Protein AF-A0A7X9EJN9-F1 (afdb_monomer_lite)

Secondary structure (DSSP, 8-state):
-EEEEEEEE--SSSSEEEEEEEE-GGG--S---S--SEEEEEEEEE-SS---HHHHHHHHHHHHHHHHHT---SSHHHHHHHHHHHHHHHHHHHHHH-HHHHHH--EEEEEEEEEETTEEEEEEESSEEEEEEETTEEEEHHHHHHHTT-SEEEE---TT-EEEEEETTTTGGGHHHHTT--SHHHHHHHHHHHHHT--SSEEEEEEEE-------------------------------PPP-GGG-S------TTHHHHGGGT-TTTHHHHHHHHHHHHHHHHHHHHHHHHHHSS-THHHHHTTSSS-----------PPPP-SS-----HHHHHHHHHHHHHHHHHHHHHHHHHHHHHHHHHHHHHHHHHHHHHHHHHHHHHHHHTTT-HHHHHHHHHHHHHHHHTS-S---HHHHHHHHHHHHHHHHHHHHHHT-----TTTT-HHHHHHHHHHT-TT--EEEEEEEE-TT--EEEEEEETTTTEEEEEETTT--EEEPP-TT---SSEEEEEE-SSEEEEEETTTEEEEEEB-TTSSBPPPEEEEEEETTT---S-EEEEEEETTTTEEEEEE--

pLDDT: mean 76.35, std 21.4, range [25.78, 97.31]

Sequence (580 aa):
MITAQQYIYNSKKENSFVTSVKHTYSASNGKKVGKEGDVYILLNISAEKQFTPTRFSKFILESILDGYLYSNSKSVNESVKDAVNDGVNKIKDLIKNDKDLATTGLDVSFTIVVFKKEGAYIGNFGENDIYLFKKGEFVNIGGIIAEKKANTVGIVLKELDVLIIATKEKITENIVKMSRLKVGEEVLNFLHLLGKSLSMPSGFIFFEKKGEVKLVKEKVSEKESPVEGKKKVIEKEETKKKVDLRKYIPNIKIPEGVLQSLGKVFGNVGVFLGKILNIFKKAFENMQEFVFSSLRNKRWFKKLGAKLSEIKIPGKQIRREGIRIDEYKVRDVRGKRVRIVAVALLVILLLAFGINFTISKKKERETSKFANERFVQIEDFLNKVDSTWRSDRSGAETYLFKADKLFEEIPDNLTDDDKKKNEQLLKKYVDLGDMLYRRVGVSESAGNINKYLEARLGFGEGSSPTDIDTYKDKSGNEYLVVSDKDKNSVYRVSLYDKAVKSLPDDDKVLVDPLYISAGKKGVYVFDAKIGIAFAEYDSNGWFKKFVAVSGLSREDIKATDIVEMIVLTENDNIYLLSRD

Radius of gyration: 39.53 Å; chains: 1; bounding box: 92×76×129 Å

Structure (mmCIF, N/CA/C/O backbone):
data_AF-A0A7X9EJN9-F1
#
_entry.id   AF-A0A7X9EJN9-F1
#
loop_
_atom_site.group_PDB
_atom_site.id
_atom_site.type_symbol
_atom_site.label_atom_id
_atom_site.label_alt_id
_atom_site.label_comp_id
_atom_site.label_asym_id
_atom_site.label_entity_id
_atom_site.label_seq_id
_atom_site.pdbx_PDB_ins_code
_atom_site.Cartn_x
_atom_site.Cartn_y
_atom_site.Cartn_z
_atom_site.occupancy
_atom_site.B_iso_or_equiv
_atom_site.auth_seq_id
_atom_site.auth_comp_id
_atom_site.auth_asym_id
_atom_site.auth_atom_id
_atom_site.pdbx_PDB_model_num
ATOM 1 N N . MET A 1 1 ? -16.908 13.680 7.986 1.00 67.50 1 MET A N 1
ATOM 2 C CA . MET A 1 1 ? -16.828 14.776 6.984 1.00 67.50 1 MET A CA 1
ATOM 3 C C . MET A 1 1 ? -15.366 15.192 6.801 1.00 67.50 1 MET A C 1
ATOM 5 O O . MET A 1 1 ? -14.628 15.146 7.776 1.00 67.50 1 MET A O 1
ATOM 9 N N . ILE A 1 2 ? -14.917 15.540 5.588 1.00 81.06 2 ILE A N 1
ATOM 10 C CA . ILE A 1 2 ? -13.541 16.032 5.361 1.00 81.06 2 ILE A CA 1
ATOM 11 C C . ILE A 1 2 ? -13.548 17.557 5.425 1.00 81.06 2 ILE A C 1
ATOM 13 O O . ILE A 1 2 ? -14.296 18.208 4.693 1.00 81.06 2 ILE A O 1
ATOM 17 N N . THR A 1 3 ? -12.728 18.127 6.299 1.00 86.06 3 THR A N 1
ATOM 18 C CA . THR A 1 3 ? -12.486 19.567 6.372 1.00 86.06 3 THR A CA 1
ATOM 19 C C . THR A 1 3 ? -11.179 19.893 5.666 1.00 86.06 3 THR A C 1
ATOM 21 O O . THR A 1 3 ? -10.171 19.218 5.843 1.00 86.06 3 THR A O 1
ATOM 24 N N . ALA A 1 4 ? -11.218 20.929 4.830 1.00 89.06 4 ALA A N 1
ATOM 25 C CA . ALA A 1 4 ? -10.073 21.419 4.077 1.00 89.06 4 ALA A CA 1
ATOM 26 C C . ALA A 1 4 ? -9.823 22.875 4.454 1.00 89.06 4 ALA A C 1
ATOM 28 O O . ALA A 1 4 ? -10.765 23.674 4.466 1.00 89.06 4 ALA A O 1
ATOM 29 N N . GLN A 1 5 ? -8.573 23.225 4.719 1.00 90.69 5 GLN A N 1
ATOM 30 C CA . GLN A 1 5 ? -8.160 24.601 4.966 1.00 90.69 5 GLN A CA 1
ATOM 31 C C . GLN A 1 5 ? -6.989 24.961 4.064 1.00 90.69 5 GLN A C 1
ATOM 33 O O . GLN A 1 5 ? -6.103 24.143 3.831 1.00 90.69 5 GLN A O 1
ATOM 38 N N . GLN A 1 6 ? -7.010 26.187 3.543 1.00 92.44 6 GLN A N 1
ATOM 39 C CA . GLN A 1 6 ? -6.034 26.669 2.573 1.00 92.44 6 GLN A CA 1
ATOM 40 C C . GLN A 1 6 ? -5.356 27.947 3.058 1.00 92.44 6 GLN A C 1
ATOM 42 O O . GLN A 1 6 ? -6.015 28.849 3.579 1.00 92.44 6 GLN A O 1
ATOM 47 N N . TYR A 1 7 ? -4.055 28.033 2.812 1.00 91.75 7 TYR A N 1
ATOM 48 C CA . TYR A 1 7 ? -3.227 29.210 3.040 1.00 91.75 7 TYR A CA 1
ATOM 49 C C . TYR A 1 7 ? -2.467 29.512 1.757 1.00 91.75 7 TYR A C 1
ATOM 51 O O . TYR A 1 7 ? -1.726 28.667 1.263 1.00 91.75 7 TYR A O 1
ATOM 59 N N . ILE A 1 8 ? -2.682 30.698 1.190 1.00 91.44 8 ILE A N 1
ATOM 60 C CA . ILE A 1 8 ? -2.037 31.138 -0.051 1.00 91.44 8 ILE A CA 1
ATOM 61 C C . ILE A 1 8 ? -1.566 32.569 0.147 1.00 91.44 8 ILE A C 1
ATOM 63 O O . ILE A 1 8 ? -2.352 33.441 0.519 1.00 91.44 8 ILE A O 1
ATOM 67 N N . TYR A 1 9 ? -0.295 32.806 -0.147 1.00 89.56 9 TYR A N 1
ATOM 68 C CA . TYR A 1 9 ? 0.290 34.133 -0.227 1.00 89.56 9 TYR A CA 1
ATOM 69 C C . TYR A 1 9 ? 0.768 34.383 -1.656 1.00 89.56 9 TYR A C 1
ATOM 71 O O . TYR A 1 9 ? 1.391 33.520 -2.265 1.00 89.56 9 TYR A O 1
ATOM 79 N N . ASN A 1 10 ? 0.485 35.573 -2.186 1.00 87.50 10 ASN A N 1
ATOM 80 C CA . ASN A 1 10 ? 0.980 36.039 -3.479 1.00 87.50 10 ASN A CA 1
ATOM 81 C C . ASN A 1 10 ? 1.566 37.442 -3.313 1.00 87.50 10 ASN A C 1
ATOM 83 O O . ASN A 1 10 ? 0.979 38.286 -2.635 1.00 87.50 10 ASN A O 1
ATOM 87 N N . SER A 1 11 ? 2.686 37.709 -3.980 1.00 81.75 11 SER A N 1
ATOM 88 C CA . SER A 1 11 ? 3.326 39.026 -4.006 1.00 81.75 11 SER A CA 1
ATOM 89 C C . SER A 1 11 ? 3.295 39.594 -5.418 1.00 81.75 11 SER A C 1
ATOM 91 O O . SER A 1 11 ? 3.499 38.874 -6.386 1.00 81.75 11 SER A O 1
ATOM 93 N N . LYS A 1 12 ? 3.084 40.909 -5.544 1.00 74.38 12 LYS A N 1
ATOM 94 C CA . LYS A 1 12 ? 3.174 41.613 -6.837 1.00 74.38 12 LYS A CA 1
ATOM 95 C C . LYS A 1 12 ? 4.617 41.804 -7.321 1.00 74.38 12 LYS A C 1
ATOM 97 O O . LYS A 1 12 ? 4.812 42.206 -8.461 1.00 74.38 12 LYS A O 1
ATOM 102 N N . LYS A 1 13 ? 5.604 41.617 -6.437 1.00 70.31 13 LYS A N 1
ATOM 103 C CA . LYS A 1 13 ? 7.029 41.865 -6.721 1.00 70.31 13 LYS A CA 1
ATOM 104 C C . LYS A 1 13 ? 7.761 40.637 -7.262 1.00 70.31 13 LYS A C 1
ATOM 106 O O . LYS A 1 13 ? 8.828 40.788 -7.838 1.00 70.31 13 LYS A O 1
ATOM 111 N N . GLU A 1 14 ? 7.189 39.458 -7.059 1.00 75.69 14 GLU A N 1
ATOM 112 C CA . GLU A 1 14 ? 7.792 38.172 -7.392 1.00 75.69 14 GLU A CA 1
ATOM 113 C C . GLU A 1 14 ? 7.166 37.615 -8.672 1.00 75.69 14 GLU A C 1
ATOM 115 O O . GLU A 1 14 ? 5.981 37.829 -8.933 1.00 75.69 14 GLU A O 1
ATOM 120 N N . ASN A 1 15 ? 7.939 36.862 -9.454 1.00 79.50 15 ASN A N 1
ATOM 121 C CA . ASN A 1 15 ? 7.464 36.263 -10.707 1.00 79.50 15 ASN A CA 1
ATOM 122 C C . ASN A 1 15 ? 6.833 34.871 -10.505 1.00 79.50 15 ASN A C 1
ATOM 124 O O . ASN A 1 15 ? 6.844 34.043 -11.418 1.00 79.50 15 ASN A O 1
ATOM 128 N N . SER A 1 16 ? 6.297 34.598 -9.314 1.00 84.12 16 SER A N 1
ATOM 129 C CA . SER A 1 16 ? 5.590 33.361 -8.984 1.00 84.12 16 SER A CA 1
ATOM 130 C C . SER A 1 16 ? 4.179 33.642 -8.476 1.00 84.12 16 SER A C 1
ATOM 132 O O . SER A 1 16 ? 3.901 34.650 -7.821 1.00 84.12 16 SER A O 1
ATOM 134 N N . PHE A 1 17 ? 3.261 32.747 -8.823 1.00 88.44 17 PHE A N 1
ATOM 135 C CA . PHE A 1 17 ? 1.844 32.871 -8.538 1.00 88.44 17 PHE A CA 1
ATOM 136 C C . PHE A 1 17 ? 1.257 31.527 -8.128 1.00 88.44 17 PHE A C 1
ATOM 138 O O . PHE A 1 17 ? 1.327 30.550 -8.875 1.00 88.44 17 PHE A O 1
ATOM 145 N N . VAL A 1 18 ? 0.605 31.512 -6.970 1.00 89.44 18 VAL A N 1
ATOM 146 C CA . VAL A 1 18 ? -0.040 30.335 -6.395 1.00 89.44 18 VAL A CA 1
ATOM 147 C C . VAL A 1 18 ? -1.542 30.556 -6.313 1.00 89.44 18 VAL A C 1
ATOM 149 O O . VAL A 1 18 ? -2.020 31.613 -5.897 1.00 89.44 18 VAL A O 1
ATOM 152 N N . THR A 1 19 ? -2.320 29.555 -6.697 1.00 92.25 19 THR A N 1
ATOM 153 C CA . THR A 1 19 ? -3.778 29.596 -6.600 1.00 92.25 19 THR A CA 1
ATOM 154 C C . THR A 1 19 ? -4.352 28.212 -6.324 1.00 92.25 19 THR A C 1
ATOM 156 O O . THR A 1 19 ? -3.691 27.196 -6.540 1.00 92.25 19 THR A O 1
ATOM 159 N N . SER A 1 20 ? -5.591 28.167 -5.844 1.00 91.12 20 SER A N 1
ATOM 160 C CA . SER A 1 20 ? -6.317 26.927 -5.607 1.00 91.12 20 SER A CA 1
ATOM 161 C C . SER A 1 20 ? -7.747 27.000 -6.124 1.00 91.12 20 SER A C 1
ATOM 163 O O . SER A 1 20 ? -8.359 28.068 -6.184 1.00 91.12 20 SER A O 1
ATOM 165 N N . VAL A 1 21 ? -8.296 25.839 -6.476 1.00 90.38 21 VAL A N 1
ATOM 166 C CA . VAL A 1 21 ? -9.711 25.674 -6.826 1.00 90.38 21 VAL A CA 1
ATOM 167 C C . VAL A 1 21 ? -10.298 24.531 -6.018 1.00 90.38 21 VAL A C 1
ATOM 169 O O . VAL A 1 21 ? -9.689 23.470 -5.891 1.00 90.38 21 VAL A O 1
ATOM 172 N N . LYS A 1 22 ? -11.508 24.756 -5.502 1.00 89.38 22 LYS A N 1
ATOM 173 C CA . LYS A 1 22 ? -12.347 23.741 -4.871 1.00 89.38 22 LYS A CA 1
ATOM 174 C C . LYS A 1 22 ? -13.607 23.545 -5.708 1.00 89.38 22 LYS A C 1
ATOM 176 O O . LYS A 1 22 ? -14.348 24.498 -5.939 1.00 89.38 22 LYS A O 1
ATOM 181 N N . HIS A 1 23 ? -13.883 22.306 -6.089 1.00 85.81 23 HIS A N 1
ATOM 182 C CA . HIS A 1 23 ? -15.148 21.884 -6.676 1.00 85.81 23 HIS A CA 1
ATOM 183 C C . HIS A 1 23 ? -15.808 20.867 -5.742 1.00 85.81 23 HIS A C 1
ATOM 185 O O . HIS A 1 23 ? -15.204 19.855 -5.405 1.00 85.81 23 HIS A O 1
ATOM 191 N N . THR A 1 24 ? -17.029 21.156 -5.288 1.00 79.81 24 THR A N 1
ATOM 192 C CA . THR A 1 24 ? -17.787 20.266 -4.389 1.00 79.81 24 THR A CA 1
ATOM 193 C C . THR A 1 24 ? -18.891 19.600 -5.191 1.00 79.81 24 THR A C 1
ATOM 195 O O . THR A 1 24 ? -19.650 20.309 -5.858 1.00 79.81 24 THR A O 1
ATOM 198 N N . TYR A 1 25 ? -19.013 18.276 -5.113 1.00 68.12 25 TYR A N 1
ATOM 199 C CA . TYR A 1 25 ? -19.970 17.517 -5.929 1.00 68.12 25 TYR A CA 1
ATOM 200 C C . TYR A 1 25 ? -21.419 18.006 -5.736 1.00 68.12 25 TYR A C 1
ATOM 202 O O . TYR A 1 25 ? -22.158 18.196 -6.705 1.00 68.12 25 TYR A O 1
ATOM 210 N N . SER A 1 26 ? -21.788 18.336 -4.494 1.00 59.38 26 SER A N 1
ATOM 211 C CA . SER A 1 26 ? -23.114 18.846 -4.113 1.00 59.38 26 SER A CA 1
ATOM 212 C C . SER A 1 26 ? -23.455 20.230 -4.686 1.00 59.38 26 SER A C 1
ATOM 214 O O . SER A 1 26 ? -24.618 20.614 -4.686 1.00 59.38 26 SER A O 1
ATOM 216 N N . ALA A 1 27 ? -22.460 20.992 -5.155 1.00 52.53 27 ALA A N 1
ATOM 217 C CA . ALA A 1 27 ? -22.633 22.343 -5.700 1.00 52.53 27 ALA A CA 1
ATOM 218 C C . ALA A 1 27 ? -22.743 22.363 -7.238 1.00 52.53 27 ALA A C 1
ATOM 220 O O . ALA A 1 27 ? -22.735 23.431 -7.855 1.00 52.53 27 ALA A O 1
ATOM 221 N N . SER A 1 28 ? -22.823 21.195 -7.883 1.00 51.94 28 SER A N 1
ATOM 222 C CA . SER A 1 28 ? -23.044 21.107 -9.324 1.00 51.94 28 SER A CA 1
ATOM 223 C C . SER A 1 28 ? -24.481 21.543 -9.656 1.00 51.94 28 SER A C 1
ATOM 225 O O . SER A 1 28 ? -25.434 20.780 -9.556 1.00 51.94 28 SER A O 1
ATOM 227 N N . ASN A 1 29 ? -24.639 22.817 -10.034 1.00 44.25 29 ASN A N 1
ATOM 228 C CA . ASN A 1 29 ? -25.886 23.451 -10.486 1.00 44.25 29 ASN A CA 1
ATOM 229 C C . ASN A 1 29 ? -26.504 22.735 -11.709 1.00 44.25 29 ASN A C 1
ATOM 231 O O . ASN A 1 29 ? -26.386 23.208 -12.840 1.00 44.25 29 ASN A O 1
ATOM 235 N N . GLY A 1 30 ? -27.130 21.573 -11.516 1.00 44.66 30 GLY A N 1
ATOM 236 C CA . GLY A 1 30 ? -27.937 20.875 -12.523 1.00 44.66 30 GLY A CA 1
ATOM 237 C C . GLY A 1 30 ? -27.188 20.328 -13.747 1.00 44.66 30 GLY A C 1
ATOM 238 O O . GLY A 1 30 ? -27.823 19.771 -14.642 1.00 44.66 30 GLY A O 1
ATOM 239 N N . LYS A 1 31 ? -25.855 20.447 -13.825 1.00 51.97 31 LYS A N 1
ATOM 240 C CA . LYS A 1 31 ? -25.060 19.813 -14.888 1.00 51.97 31 LYS A CA 1
ATOM 241 C C . LYS A 1 31 ? -24.808 18.353 -14.518 1.00 51.97 31 LYS A C 1
ATOM 243 O O . LYS A 1 31 ? -24.194 18.080 -13.494 1.00 51.97 31 LYS A O 1
ATOM 248 N N . LYS A 1 32 ? -25.265 17.416 -15.356 1.00 51.50 32 LYS A N 1
ATOM 249 C CA . LYS A 1 32 ? -24.956 15.982 -15.228 1.00 51.50 32 LYS A CA 1
ATOM 250 C C . LYS A 1 32 ? -23.457 15.767 -15.437 1.00 51.50 32 LYS A C 1
ATOM 252 O O . LYS A 1 32 ? -23.007 15.632 -16.572 1.00 51.50 32 LYS A O 1
ATOM 257 N N . VAL A 1 33 ? -22.690 15.765 -14.355 1.00 62.00 33 VAL A N 1
ATOM 258 C CA . VAL A 1 33 ? -21.274 15.400 -14.388 1.00 62.00 33 VAL A CA 1
ATOM 259 C C . VAL A 1 33 ? -21.154 13.892 -14.177 1.00 62.00 33 VAL A C 1
ATOM 261 O O . VAL A 1 33 ? -21.803 13.338 -13.293 1.00 62.00 33 VAL A O 1
ATOM 264 N N . GLY A 1 34 ? -20.357 13.212 -15.005 1.00 62.19 34 GLY A N 1
ATOM 265 C CA . GLY A 1 34 ? -20.245 11.748 -14.993 1.00 62.19 34 GLY A CA 1
ATOM 266 C C . GLY A 1 34 ? -19.468 11.174 -13.802 1.00 62.19 34 GLY A C 1
ATOM 267 O O . GLY A 1 34 ? -19.444 9.955 -13.625 1.00 62.19 34 GLY A O 1
ATOM 268 N N . LYS A 1 35 ? -18.819 12.025 -12.994 1.00 77.56 35 LYS A N 1
ATOM 269 C CA . LYS A 1 35 ? -17.938 11.636 -11.886 1.00 77.56 35 LYS A CA 1
ATOM 270 C C . LYS A 1 35 ? -18.322 12.318 -10.578 1.00 77.56 35 LYS A C 1
ATOM 272 O O . LYS A 1 35 ? -18.556 13.519 -10.530 1.00 77.56 35 LYS A O 1
ATOM 277 N N . GLU A 1 36 ? -18.338 11.521 -9.515 1.00 81.25 36 GLU A N 1
ATOM 278 C CA . GLU A 1 36 ? -18.585 11.970 -8.143 1.00 81.25 36 GLU A CA 1
ATOM 279 C C . GLU A 1 36 ? -17.282 12.352 -7.420 1.00 81.25 36 GLU A C 1
ATOM 281 O O . GLU A 1 36 ? -16.203 11.892 -7.801 1.00 81.25 36 GLU A O 1
ATOM 286 N N . GLY A 1 37 ? -17.387 13.122 -6.336 1.00 84.56 37 GLY A N 1
ATOM 287 C CA . GLY A 1 37 ? -16.283 13.432 -5.418 1.00 84.56 37 GLY A CA 1
ATOM 288 C C . GLY A 1 37 ? -15.910 14.914 -5.358 1.00 84.56 37 GLY A C 1
ATOM 289 O O . GLY A 1 37 ? -16.144 15.667 -6.302 1.00 84.56 37 GLY A O 1
ATOM 290 N N . ASP A 1 38 ? -15.323 15.320 -4.233 1.00 89.88 38 ASP A N 1
ATOM 291 C CA . ASP A 1 38 ? -14.861 16.693 -4.017 1.00 89.88 38 ASP A CA 1
ATOM 292 C C . ASP A 1 38 ? -13.430 16.847 -4.533 1.00 89.88 38 ASP A C 1
ATOM 294 O O . ASP A 1 38 ? -12.541 16.078 -4.163 1.00 89.88 38 ASP A O 1
ATOM 298 N N . VAL A 1 39 ? -13.203 17.838 -5.393 1.00 92.50 39 VAL A N 1
ATOM 299 C CA . VAL A 1 39 ? -11.928 18.064 -6.081 1.00 92.50 39 VAL A CA 1
ATOM 300 C C . VAL A 1 39 ? -11.269 19.328 -5.547 1.00 92.50 39 VAL A C 1
ATOM 302 O O . VAL A 1 39 ? -11.885 20.394 -5.492 1.00 92.50 39 VAL A O 1
ATOM 305 N N . TYR A 1 40 ? -9.994 19.215 -5.201 1.00 94.81 40 TYR A N 1
ATOM 306 C CA . TYR A 1 40 ? -9.143 20.304 -4.743 1.00 94.81 40 TYR A CA 1
ATOM 307 C C . TYR A 1 40 ? -7.902 20.353 -5.619 1.00 94.81 40 TYR A C 1
ATOM 309 O O . TYR A 1 40 ? -7.259 19.331 -5.836 1.00 94.81 40 TYR A O 1
ATOM 317 N N . ILE A 1 41 ? -7.557 21.529 -6.125 1.00 95.12 41 ILE A N 1
ATOM 318 C CA . ILE A 1 41 ? -6.371 21.718 -6.961 1.00 95.12 41 ILE A CA 1
ATOM 319 C C . ILE A 1 41 ? -5.538 22.831 -6.342 1.00 95.12 41 ILE A C 1
ATOM 321 O O . ILE A 1 41 ? -6.081 23.891 -6.035 1.00 95.12 41 ILE A O 1
ATOM 325 N N . LEU A 1 42 ? -4.239 22.594 -6.170 1.00 95.62 42 LEU A N 1
ATOM 326 C CA . LEU A 1 42 ? -3.236 23.604 -5.841 1.00 95.62 42 LEU A CA 1
ATOM 327 C C . LEU A 1 42 ? -2.322 23.765 -7.055 1.00 95.62 42 LEU A C 1
ATOM 329 O O . LEU A 1 42 ? -1.767 22.779 -7.533 1.00 95.62 42 LEU A O 1
ATOM 333 N N . LEU A 1 43 ? -2.187 24.988 -7.556 1.00 94.44 43 LEU A N 1
ATOM 334 C CA . LEU A 1 43 ? -1.411 25.325 -8.744 1.00 94.44 43 LEU A CA 1
ATOM 335 C C . LEU A 1 43 ? -0.395 26.408 -8.396 1.00 94.44 43 LEU A C 1
ATOM 337 O O . LEU A 1 43 ? -0.756 27.438 -7.827 1.00 94.44 43 LEU A O 1
ATOM 341 N N . ASN A 1 44 ? 0.848 26.189 -8.795 1.00 93.12 44 ASN A N 1
ATOM 342 C CA . ASN A 1 44 ? 1.934 27.150 -8.743 1.00 93.12 44 ASN A CA 1
ATOM 343 C C . ASN A 1 44 ? 2.477 27.375 -10.156 1.00 93.12 44 ASN A C 1
ATOM 345 O O . ASN A 1 44 ? 2.683 26.427 -10.915 1.00 93.12 44 ASN A O 1
ATOM 349 N N . ILE A 1 45 ? 2.684 28.638 -10.506 1.00 90.00 45 ILE A N 1
ATOM 350 C CA . ILE A 1 45 ? 3.230 29.058 -11.792 1.00 90.00 45 ILE A CA 1
ATOM 351 C C . ILE A 1 45 ? 4.338 30.070 -11.528 1.00 90.00 45 ILE A C 1
ATOM 353 O O . ILE A 1 45 ? 4.084 31.112 -10.925 1.00 90.00 45 ILE A O 1
ATOM 357 N N . SER A 1 46 ? 5.531 29.806 -12.041 1.00 87.00 46 SER A N 1
ATOM 358 C CA . SER A 1 46 ? 6.679 30.712 -12.031 1.00 87.00 46 SER A CA 1
ATOM 359 C C . SER A 1 46 ? 7.189 30.965 -13.448 1.00 87.00 46 SER A C 1
ATOM 361 O O . SER A 1 46 ? 7.139 30.096 -14.319 1.00 87.00 46 SER A O 1
ATOM 363 N N . ALA A 1 47 ? 7.685 32.176 -13.697 1.00 82.31 47 ALA A N 1
ATOM 364 C CA . ALA A 1 47 ? 8.320 32.532 -14.965 1.00 82.31 47 ALA A CA 1
ATOM 365 C C . ALA A 1 47 ? 9.517 33.464 -14.744 1.00 82.31 47 ALA A C 1
ATOM 367 O O . ALA A 1 47 ? 9.577 34.201 -13.764 1.00 82.31 47 ALA A O 1
ATOM 368 N N . GLU A 1 48 ? 10.467 33.477 -15.678 1.00 75.81 48 GLU A N 1
ATOM 369 C CA . GLU A 1 48 ? 11.628 34.377 -15.597 1.00 75.81 48 GLU A CA 1
ATOM 370 C C . GLU A 1 48 ? 11.269 35.843 -15.899 1.00 75.81 48 GLU A C 1
ATOM 372 O O . GLU A 1 48 ? 11.903 36.762 -15.380 1.00 75.81 48 GLU A O 1
ATOM 377 N N . LYS A 1 49 ? 10.228 36.082 -16.710 1.00 72.31 49 LYS A N 1
ATOM 378 C CA . LYS A 1 49 ? 9.714 37.422 -17.037 1.00 72.31 49 LYS A CA 1
ATOM 379 C C . LYS A 1 49 ? 8.333 37.651 -16.431 1.00 72.31 49 LYS A C 1
ATOM 381 O O . LYS A 1 49 ? 7.590 36.707 -16.175 1.00 72.31 49 LYS A O 1
ATOM 386 N N . GLN A 1 50 ? 7.965 38.923 -16.262 1.00 65.62 50 GLN A N 1
ATOM 387 C CA . GLN A 1 50 ? 6.610 39.296 -15.857 1.00 65.62 50 GLN A CA 1
ATOM 388 C C . GLN A 1 50 ? 5.585 38.756 -16.861 1.00 65.62 50 GLN A C 1
ATOM 390 O O . GLN A 1 50 ? 5.654 39.043 -18.054 1.00 65.62 50 GLN A O 1
ATOM 395 N N . PHE A 1 51 ? 4.619 37.996 -16.354 1.00 71.44 51 PHE A N 1
ATOM 396 C CA . PHE A 1 51 ? 3.494 37.455 -17.112 1.00 71.44 51 PHE A CA 1
ATOM 397 C C . PHE A 1 51 ? 2.179 37.795 -16.398 1.00 71.44 51 PHE A C 1
ATOM 399 O O . PHE A 1 51 ? 2.184 38.343 -15.297 1.00 71.44 51 PHE A O 1
ATOM 406 N N . THR A 1 52 ? 1.035 37.507 -17.027 1.00 72.06 52 THR A N 1
ATOM 407 C CA . THR A 1 52 ? -0.303 37.749 -16.450 1.00 72.06 52 THR A CA 1
ATOM 408 C C . THR A 1 52 ? -0.906 36.452 -15.883 1.00 72.06 52 THR A C 1
ATOM 410 O O . THR A 1 52 ? -1.737 35.810 -16.532 1.00 72.06 52 THR A O 1
ATOM 413 N N . PRO A 1 53 ? -0.524 36.029 -14.661 1.00 73.06 53 PRO A N 1
ATOM 414 C CA . PRO A 1 53 ? -0.811 34.691 -14.138 1.00 73.06 53 PRO A CA 1
ATOM 415 C C . PRO A 1 53 ? -2.298 34.354 -14.015 1.00 73.06 53 PRO A C 1
ATOM 417 O O . PRO A 1 53 ? -2.685 33.191 -14.144 1.00 73.06 53 PRO A O 1
ATOM 420 N N . THR A 1 54 ? -3.160 35.350 -13.808 1.00 75.81 54 THR A N 1
ATOM 421 C CA . THR A 1 54 ? -4.596 35.153 -13.564 1.00 75.81 54 THR A CA 1
ATOM 422 C C . THR A 1 54 ? -5.319 34.496 -14.742 1.00 75.81 54 THR A C 1
ATOM 424 O O . THR A 1 54 ? -6.225 33.690 -14.546 1.00 75.81 54 THR A O 1
ATOM 427 N N . ARG A 1 55 ? -4.925 34.812 -15.983 1.00 77.00 55 ARG A N 1
ATOM 428 C CA . ARG A 1 55 ? -5.566 34.244 -17.178 1.00 77.00 55 ARG A CA 1
ATOM 429 C C . ARG A 1 55 ? -5.122 32.802 -17.415 1.00 77.00 55 ARG A C 1
ATOM 431 O O . ARG A 1 55 ? -5.956 31.944 -17.686 1.00 77.00 55 ARG A O 1
ATOM 438 N N . PHE A 1 56 ? -3.822 32.541 -17.294 1.00 81.38 56 PHE A N 1
ATOM 439 C CA . PHE A 1 56 ? -3.246 31.215 -17.520 1.00 81.38 56 PHE A CA 1
ATOM 440 C C . PHE A 1 56 ? -3.679 30.215 -16.452 1.00 81.38 56 PHE A C 1
ATOM 442 O O . PHE A 1 56 ? -4.116 29.117 -16.788 1.00 81.38 56 PHE A O 1
ATOM 449 N N . SER A 1 57 ? -3.637 30.623 -15.183 1.00 87.44 57 SER A N 1
ATOM 450 C CA . SER A 1 57 ? -4.058 29.775 -14.067 1.00 87.44 57 SER A CA 1
ATOM 451 C C . SER A 1 57 ? -5.500 29.303 -14.217 1.00 87.44 57 SER A C 1
ATOM 453 O O . SER A 1 57 ? -5.754 28.112 -14.079 1.00 87.44 57 SER A O 1
ATOM 455 N N . LYS A 1 58 ? -6.429 30.187 -14.604 1.00 89.56 58 LYS A N 1
ATOM 456 C CA . LYS A 1 58 ? -7.828 29.809 -14.844 1.00 89.56 58 LYS A CA 1
ATOM 457 C C . LYS A 1 58 ? -7.970 28.724 -15.916 1.00 89.56 58 LYS A C 1
ATOM 459 O O . LYS A 1 58 ? -8.639 27.728 -15.672 1.00 89.56 58 LYS A O 1
ATOM 464 N N . PHE A 1 59 ? -7.309 28.877 -17.066 1.00 89.69 59 PHE A N 1
ATOM 465 C CA . PHE A 1 59 ? -7.378 27.880 -18.140 1.00 89.69 59 PHE A CA 1
ATOM 466 C C . PHE A 1 59 ? -6.769 26.530 -17.753 1.00 89.69 59 PHE A C 1
ATOM 468 O O . PHE A 1 59 ? -7.282 25.494 -18.170 1.00 89.69 59 PHE A O 1
ATOM 475 N N . ILE A 1 60 ? -5.674 26.537 -16.988 1.00 91.94 60 ILE A N 1
ATOM 476 C CA . ILE A 1 60 ? -5.029 25.312 -16.501 1.00 91.94 60 ILE A CA 1
ATOM 477 C C . ILE A 1 60 ? -5.945 24.614 -15.489 1.00 91.94 60 ILE A C 1
ATOM 479 O O . ILE A 1 60 ? -6.209 23.424 -15.628 1.00 91.94 60 ILE A O 1
ATOM 483 N N . LEU A 1 61 ? -6.484 25.356 -14.518 1.00 92.38 61 LEU A N 1
ATOM 484 C CA . LEU A 1 61 ? -7.383 24.833 -13.487 1.00 92.38 61 LEU A CA 1
ATOM 485 C C . LEU A 1 61 ? -8.673 24.252 -14.073 1.00 92.38 61 LEU A C 1
ATOM 487 O O . LEU A 1 61 ? -9.073 23.159 -13.678 1.00 92.38 61 LEU A O 1
ATOM 491 N N . GLU A 1 62 ? -9.302 24.950 -15.023 1.00 91.75 62 GLU A N 1
ATOM 492 C CA . GLU A 1 62 ? -10.492 24.455 -15.729 1.00 91.75 62 GLU A CA 1
ATOM 493 C C . GLU A 1 62 ? -10.176 23.172 -16.500 1.00 91.75 62 GLU A C 1
ATOM 495 O O . GLU A 1 62 ? -10.918 22.205 -16.389 1.00 91.75 62 GLU A O 1
ATOM 500 N N . SER A 1 63 ? -9.035 23.111 -17.195 1.00 94.00 63 SER A N 1
ATOM 501 C CA . SER A 1 63 ? -8.643 21.909 -17.939 1.00 94.00 63 SER A CA 1
ATOM 502 C C . SER A 1 63 ? -8.357 20.708 -17.037 1.00 94.00 63 SER A C 1
ATOM 504 O O . SER A 1 63 ? -8.706 19.589 -17.400 1.00 94.00 63 SER A O 1
ATOM 506 N N . ILE A 1 64 ? -7.728 20.918 -15.875 1.00 94.94 64 ILE A N 1
ATOM 507 C CA . ILE A 1 64 ? -7.493 19.852 -14.889 1.00 94.94 64 ILE A CA 1
ATOM 508 C C . ILE A 1 64 ? -8.834 19.357 -14.335 1.00 94.94 64 ILE A C 1
ATOM 510 O O . ILE A 1 64 ? -9.070 18.153 -14.248 1.00 94.94 64 ILE A O 1
ATOM 514 N N . LEU A 1 65 ? -9.722 20.282 -13.963 1.00 93.19 65 LEU A N 1
ATOM 515 C CA . LEU A 1 65 ? -11.032 19.941 -13.419 1.00 93.19 65 LEU A CA 1
ATOM 516 C C . LEU A 1 65 ? -11.881 19.180 -14.448 1.00 93.19 65 LEU A C 1
ATOM 518 O O . LEU A 1 65 ? -12.417 18.121 -14.127 1.00 93.19 65 LEU A O 1
ATOM 522 N N . ASP A 1 66 ? -11.959 19.679 -15.680 1.00 90.94 66 ASP A N 1
ATOM 523 C CA . ASP A 1 66 ? -12.708 19.052 -16.769 1.00 90.94 66 ASP A CA 1
ATOM 524 C C . ASP A 1 66 ? -12.153 17.664 -17.109 1.00 90.94 66 ASP A C 1
ATOM 526 O O . ASP A 1 66 ? -12.934 16.726 -17.287 1.00 90.94 66 ASP A O 1
ATOM 530 N N . GLY A 1 67 ? -10.825 17.502 -17.112 1.00 91.44 67 GLY A N 1
ATOM 531 C CA . GLY A 1 67 ? -10.180 16.209 -17.343 1.00 91.44 67 GLY A CA 1
ATOM 532 C C . GLY A 1 67 ? -10.585 15.148 -16.316 1.00 91.44 67 GLY A C 1
ATOM 533 O O . GLY A 1 67 ? -10.761 13.986 -16.673 1.00 91.44 67 GLY A O 1
ATOM 534 N N . TYR A 1 68 ? -10.833 15.532 -15.057 1.00 93.00 68 TYR A N 1
ATOM 535 C CA . TYR A 1 68 ? -11.412 14.618 -14.066 1.00 93.00 68 TYR A CA 1
ATOM 536 C C . TYR A 1 68 ? -12.914 14.404 -14.295 1.00 93.00 68 TYR A C 1
ATOM 538 O O . TYR A 1 68 ? -13.375 13.267 -14.404 1.00 93.00 68 TYR A O 1
ATOM 546 N N . LEU A 1 69 ? -13.688 15.492 -14.351 1.00 89.88 69 LEU A N 1
ATOM 547 C CA . LEU A 1 69 ? -15.154 15.467 -14.345 1.00 89.88 69 LEU A CA 1
ATOM 548 C C . LEU A 1 69 ? -15.758 14.761 -15.570 1.00 89.88 69 LEU A C 1
ATOM 550 O O . LEU A 1 69 ? -16.810 14.123 -15.453 1.00 89.88 69 LEU A O 1
ATOM 554 N N . TYR A 1 70 ? -15.091 14.849 -16.722 1.00 89.19 70 TYR A N 1
ATOM 555 C CA . TYR A 1 70 ? -15.529 14.264 -17.991 1.00 89.19 70 TYR A CA 1
ATOM 556 C C . TYR A 1 70 ? -14.679 13.067 -18.438 1.00 89.19 70 TYR A C 1
ATOM 558 O O . TYR A 1 70 ? -14.825 12.607 -19.572 1.00 89.19 70 TYR A O 1
ATOM 566 N N . SER A 1 71 ? -13.820 12.524 -17.567 1.00 88.69 71 SER A N 1
ATOM 567 C CA . SER A 1 71 ? -13.067 11.309 -17.887 1.00 88.69 71 SER A CA 1
ATOM 568 C C . SER A 1 71 ? -14.005 10.125 -18.164 1.00 88.69 71 SER A C 1
ATOM 570 O O . SER A 1 71 ? -14.934 9.829 -17.404 1.00 88.69 71 SER A O 1
ATOM 572 N N . ASN A 1 72 ? -13.709 9.392 -19.240 1.00 86.38 72 ASN A N 1
ATOM 573 C CA . ASN A 1 72 ? -14.384 8.143 -19.603 1.00 86.38 72 ASN A CA 1
ATOM 574 C C . ASN A 1 72 ? -13.832 6.919 -18.844 1.00 86.38 72 ASN A C 1
ATOM 576 O O . ASN A 1 72 ? -14.365 5.815 -18.979 1.00 86.38 72 ASN A O 1
ATOM 580 N N . SER A 1 73 ? -12.764 7.089 -18.059 1.00 86.69 73 SER A N 1
ATOM 581 C CA . SER A 1 73 ? -12.072 6.006 -17.357 1.00 86.69 73 SER A CA 1
ATOM 582 C C . SER A 1 73 ? -12.941 5.412 -16.251 1.00 86.69 73 SER A C 1
ATOM 584 O O . SER A 1 73 ? -13.656 6.130 -15.559 1.00 86.69 73 SER A O 1
ATOM 586 N N . LYS A 1 74 ? -12.919 4.090 -16.048 1.00 83.50 74 LYS A N 1
ATOM 587 C CA . LYS A 1 74 ? -13.760 3.446 -15.015 1.00 83.50 74 LYS A CA 1
ATOM 588 C C . LYS A 1 74 ? -13.198 3.650 -13.607 1.00 83.50 74 LYS A C 1
ATOM 590 O O . LYS A 1 74 ? -13.970 3.803 -12.664 1.00 83.50 74 LYS A O 1
ATOM 595 N N . SER A 1 75 ? -11.873 3.696 -13.476 1.00 88.25 75 SER A N 1
ATOM 596 C CA . SER A 1 75 ? -11.178 3.911 -12.207 1.00 88.25 75 SER A CA 1
ATOM 597 C C . SER A 1 75 ? -11.034 5.398 -11.878 1.00 88.25 75 SER A C 1
ATOM 599 O O . SER A 1 75 ? -10.752 6.227 -12.745 1.00 88.25 75 SER A O 1
ATOM 601 N N . VAL A 1 76 ? -11.175 5.737 -10.595 1.00 89.19 76 VAL A N 1
ATOM 602 C CA . VAL A 1 76 ? -10.946 7.096 -10.076 1.00 89.19 76 VAL A CA 1
ATOM 603 C C . VAL A 1 76 ? -9.487 7.492 -10.258 1.00 89.19 76 VAL A C 1
ATOM 605 O O . VAL A 1 76 ? -9.202 8.606 -10.675 1.00 89.19 76 VAL A O 1
ATOM 608 N N . ASN A 1 77 ? -8.567 6.555 -10.021 1.00 89.94 77 ASN A N 1
ATOM 609 C CA . ASN A 1 77 ? -7.136 6.798 -10.158 1.00 89.94 77 ASN A CA 1
ATOM 610 C C . ASN A 1 77 ? -6.748 7.099 -11.619 1.00 89.94 77 ASN A C 1
ATOM 612 O O . ASN A 1 77 ? -5.972 8.012 -11.886 1.00 89.94 77 ASN A O 1
ATOM 616 N N . GLU A 1 78 ? -7.350 6.385 -12.577 1.00 90.31 78 GLU A N 1
ATOM 617 C CA . GLU A 1 78 ? -7.196 6.691 -14.006 1.00 90.31 78 GLU A CA 1
ATOM 618 C C . GLU A 1 78 ? -7.827 8.038 -14.370 1.00 90.31 78 GLU A C 1
ATOM 620 O O . GLU A 1 78 ? -7.215 8.814 -15.090 1.00 90.31 78 GLU A O 1
ATOM 625 N N . SER A 1 79 ? -8.989 8.373 -13.801 1.00 92.44 79 SER A N 1
ATOM 626 C CA . SER A 1 79 ? -9.636 9.676 -14.031 1.00 92.44 79 SER A CA 1
ATOM 627 C C . SER A 1 79 ? -8.785 10.844 -13.506 1.00 92.44 79 SER A C 1
ATOM 629 O O . SER A 1 79 ? -8.710 11.899 -14.128 1.00 92.44 79 SER A O 1
ATOM 631 N N . VAL A 1 80 ? -8.100 10.666 -12.371 1.00 93.50 80 VAL A N 1
ATOM 632 C CA . VAL A 1 80 ? -7.140 11.651 -11.839 1.00 93.50 80 VAL A CA 1
ATOM 633 C C . VAL A 1 80 ? -5.894 11.735 -12.723 1.00 93.50 80 VAL A C 1
ATOM 635 O O . VAL A 1 80 ? -5.351 12.818 -12.928 1.00 93.50 80 VAL A O 1
ATOM 638 N N . LYS A 1 81 ? -5.450 10.614 -13.298 1.00 94.06 81 LYS A N 1
ATOM 639 C CA . LYS A 1 81 ? -4.352 10.607 -14.270 1.00 94.06 81 LYS A CA 1
ATOM 640 C C . LYS A 1 81 ? -4.731 11.361 -15.548 1.00 94.06 81 LYS A C 1
ATOM 642 O O . LYS A 1 81 ? -3.902 12.110 -16.060 1.00 94.06 81 LYS A O 1
ATOM 647 N N . ASP A 1 82 ? -5.962 11.202 -16.029 1.00 93.38 82 ASP A N 1
ATOM 648 C CA . ASP A 1 82 ? -6.497 11.957 -17.168 1.00 93.38 82 ASP A CA 1
ATOM 649 C C . ASP A 1 82 ? -6.511 13.460 -16.866 1.00 93.38 82 ASP A C 1
ATOM 651 O O . ASP A 1 82 ? -5.992 14.243 -17.655 1.00 93.38 82 ASP A O 1
ATOM 655 N N . ALA A 1 83 ? -6.960 13.856 -15.670 1.00 95.06 83 ALA A N 1
ATOM 656 C CA . ALA A 1 83 ? -6.919 15.243 -15.203 1.00 95.06 83 ALA A CA 1
ATOM 657 C C . ALA A 1 83 ? -5.504 15.849 -15.219 1.00 95.06 83 ALA A C 1
ATOM 659 O O . ALA A 1 83 ? -5.303 16.978 -15.673 1.00 95.06 83 ALA A O 1
ATOM 660 N N . VAL A 1 84 ? -4.504 15.091 -14.752 1.00 95.12 84 VAL A N 1
ATOM 661 C CA . VAL A 1 84 ? -3.095 15.510 -14.813 1.00 95.12 84 VAL A CA 1
ATOM 662 C C . VAL A 1 84 ? -2.639 15.649 -16.267 1.00 95.12 84 VAL A C 1
ATOM 664 O O . VAL A 1 84 ? -2.037 16.661 -16.624 1.00 95.12 84 VAL A O 1
ATOM 667 N N . ASN A 1 85 ? -2.941 14.671 -17.123 1.00 94.94 85 ASN A N 1
ATOM 668 C CA . ASN A 1 85 ? -2.555 14.705 -18.535 1.00 94.94 85 ASN A CA 1
ATOM 669 C C . ASN A 1 85 ? -3.180 15.891 -19.278 1.00 94.94 85 ASN A C 1
ATOM 671 O O . ASN A 1 85 ? -2.482 16.558 -20.042 1.00 94.94 85 ASN A O 1
ATOM 675 N N . ASP A 1 86 ? -4.454 16.184 -19.034 1.00 94.62 86 ASP A N 1
ATOM 676 C CA . ASP A 1 86 ? -5.162 17.303 -19.655 1.00 94.62 86 ASP A CA 1
ATOM 677 C C . ASP A 1 86 ? -4.610 18.646 -19.179 1.00 94.62 86 ASP A C 1
ATOM 679 O O . ASP A 1 86 ? -4.358 19.524 -20.005 1.00 94.62 86 ASP A O 1
ATOM 683 N N . GLY A 1 87 ? -4.292 18.781 -17.887 1.00 94.12 87 GLY A N 1
ATOM 684 C CA . GLY A 1 87 ? -3.558 19.937 -17.368 1.00 94.12 87 GLY A CA 1
ATOM 685 C C . GLY A 1 87 ? -2.212 20.140 -18.070 1.00 94.12 87 GLY A C 1
ATOM 686 O O . GLY A 1 87 ? -1.908 21.240 -18.535 1.00 94.12 87 GLY A O 1
ATOM 687 N N . VAL A 1 88 ? -1.423 19.073 -18.227 1.00 94.00 88 VAL A N 1
ATOM 688 C CA . VAL A 1 88 ? -0.122 19.112 -18.922 1.00 94.00 88 VAL A CA 1
ATOM 689 C C . VAL A 1 88 ? -0.274 19.468 -20.399 1.00 94.00 88 VAL A C 1
ATOM 691 O O . VAL A 1 88 ? 0.499 20.272 -20.927 1.00 94.00 88 VAL A O 1
ATOM 694 N N . ASN A 1 89 ? -1.259 18.890 -21.083 1.00 94.44 89 ASN A N 1
ATOM 695 C CA . ASN A 1 89 ? -1.549 19.202 -22.480 1.00 94.44 89 ASN A CA 1
ATOM 696 C C . ASN A 1 89 ? -1.958 20.667 -22.627 1.00 94.44 89 ASN A C 1
ATOM 698 O O . ASN A 1 89 ? -1.434 21.360 -23.499 1.00 94.44 89 ASN A O 1
ATOM 702 N N . LYS A 1 90 ? -2.785 21.179 -21.711 1.00 93.56 90 LYS A N 1
ATOM 703 C CA . LYS A 1 90 ? -3.187 22.583 -21.705 1.00 93.56 90 LYS A CA 1
ATOM 704 C C . LYS A 1 90 ? -2.011 23.525 -21.492 1.00 93.56 90 LYS A C 1
ATOM 706 O O . LYS A 1 90 ? -1.914 24.521 -22.203 1.00 93.56 90 LYS A O 1
ATOM 711 N N . ILE A 1 91 ? -1.102 23.210 -20.568 1.00 90.81 91 ILE A N 1
ATOM 712 C CA . ILE A 1 91 ? 0.133 23.982 -20.358 1.00 90.81 91 ILE A CA 1
ATOM 713 C C . ILE A 1 91 ? 0.955 24.018 -21.651 1.00 90.81 91 ILE A C 1
ATOM 715 O O . ILE A 1 91 ? 1.345 25.093 -22.105 1.00 90.81 91 ILE A O 1
ATOM 719 N N . LYS A 1 92 ? 1.159 22.864 -22.300 1.00 90.56 92 LYS A N 1
ATOM 720 C CA . LYS A 1 92 ? 1.881 22.781 -23.582 1.00 90.56 92 LYS A CA 1
ATOM 721 C C . LYS A 1 92 ? 1.208 23.605 -24.677 1.00 90.56 92 LYS A C 1
ATOM 723 O O . LYS A 1 92 ? 1.904 24.256 -25.451 1.00 90.56 92 LYS A O 1
ATOM 728 N N . ASP A 1 93 ? -0.117 23.587 -24.748 1.00 90.00 93 ASP A N 1
ATOM 729 C CA . ASP A 1 93 ? -0.870 24.358 -25.736 1.00 90.00 93 ASP A CA 1
ATOM 730 C C . ASP A 1 93 ? -0.791 25.863 -25.469 1.00 90.00 93 ASP A C 1
ATOM 732 O O . ASP A 1 93 ? -0.667 26.643 -26.411 1.00 90.00 93 ASP A O 1
ATOM 736 N N . LEU A 1 94 ? -0.811 26.289 -24.205 1.00 86.44 94 LEU A N 1
ATOM 737 C CA . LEU A 1 94 ? -0.627 27.693 -23.834 1.00 86.44 94 LEU A CA 1
ATOM 738 C C . LEU A 1 94 ? 0.780 28.183 -24.204 1.00 86.44 94 LEU A C 1
ATOM 740 O O . LEU A 1 94 ? 0.901 29.239 -24.817 1.00 86.44 94 LEU A O 1
ATOM 744 N N . ILE A 1 95 ? 1.819 27.386 -23.930 1.00 85.56 95 ILE A N 1
ATOM 745 C CA . ILE A 1 95 ? 3.207 27.711 -24.302 1.00 85.56 95 ILE A CA 1
ATOM 746 C C . ILE A 1 95 ? 3.376 27.772 -25.827 1.00 85.56 95 ILE A C 1
ATOM 748 O O . ILE A 1 95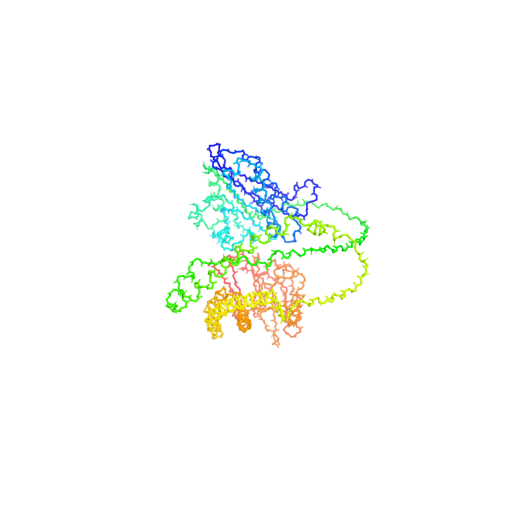 ? 4.051 28.659 -26.334 1.00 85.56 95 ILE A O 1
ATOM 752 N N . LYS A 1 96 ? 2.763 26.854 -26.586 1.00 86.19 96 LYS A N 1
ATOM 753 C CA . LYS A 1 96 ? 2.863 26.841 -28.058 1.00 86.19 96 LYS A CA 1
ATOM 754 C C . LYS A 1 96 ? 2.171 28.026 -28.726 1.00 86.19 96 LYS A C 1
ATOM 756 O O . LYS A 1 96 ? 2.621 28.470 -29.779 1.00 86.19 96 LYS A O 1
ATOM 761 N N . ASN A 1 97 ? 1.050 28.476 -28.168 1.00 85.19 97 ASN A N 1
ATOM 762 C CA . ASN A 1 97 ? 0.214 29.505 -28.784 1.00 85.19 97 ASN A CA 1
ATOM 763 C C . ASN A 1 97 ? 0.623 30.932 -28.393 1.00 85.19 97 ASN A C 1
ATOM 765 O O . ASN A 1 97 ? 0.205 31.880 -29.058 1.00 85.19 97 ASN A O 1
ATOM 769 N N . ASP A 1 98 ? 1.437 31.094 -27.349 1.00 80.75 98 ASP A N 1
ATOM 770 C CA . ASP A 1 98 ? 1.925 32.387 -26.882 1.00 80.75 98 ASP A CA 1
ATOM 771 C C . ASP A 1 98 ? 3.414 32.565 -27.226 1.00 80.75 98 ASP A C 1
ATOM 773 O O . ASP A 1 98 ? 4.277 31.804 -26.787 1.00 80.75 98 ASP A O 1
ATOM 777 N N . LYS A 1 99 ? 3.716 33.579 -28.047 1.00 74.69 99 LYS A N 1
ATOM 778 C CA . LYS A 1 99 ? 5.074 33.843 -28.546 1.00 74.69 99 LYS A CA 1
ATOM 779 C C . LYS A 1 99 ? 6.045 34.217 -27.429 1.00 74.69 99 LYS A C 1
ATOM 781 O O . LYS A 1 99 ? 7.223 33.886 -27.544 1.00 74.69 99 LYS A O 1
ATOM 786 N N . ASP A 1 100 ? 5.569 34.870 -26.373 1.00 73.25 100 ASP A N 1
ATOM 787 C CA . ASP A 1 100 ? 6.425 35.300 -25.270 1.00 73.25 100 ASP A CA 1
ATOM 788 C C . ASP A 1 100 ? 6.803 34.087 -24.413 1.00 73.25 100 ASP A C 1
ATOM 790 O O . ASP A 1 100 ? 7.987 33.835 -24.174 1.00 73.25 100 ASP A O 1
ATOM 794 N N . LEU A 1 101 ? 5.817 33.249 -24.078 1.00 73.06 101 LEU A N 1
ATOM 795 C CA . LEU A 1 101 ? 6.006 32.031 -23.281 1.00 73.06 101 LEU A CA 1
ATOM 796 C C . LEU A 1 101 ? 6.823 30.954 -23.999 1.00 73.06 101 LEU A C 1
ATOM 798 O O . LEU A 1 101 ? 7.572 30.224 -23.351 1.00 73.06 101 LEU A O 1
ATOM 802 N N . ALA A 1 102 ? 6.725 30.866 -25.327 1.00 73.06 102 ALA A N 1
ATOM 803 C CA . ALA A 1 102 ? 7.564 29.970 -26.119 1.00 73.06 102 ALA A CA 1
ATOM 804 C C . ALA A 1 102 ? 9.062 30.299 -25.990 1.00 73.06 102 ALA A C 1
ATOM 806 O O . ALA A 1 102 ? 9.896 29.410 -26.155 1.00 73.06 102 ALA A O 1
ATOM 807 N N . THR A 1 103 ? 9.404 31.562 -25.700 1.00 72.12 103 THR A N 1
ATOM 808 C CA . THR A 1 103 ? 10.797 32.015 -25.554 1.00 72.12 103 THR A CA 1
ATOM 809 C C . THR A 1 103 ? 11.308 31.987 -24.119 1.00 72.12 103 THR A C 1
ATOM 811 O O . THR A 1 103 ? 12.484 31.701 -23.921 1.00 72.12 103 THR A O 1
ATOM 814 N N . THR A 1 104 ? 10.462 32.271 -23.123 1.00 71.56 104 THR A N 1
ATOM 815 C CA . THR A 1 104 ? 10.867 32.308 -21.704 1.00 71.56 104 THR A CA 1
ATOM 816 C C . THR A 1 104 ? 10.617 31.013 -20.948 1.00 71.56 104 THR A C 1
ATOM 818 O O . THR A 1 104 ? 11.231 30.794 -19.912 1.00 71.56 104 THR A O 1
ATOM 821 N N . GLY A 1 105 ? 9.707 30.166 -21.429 1.00 74.25 105 GLY A N 1
ATOM 822 C CA . GLY A 1 105 ? 9.219 29.022 -20.669 1.00 74.25 105 GLY A CA 1
ATOM 823 C C . GLY A 1 105 ? 8.317 29.423 -19.496 1.00 74.25 105 GLY A C 1
ATOM 824 O O . GLY A 1 105 ? 8.216 30.590 -19.112 1.00 74.25 105 GLY A O 1
ATOM 825 N N . LEU A 1 106 ? 7.623 28.423 -18.958 1.00 83.38 106 LEU A N 1
ATOM 826 C CA . LEU A 1 106 ? 6.814 28.495 -17.744 1.00 83.38 106 LEU A CA 1
ATOM 827 C C . LEU A 1 106 ? 7.184 27.298 -16.883 1.00 83.38 106 LEU A C 1
ATOM 829 O O . LEU A 1 106 ? 7.128 26.164 -17.365 1.00 83.38 106 LEU A O 1
ATOM 833 N N . ASP A 1 107 ? 7.519 27.555 -15.628 1.00 87.31 107 ASP A N 1
ATOM 834 C CA . ASP A 1 107 ? 7.634 26.513 -14.623 1.00 87.31 107 ASP A CA 1
ATOM 835 C C . ASP A 1 107 ? 6.281 26.377 -13.923 1.00 87.31 107 ASP A C 1
ATOM 837 O O . ASP A 1 107 ? 5.714 27.348 -13.418 1.00 87.31 107 ASP A O 1
ATOM 841 N N . VAL A 1 108 ? 5.702 25.183 -13.997 1.00 90.56 108 VAL A N 1
ATOM 842 C CA . VAL A 1 108 ? 4.349 24.917 -13.513 1.00 90.56 108 VAL A CA 1
ATOM 843 C C . VAL A 1 108 ? 4.367 23.642 -12.702 1.00 90.56 108 VAL A C 1
ATOM 845 O O . VAL A 1 108 ? 4.684 22.571 -13.222 1.00 90.56 108 VAL A O 1
ATOM 848 N N . SER A 1 109 ? 3.927 23.744 -11.454 1.00 93.25 109 SER A N 1
ATOM 849 C CA . SER A 1 109 ? 3.672 22.595 -10.600 1.00 93.25 109 SER A CA 1
ATOM 850 C C . SER A 1 109 ? 2.232 22.633 -10.104 1.00 93.25 109 SER A C 1
ATOM 852 O O . SER A 1 109 ? 1.685 23.689 -9.781 1.00 93.25 109 SER A O 1
ATOM 854 N N . PHE A 1 110 ? 1.571 21.481 -10.078 1.00 94.75 110 PHE A N 1
ATOM 855 C CA . PHE A 1 110 ? 0.232 21.388 -9.516 1.00 94.75 110 PHE A CA 1
ATOM 856 C C . PHE A 1 110 ? -0.037 20.035 -8.876 1.00 94.75 110 PHE A C 1
ATOM 858 O O . PHE A 1 110 ? 0.508 19.005 -9.269 1.00 94.75 110 PHE A O 1
ATOM 865 N N . THR A 1 111 ? -0.924 20.049 -7.890 1.00 96.44 111 THR A N 1
ATOM 866 C CA . THR A 1 111 ? -1.440 18.854 -7.228 1.00 96.44 111 THR A CA 1
ATOM 867 C C . THR A 1 111 ? -2.961 18.878 -7.280 1.00 96.44 111 THR A C 1
ATOM 869 O O . THR A 1 111 ? -3.578 19.878 -6.915 1.00 96.44 111 THR A O 1
ATOM 872 N N . ILE A 1 112 ? -3.566 17.781 -7.726 1.00 95.88 112 ILE A N 1
ATOM 873 C CA . ILE A 1 112 ? -5.009 17.533 -7.663 1.00 95.88 112 ILE A CA 1
ATOM 874 C C . ILE A 1 112 ? -5.281 16.499 -6.570 1.00 95.88 112 ILE A C 1
ATOM 876 O O . ILE A 1 112 ? -4.610 15.474 -6.502 1.00 95.88 112 ILE A O 1
ATOM 880 N N . VAL A 1 113 ? -6.273 16.751 -5.724 1.00 95.56 113 VAL A N 1
ATOM 881 C CA . VAL A 1 113 ? -6.757 15.820 -4.703 1.00 95.56 113 VAL A CA 1
ATOM 882 C C . VAL A 1 113 ? -8.252 15.632 -4.891 1.00 95.56 113 VAL A C 1
ATOM 884 O O . VAL A 1 113 ? -9.015 16.595 -4.884 1.00 95.56 113 VAL A O 1
ATOM 887 N N . VAL A 1 114 ? -8.669 14.383 -5.053 1.00 93.81 114 VAL A N 1
ATOM 888 C CA . VAL A 1 114 ? -10.065 13.990 -5.222 1.00 93.81 114 VAL A CA 1
ATOM 889 C C . VAL A 1 114 ? -10.487 13.142 -4.037 1.00 93.81 114 VAL A C 1
ATOM 891 O O . VAL A 1 114 ? -9.933 12.066 -3.812 1.00 93.81 114 VAL A O 1
ATOM 894 N N . PHE A 1 115 ? -11.498 13.595 -3.307 1.00 90.94 115 PHE A N 1
ATOM 895 C CA . PHE A 1 115 ? -12.086 12.853 -2.202 1.00 90.94 115 PHE A CA 1
ATOM 896 C C . PHE A 1 115 ? -13.364 12.143 -2.625 1.00 90.94 115 PHE A C 1
ATOM 898 O O . PHE A 1 115 ? -14.314 12.753 -3.118 1.00 90.94 115 PHE A O 1
ATOM 905 N N . LYS A 1 116 ? -13.399 10.837 -2.368 1.00 88.44 116 LYS A N 1
ATOM 906 C CA . LYS A 1 116 ? -14.581 9.982 -2.480 1.00 88.44 116 LYS A CA 1
ATOM 907 C C . LYS A 1 116 ? -14.838 9.256 -1.165 1.00 88.44 116 LYS A C 1
ATOM 909 O O . LYS A 1 116 ? -14.012 9.280 -0.258 1.00 88.44 116 LYS A O 1
ATOM 914 N N . LYS A 1 117 ? -15.976 8.557 -1.087 1.00 81.31 117 LYS A N 1
ATOM 915 C CA . LYS A 1 117 ? -16.325 7.700 0.061 1.00 81.31 117 LYS A CA 1
ATOM 916 C C . LYS A 1 117 ? -15.221 6.687 0.393 1.00 81.31 117 LYS A C 1
ATOM 918 O O . LYS A 1 117 ? -14.975 6.424 1.562 1.00 81.31 117 LYS A O 1
ATOM 923 N N . GLU A 1 118 ? -14.552 6.162 -0.632 1.00 81.44 118 GLU A N 1
ATOM 924 C CA . GLU A 1 118 ? -13.508 5.136 -0.513 1.00 81.44 118 GLU A CA 1
ATOM 925 C C . GLU A 1 118 ? -12.152 5.684 -0.030 1.00 81.44 118 GLU A C 1
ATOM 927 O O . GLU A 1 118 ? -11.374 4.949 0.574 1.00 81.44 118 GLU A O 1
ATOM 932 N N . GLY A 1 119 ? -11.848 6.963 -0.273 1.00 87.50 119 GLY A N 1
ATOM 933 C CA . GLY A 1 119 ? -10.540 7.536 0.044 1.00 87.50 119 GLY A CA 1
ATOM 934 C C . GLY A 1 119 ? -10.202 8.803 -0.741 1.00 87.50 119 GLY A C 1
ATOM 935 O O . GLY A 1 119 ? -11.048 9.384 -1.426 1.00 87.50 119 GLY A O 1
ATOM 936 N N . ALA A 1 120 ? -8.946 9.230 -0.619 1.00 91.94 120 ALA A N 1
ATOM 937 C CA . ALA A 1 120 ? -8.376 10.377 -1.313 1.00 91.94 120 ALA A CA 1
ATOM 938 C C . ALA A 1 120 ? -7.448 9.913 -2.440 1.00 91.94 120 ALA A C 1
ATOM 940 O O . ALA A 1 120 ? -6.581 9.065 -2.232 1.00 91.94 120 ALA A O 1
ATOM 941 N N . TYR A 1 121 ? -7.599 10.492 -3.624 1.00 94.38 121 TYR A N 1
ATOM 942 C CA . TYR A 1 121 ? -6.767 10.210 -4.789 1.00 94.38 121 TYR A CA 1
ATOM 943 C C . TYR A 1 121 ? -5.995 11.467 -5.145 1.00 94.38 121 TYR A C 1
ATOM 945 O O . TYR A 1 121 ? -6.590 12.521 -5.356 1.00 94.38 121 TYR A O 1
ATOM 953 N N . ILE A 1 122 ? -4.676 11.359 -5.190 1.00 95.50 122 ILE A N 1
ATOM 954 C CA . ILE A 1 122 ? -3.770 12.484 -5.380 1.00 95.50 122 ILE A CA 1
ATOM 955 C C . ILE A 1 122 ? -3.100 12.314 -6.735 1.00 95.50 122 ILE A C 1
ATOM 957 O O . ILE A 1 122 ? -2.558 11.249 -7.014 1.00 95.50 122 ILE A O 1
ATOM 961 N N . GLY A 1 123 ? -3.130 13.350 -7.564 1.00 94.69 123 GLY A N 1
ATOM 962 C CA . GLY A 1 123 ? -2.332 13.470 -8.777 1.00 94.69 123 GLY A CA 1
ATOM 963 C C . GLY A 1 123 ? -1.325 14.599 -8.619 1.00 94.69 123 GLY A C 1
ATOM 964 O O . GLY A 1 123 ? -1.690 15.676 -8.152 1.00 94.69 123 GLY A O 1
ATOM 965 N N . ASN A 1 124 ? -0.072 14.363 -8.995 1.00 95.06 124 ASN A N 1
ATOM 966 C CA . ASN A 1 124 ? 1.000 15.345 -8.869 1.00 95.06 124 ASN A CA 1
ATOM 967 C C . ASN A 1 124 ? 1.692 15.580 -10.214 1.00 95.06 124 ASN A C 1
ATOM 969 O O . ASN A 1 124 ? 2.006 14.632 -10.936 1.00 95.06 124 ASN A O 1
ATOM 973 N N . PHE A 1 125 ? 1.964 16.845 -10.521 1.00 93.94 125 PHE A N 1
ATOM 974 C CA . PHE A 1 125 ? 2.789 17.270 -11.642 1.00 93.94 125 PHE A CA 1
ATOM 975 C C . PHE A 1 125 ? 3.785 18.337 -11.181 1.00 93.94 125 PHE A C 1
ATOM 977 O O . PHE A 1 125 ? 3.400 19.329 -10.560 1.00 93.94 125 PHE A O 1
ATOM 984 N N . GLY A 1 126 ? 5.061 18.138 -11.512 1.00 89.94 126 GLY A N 1
ATOM 985 C CA . GLY A 1 126 ? 6.155 18.989 -11.046 1.00 89.94 126 GLY A CA 1
ATOM 986 C C . GLY A 1 126 ? 6.540 18.722 -9.587 1.00 89.94 126 GLY A C 1
ATOM 987 O O . GLY A 1 126 ? 6.240 17.666 -9.021 1.00 89.94 126 GLY A O 1
ATOM 988 N N . GLU A 1 127 ? 7.232 19.686 -8.988 1.00 88.88 127 GLU A N 1
ATOM 989 C CA . GLU A 1 127 ? 7.762 19.589 -7.628 1.00 88.88 127 GLU A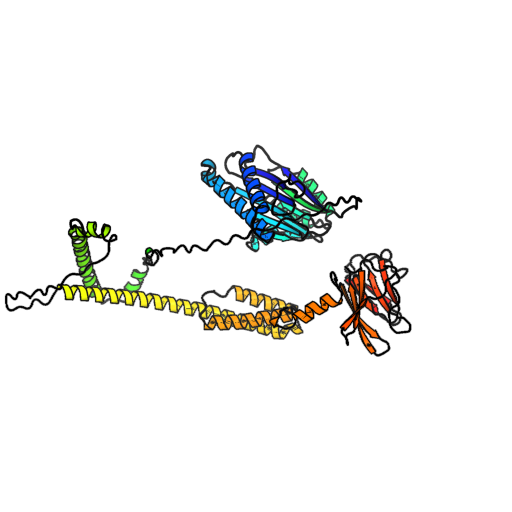 CA 1
ATOM 990 C C . GLU A 1 127 ? 6.790 20.228 -6.630 1.00 88.88 127 GLU A C 1
ATOM 992 O O . GLU A 1 127 ? 6.597 21.443 -6.611 1.00 88.88 127 GLU A O 1
ATOM 997 N N . ASN A 1 128 ? 6.156 19.392 -5.808 1.00 92.69 128 ASN A N 1
ATOM 998 C CA . ASN A 1 128 ? 5.256 19.808 -4.737 1.00 92.69 128 ASN A CA 1
ATOM 999 C C . ASN A 1 128 ? 5.522 18.957 -3.493 1.00 92.69 128 ASN A C 1
ATOM 1001 O O . ASN A 1 128 ? 5.838 17.768 -3.589 1.00 92.69 128 ASN A O 1
ATOM 1005 N N . ASP A 1 129 ? 5.337 19.561 -2.329 1.00 93.56 129 ASP A N 1
ATOM 1006 C CA . ASP A 1 129 ? 5.479 18.898 -1.042 1.00 93.56 129 ASP A CA 1
ATOM 1007 C C . ASP A 1 129 ? 4.142 18.225 -0.697 1.00 93.56 129 ASP A C 1
ATOM 1009 O O . ASP A 1 129 ? 3.143 18.899 -0.442 1.00 93.56 129 ASP A O 1
ATOM 1013 N N . ILE A 1 130 ? 4.105 16.891 -0.693 1.00 95.31 130 ILE A N 1
ATOM 1014 C CA . ILE A 1 130 ? 2.899 16.114 -0.368 1.00 95.31 130 ILE A CA 1
ATOM 1015 C C . ILE A 1 130 ? 3.225 15.194 0.801 1.00 95.31 130 ILE A C 1
ATOM 1017 O O . ILE A 1 130 ? 3.994 14.241 0.656 1.00 95.31 130 ILE A O 1
ATOM 1021 N N . TYR A 1 131 ? 2.616 15.459 1.951 1.00 94.56 131 TYR A N 1
ATOM 1022 C CA . TYR A 1 131 ? 2.876 14.745 3.196 1.00 94.56 131 TYR A CA 1
ATOM 1023 C C . TYR A 1 131 ? 1.592 14.202 3.806 1.00 94.56 131 TYR A C 1
ATOM 1025 O O . TYR A 1 131 ? 0.551 14.853 3.790 1.00 94.56 131 TYR A O 1
ATOM 1033 N N . LEU A 1 132 ? 1.687 13.013 4.387 1.00 93.94 132 LEU A N 1
ATOM 1034 C CA . LEU A 1 132 ? 0.631 12.416 5.190 1.00 93.94 132 LEU A CA 1
ATOM 1035 C C . LEU A 1 132 ? 1.134 12.272 6.622 1.00 93.94 132 LEU A C 1
ATOM 1037 O O . LEU A 1 132 ? 2.077 11.524 6.868 1.00 93.94 132 LEU A O 1
ATOM 1041 N N . PHE A 1 133 ? 0.495 12.964 7.558 1.00 91.62 133 PHE A N 1
ATOM 1042 C CA . PHE A 1 133 ? 0.681 12.713 8.978 1.00 91.62 133 PHE A CA 1
ATOM 1043 C C . PHE A 1 133 ? -0.239 11.575 9.412 1.00 91.62 133 PHE A C 1
ATOM 1045 O O . PHE A 1 133 ? -1.463 11.679 9.284 1.00 91.62 133 PHE A O 1
ATOM 1052 N N . LYS A 1 134 ? 0.353 10.483 9.894 1.00 89.31 134 LYS A N 1
ATOM 1053 C CA . LYS A 1 134 ? -0.360 9.268 10.284 1.00 89.31 134 LYS A CA 1
ATOM 1054 C C . LYS A 1 134 ? 0.348 8.597 11.449 1.00 89.31 134 LYS A C 1
ATOM 1056 O O . LYS A 1 134 ? 1.542 8.336 11.371 1.00 89.31 134 LYS A O 1
ATOM 1061 N N . LYS A 1 135 ? -0.399 8.288 12.514 1.00 85.38 135 LYS A N 1
ATOM 1062 C CA . LYS A 1 135 ? 0.118 7.624 13.730 1.00 85.38 135 LYS A CA 1
ATOM 1063 C C . LYS A 1 135 ? 1.373 8.292 14.331 1.00 85.38 135 LYS A C 1
ATOM 1065 O O . LYS A 1 135 ? 2.277 7.602 14.786 1.00 85.38 135 LYS A O 1
ATOM 1070 N N . GLY A 1 136 ? 1.439 9.624 14.324 1.00 83.25 136 GLY A N 1
ATOM 1071 C CA . GLY A 1 136 ? 2.583 10.356 14.879 1.00 83.25 136 GLY A CA 1
ATOM 1072 C C . GLY A 1 136 ? 3.778 10.508 13.934 1.00 83.25 136 GLY A C 1
ATOM 1073 O O . GLY A 1 136 ? 4.778 11.099 14.330 1.00 83.25 136 GLY A O 1
ATOM 1074 N N . GLU A 1 137 ? 3.690 10.020 12.694 1.00 87.56 137 GLU A N 1
ATOM 1075 C CA . GLU A 1 137 ? 4.776 10.089 11.715 1.00 87.56 137 GLU A CA 1
ATOM 1076 C C . GLU A 1 137 ? 4.366 10.847 10.450 1.00 87.56 137 GLU A C 1
ATOM 1078 O O . GLU A 1 137 ? 3.220 10.781 9.998 1.00 87.56 137 GLU A O 1
ATOM 1083 N N . PHE A 1 138 ? 5.329 11.552 9.850 1.00 89.62 138 PHE A N 1
ATOM 1084 C CA . PHE A 1 138 ? 5.171 12.205 8.552 1.00 89.62 138 PHE A CA 1
ATOM 1085 C C . PHE A 1 138 ? 5.688 11.299 7.437 1.00 89.62 138 PHE A C 1
ATOM 1087 O O . PHE A 1 138 ? 6.887 11.062 7.313 1.00 89.62 138 PHE A O 1
ATOM 1094 N N . VAL A 1 139 ? 4.784 10.849 6.575 1.00 91.50 139 VAL A N 1
ATOM 1095 C CA . VAL A 1 139 ? 5.104 10.073 5.377 1.00 91.50 139 VAL A CA 1
ATOM 1096 C C . VAL A 1 139 ? 5.187 11.015 4.178 1.00 91.50 139 VAL A C 1
ATOM 1098 O O . VAL A 1 139 ? 4.215 11.702 3.857 1.00 91.50 139 VAL A O 1
ATOM 1101 N N . ASN A 1 140 ? 6.333 11.041 3.491 1.00 91.62 140 ASN A N 1
ATOM 1102 C CA . ASN A 1 140 ? 6.526 11.836 2.275 1.00 91.62 140 ASN A CA 1
ATOM 1103 C C . ASN A 1 140 ? 5.905 11.131 1.057 1.00 91.62 140 ASN A C 1
ATOM 1105 O O . ASN A 1 140 ? 6.550 10.335 0.374 1.00 91.62 140 ASN A O 1
ATOM 1109 N N . ILE A 1 141 ? 4.639 11.433 0.782 1.00 92.75 141 ILE A N 1
ATOM 1110 C CA . ILE A 1 141 ? 3.903 10.883 -0.359 1.00 92.75 141 ILE A CA 1
ATOM 1111 C C . ILE A 1 141 ? 4.468 11.411 -1.682 1.00 92.75 141 ILE A C 1
ATOM 1113 O O . ILE A 1 141 ? 4.569 10.648 -2.640 1.00 92.75 141 ILE A O 1
ATOM 1117 N N . GLY A 1 142 ? 4.881 12.681 -1.737 1.00 88.06 142 GLY A N 1
ATOM 1118 C CA . GLY A 1 142 ? 5.477 13.282 -2.937 1.00 88.06 142 GLY A CA 1
ATOM 1119 C C . GLY A 1 142 ? 6.747 12.548 -3.374 1.00 88.06 142 GLY A C 1
ATOM 1120 O O . GLY A 1 142 ? 6.893 12.203 -4.547 1.00 88.06 142 GLY A O 1
ATOM 1121 N N . GLY A 1 143 ? 7.607 12.210 -2.409 1.00 86.50 143 GLY A N 1
ATOM 1122 C CA . GLY A 1 143 ? 8.806 11.398 -2.622 1.00 86.50 143 GLY A CA 1
ATOM 1123 C C . GLY A 1 143 ? 8.485 9.996 -3.142 1.00 86.50 143 GLY A C 1
ATOM 1124 O O . GLY A 1 143 ? 9.084 9.561 -4.122 1.00 86.50 143 GLY A O 1
ATOM 1125 N N . ILE A 1 144 ? 7.482 9.323 -2.565 1.00 87.19 144 ILE A N 1
ATOM 1126 C CA . ILE A 1 144 ? 7.049 7.985 -3.010 1.00 87.19 144 ILE A CA 1
ATOM 1127 C C . ILE A 1 144 ? 6.514 8.018 -4.451 1.00 87.19 144 ILE A C 1
ATOM 1129 O O . ILE A 1 144 ? 6.802 7.113 -5.236 1.00 87.19 144 ILE A O 1
ATOM 1133 N N . ILE A 1 145 ? 5.734 9.044 -4.816 1.00 86.69 145 ILE A N 1
ATOM 1134 C CA . ILE A 1 145 ? 5.218 9.226 -6.184 1.00 86.69 145 ILE A CA 1
ATOM 1135 C C . ILE A 1 145 ? 6.388 9.378 -7.171 1.00 86.69 145 ILE A C 1
ATOM 1137 O O . ILE A 1 145 ? 6.411 8.698 -8.200 1.00 86.69 145 ILE A O 1
ATOM 1141 N N . ALA A 1 146 ? 7.371 10.220 -6.835 1.00 84.88 146 ALA A N 1
ATOM 1142 C CA . ALA A 1 146 ? 8.543 10.474 -7.671 1.00 84.88 146 ALA A CA 1
ATOM 1143 C C . ALA A 1 146 ? 9.444 9.234 -7.822 1.00 84.88 146 ALA A C 1
ATOM 1145 O O . ALA A 1 146 ? 9.814 8.879 -8.942 1.00 84.88 146 ALA A O 1
ATOM 1146 N N . GLU A 1 147 ? 9.744 8.535 -6.722 1.00 84.88 147 GLU A N 1
ATOM 1147 C CA . GLU A 1 147 ? 10.567 7.316 -6.709 1.00 84.88 147 GLU A CA 1
ATOM 1148 C C . GLU A 1 147 ? 9.949 6.212 -7.574 1.00 84.88 147 GLU A C 1
ATOM 1150 O O . GLU A 1 147 ? 10.629 5.583 -8.386 1.00 84.88 147 GLU A O 1
ATOM 1155 N N . LYS A 1 148 ? 8.628 6.032 -7.476 1.00 84.25 148 LYS A N 1
ATOM 1156 C CA . LYS A 1 148 ? 7.886 5.034 -8.259 1.00 84.25 148 LYS A CA 1
ATOM 1157 C C . LYS A 1 148 ? 7.585 5.471 -9.694 1.00 84.25 148 LYS A C 1
ATOM 1159 O O . LYS A 1 148 ? 6.918 4.726 -10.412 1.00 84.25 148 LYS A O 1
ATOM 1164 N N . LYS A 1 149 ? 8.036 6.661 -10.120 1.00 83.06 149 LYS A N 1
ATOM 1165 C CA . LYS A 1 149 ? 7.708 7.279 -11.423 1.00 83.06 149 LYS A CA 1
ATOM 1166 C C . LYS A 1 149 ? 6.203 7.246 -11.723 1.00 83.06 149 LYS A C 1
ATOM 1168 O O . LYS A 1 149 ? 5.782 7.051 -12.865 1.00 83.06 149 LYS A O 1
ATOM 1173 N N . ALA A 1 150 ? 5.394 7.388 -10.679 1.00 83.38 150 ALA A N 1
ATOM 1174 C CA . ALA A 1 150 ? 3.949 7.457 -10.777 1.00 83.38 150 ALA A CA 1
ATOM 1175 C C . ALA A 1 150 ? 3.519 8.923 -10.890 1.00 83.38 150 ALA A C 1
ATOM 1177 O O . ALA A 1 150 ? 4.235 9.821 -10.466 1.00 83.38 150 ALA A O 1
ATOM 1178 N N . ASN A 1 151 ? 2.323 9.163 -11.427 1.00 83.12 151 ASN A N 1
ATOM 1179 C CA . ASN A 1 151 ? 1.721 10.502 -11.432 1.00 83.12 151 ASN A CA 1
ATOM 1180 C C . ASN A 1 151 ? 0.564 10.609 -10.436 1.00 83.12 151 ASN A C 1
ATOM 1182 O O . ASN A 1 151 ? 0.072 11.705 -10.184 1.00 83.12 151 ASN A O 1
ATOM 1186 N N . THR A 1 152 ? 0.102 9.475 -9.901 1.00 89.88 152 THR A N 1
ATOM 1187 C CA . THR A 1 152 ? -1.076 9.404 -9.043 1.00 89.88 152 THR A CA 1
ATOM 1188 C C . THR A 1 152 ? -0.927 8.356 -7.939 1.00 89.88 152 THR A C 1
ATOM 1190 O O . THR A 1 152 ? -0.226 7.355 -8.103 1.00 89.88 152 THR A O 1
ATOM 1193 N N . VAL A 1 153 ? -1.601 8.569 -6.809 1.00 91.25 153 VAL A N 1
ATOM 1194 C CA . VAL A 1 153 ? -1.648 7.644 -5.668 1.00 91.25 153 VAL A CA 1
ATOM 1195 C C . VAL A 1 153 ? -3.016 7.705 -4.986 1.00 91.25 153 VAL A C 1
ATOM 1197 O O . VAL A 1 153 ? -3.616 8.771 -4.875 1.00 91.25 153 VAL A O 1
ATOM 1200 N N . GLY A 1 154 ? -3.517 6.558 -4.527 1.00 90.12 154 GLY A N 1
ATOM 1201 C CA . GLY A 1 154 ? -4.708 6.477 -3.680 1.00 90.12 154 GLY A CA 1
ATOM 1202 C C . GLY A 1 154 ? -4.316 6.260 -2.221 1.00 90.12 154 GLY A C 1
ATOM 1203 O O . GLY A 1 154 ? -3.472 5.411 -1.936 1.00 90.12 154 GLY A O 1
ATOM 1204 N N . ILE A 1 155 ? -4.925 7.006 -1.303 1.00 90.81 155 ILE A N 1
ATOM 1205 C CA . ILE A 1 155 ? -4.712 6.882 0.141 1.00 90.81 155 ILE A CA 1
ATOM 1206 C C . ILE A 1 155 ? -6.045 6.870 0.895 1.00 90.81 155 ILE A C 1
ATOM 1208 O O . ILE A 1 155 ? -7.033 7.469 0.475 1.00 90.81 155 ILE A O 1
ATOM 1212 N N . VAL A 1 156 ? -6.062 6.211 2.051 1.00 88.94 156 VAL A N 1
ATOM 1213 C CA . VAL A 1 156 ? -7.218 6.189 2.956 1.00 88.94 156 VAL A CA 1
ATOM 1214 C C . VAL A 1 156 ? -6.888 7.022 4.190 1.00 88.94 156 VAL A C 1
ATOM 1216 O O . VAL A 1 156 ? -5.943 6.690 4.913 1.00 88.94 156 VAL A O 1
ATOM 1219 N N . LEU A 1 157 ? -7.672 8.080 4.423 1.00 84.94 157 LEU A N 1
ATOM 1220 C CA . LEU A 1 157 ? -7.572 8.933 5.609 1.00 84.94 157 LEU A CA 1
ATOM 1221 C C . LEU A 1 157 ? -8.484 8.414 6.724 1.00 84.94 157 LEU A C 1
ATOM 1223 O O . LEU A 1 157 ? -9.705 8.291 6.543 1.00 84.94 157 LEU A O 1
ATOM 1227 N N . LYS A 1 158 ? -7.887 8.111 7.876 1.00 85.44 158 LYS A N 1
ATOM 1228 C CA . LYS A 1 158 ? -8.606 7.814 9.119 1.00 85.44 158 LYS A CA 1
ATOM 1229 C C . LYS A 1 158 ? -8.866 9.102 9.905 1.00 85.44 158 LYS A C 1
ATOM 1231 O O . LYS A 1 158 ? -8.476 10.189 9.489 1.00 85.44 158 LYS A O 1
ATOM 1236 N N . GLU A 1 159 ? -9.600 8.987 11.005 1.00 80.19 159 GLU A N 1
ATOM 1237 C CA . GLU A 1 159 ? -9.750 10.097 11.950 1.00 80.19 159 GLU A CA 1
ATOM 1238 C C . GLU A 1 159 ? -8.373 10.482 12.508 1.00 80.19 159 GLU A C 1
ATOM 1240 O O . GLU A 1 159 ? -7.534 9.606 12.709 1.00 80.19 159 GLU A O 1
ATOM 1245 N N . LEU A 1 160 ? -8.140 11.784 12.706 1.00 80.81 160 LEU A N 1
ATOM 1246 C CA . LEU A 1 160 ? -6.862 12.383 13.137 1.00 80.81 160 LEU A CA 1
ATOM 1247 C C . LEU A 1 160 ? -5.696 12.318 12.129 1.00 80.81 160 LEU A C 1
ATOM 1249 O O . LEU A 1 160 ? -4.671 12.959 12.367 1.00 80.81 160 LEU A O 1
ATOM 1253 N N . ASP A 1 161 ? -5.839 11.617 10.999 1.00 89.44 161 ASP A N 1
ATOM 1254 C CA . ASP A 1 161 ? -4.867 11.704 9.904 1.00 89.44 161 ASP A CA 1
ATOM 1255 C C . ASP A 1 161 ? -4.959 13.092 9.241 1.00 89.44 161 ASP A C 1
ATOM 1257 O O . ASP A 1 161 ? -6.058 13.611 8.999 1.00 89.44 161 ASP A O 1
ATOM 1261 N N . VAL A 1 162 ? -3.805 13.673 8.896 1.00 91.88 162 VAL A N 1
ATOM 1262 C CA . VAL A 1 162 ? -3.724 14.976 8.213 1.00 91.88 162 VAL A CA 1
ATOM 1263 C C . VAL A 1 162 ? -2.974 14.819 6.896 1.00 91.88 162 VAL A C 1
ATOM 1265 O O . VAL A 1 162 ? -1.794 14.471 6.878 1.00 91.88 162 VAL A O 1
ATOM 1268 N N . LEU A 1 163 ? -3.648 15.090 5.779 1.00 94.69 163 LEU A N 1
ATOM 1269 C CA . LEU A 1 163 ? -3.009 15.187 4.464 1.00 94.69 163 LEU A CA 1
ATOM 1270 C C . LEU A 1 163 ? -2.624 16.638 4.201 1.00 94.69 163 LEU A C 1
ATOM 1272 O O . LEU A 1 163 ? -3.459 17.524 4.348 1.00 94.69 163 LEU A O 1
ATOM 1276 N N . ILE A 1 164 ? -1.395 16.875 3.760 1.00 95.06 164 ILE A N 1
ATOM 1277 C CA . ILE A 1 164 ? -0.848 18.200 3.478 1.00 95.06 164 ILE A CA 1
ATOM 1278 C C . ILE A 1 164 ? -0.340 18.210 2.039 1.00 95.06 164 ILE A C 1
ATOM 1280 O O . ILE A 1 164 ? 0.445 17.346 1.648 1.00 95.06 164 ILE A O 1
ATOM 1284 N N . ILE A 1 165 ? -0.775 19.197 1.262 1.00 95.75 165 ILE A N 1
ATOM 1285 C CA . ILE A 1 165 ? -0.252 19.504 -0.072 1.00 95.75 165 ILE A CA 1
ATOM 1286 C C . ILE A 1 165 ? 0.270 20.933 -0.072 1.00 95.75 165 ILE A C 1
ATOM 1288 O O . ILE A 1 165 ? -0.428 21.844 0.366 1.00 95.75 165 ILE A O 1
ATOM 1292 N N . ALA A 1 166 ? 1.484 21.149 -0.551 1.00 94.44 166 ALA A N 1
ATOM 1293 C CA . ALA A 1 166 ? 2.120 22.453 -0.534 1.00 94.44 166 ALA A CA 1
ATOM 1294 C C . ALA A 1 166 ? 2.987 22.674 -1.769 1.00 94.44 166 ALA A C 1
ATOM 1296 O O . ALA A 1 166 ? 3.466 21.736 -2.406 1.00 94.44 166 ALA A O 1
ATOM 1297 N N . THR A 1 167 ? 3.217 23.943 -2.087 1.00 92.62 167 THR A N 1
ATOM 1298 C CA . THR A 1 167 ? 4.259 24.333 -3.036 1.00 92.62 167 THR A CA 1
ATOM 1299 C C . THR A 1 167 ? 5.634 23.896 -2.531 1.00 92.62 167 THR A C 1
ATOM 1301 O O . THR A 1 167 ? 5.843 23.816 -1.318 1.00 92.62 167 THR A O 1
ATOM 1304 N N . LYS A 1 168 ? 6.560 23.655 -3.464 1.00 90.56 168 LYS A N 1
ATOM 1305 C CA . LYS A 1 168 ? 7.929 23.184 -3.221 1.00 90.56 168 LYS A CA 1
ATOM 1306 C C . LYS A 1 168 ? 8.588 23.776 -1.964 1.00 90.56 168 LYS A C 1
ATOM 1308 O O . LYS A 1 168 ? 8.528 24.986 -1.726 1.00 90.56 168 LYS A O 1
ATOM 1313 N N . GLU A 1 169 ? 9.236 22.900 -1.199 1.00 86.44 169 GLU A N 1
ATOM 1314 C CA . GLU A 1 169 ? 10.097 23.183 -0.040 1.00 86.44 169 GLU A CA 1
ATOM 1315 C C . GLU A 1 169 ? 9.400 23.777 1.197 1.00 86.44 169 GLU A C 1
ATOM 1317 O O . GLU A 1 169 ? 10.006 23.831 2.265 1.00 86.44 169 GLU A O 1
ATOM 1322 N N . LYS A 1 170 ? 8.118 24.164 1.143 1.00 87.44 170 LYS A N 1
ATOM 1323 C CA . LYS A 1 170 ? 7.464 24.830 2.287 1.00 87.44 170 LYS A CA 1
ATOM 1324 C C . LYS A 1 170 ? 7.252 23.932 3.502 1.00 87.44 170 LYS A C 1
ATOM 1326 O O . LYS A 1 170 ? 7.375 24.396 4.639 1.00 87.44 170 LYS A O 1
ATOM 1331 N N . ILE A 1 171 ? 6.928 22.663 3.278 1.00 89.94 171 ILE A N 1
ATOM 1332 C CA . ILE A 1 171 ? 6.783 21.684 4.362 1.00 89.94 171 ILE A CA 1
ATOM 1333 C C . ILE A 1 171 ? 8.140 21.057 4.656 1.00 89.94 171 ILE A C 1
ATOM 1335 O O . ILE A 1 171 ? 8.496 20.890 5.821 1.00 89.94 171 ILE A O 1
ATOM 1339 N N . THR A 1 172 ? 8.932 20.799 3.617 1.00 87.94 172 THR A N 1
ATOM 1340 C CA . THR A 1 172 ? 10.269 20.209 3.728 1.00 87.94 172 THR A CA 1
ATOM 1341 C C . THR A 1 172 ? 11.202 21.051 4.608 1.00 87.94 172 THR A C 1
ATOM 1343 O O . THR A 1 172 ? 11.860 20.501 5.488 1.00 87.94 172 THR A O 1
ATOM 1346 N N . GLU A 1 173 ? 11.202 22.383 4.476 1.00 87.81 173 GLU A N 1
ATOM 1347 C CA . GLU A 1 173 ? 11.979 23.305 5.331 1.00 87.81 173 GLU A CA 1
ATOM 1348 C C . GLU A 1 173 ? 11.620 23.193 6.825 1.00 87.81 173 GLU A C 1
ATOM 1350 O O . GLU A 1 173 ? 12.452 23.430 7.703 1.00 87.81 173 GLU A O 1
ATOM 1355 N N . ASN A 1 174 ? 10.376 22.822 7.132 1.00 87.75 174 ASN A N 1
ATOM 1356 C CA . ASN A 1 174 ? 9.854 22.745 8.494 1.00 87.75 174 ASN A CA 1
ATOM 1357 C C . ASN A 1 174 ? 9.710 21.306 9.004 1.00 87.75 174 ASN A C 1
ATOM 1359 O O . ASN A 1 174 ? 9.306 21.108 10.153 1.00 87.75 174 ASN A O 1
ATOM 1363 N N . ILE A 1 175 ? 10.103 20.304 8.210 1.00 86.88 175 ILE A N 1
ATOM 1364 C CA . ILE A 1 175 ? 9.837 18.895 8.509 1.00 86.88 175 ILE A CA 1
ATOM 1365 C C . ILE A 1 175 ? 10.492 18.441 9.812 1.00 86.88 175 ILE A C 1
ATOM 1367 O O . ILE A 1 175 ? 9.883 17.697 10.565 1.00 86.88 175 ILE A O 1
ATOM 1371 N N . VAL A 1 176 ? 11.684 18.953 10.138 1.00 86.38 176 VAL A N 1
ATOM 1372 C CA . VAL A 1 176 ? 12.418 18.619 11.375 1.00 86.38 176 VAL A CA 1
ATOM 1373 C C . VAL A 1 176 ? 11.696 19.129 12.626 1.00 86.38 176 VAL A C 1
ATOM 1375 O O . VAL A 1 176 ? 11.807 18.544 13.704 1.00 86.38 176 VAL A O 1
ATOM 1378 N N . LYS A 1 177 ? 10.969 20.247 12.509 1.00 85.94 177 LYS A N 1
ATOM 1379 C CA . LYS A 1 177 ? 10.136 20.776 13.598 1.00 85.94 177 LYS A CA 1
ATOM 1380 C C . LYS A 1 177 ? 8.824 20.005 13.673 1.00 85.94 177 LYS A C 1
ATOM 1382 O O . LYS A 1 177 ? 8.403 19.637 14.763 1.00 85.94 177 LYS A O 1
ATOM 1387 N N . MET A 1 178 ? 8.225 19.725 12.518 1.00 84.44 178 MET A N 1
ATOM 1388 C CA . MET A 1 178 ? 6.967 18.990 12.409 1.00 84.44 178 MET A CA 1
ATOM 1389 C C . MET A 1 178 ? 7.103 17.538 12.874 1.00 84.44 178 MET A C 1
ATOM 1391 O O . MET A 1 178 ? 6.229 17.057 13.577 1.00 84.44 178 MET A O 1
ATOM 1395 N N . SER A 1 179 ? 8.224 16.866 12.605 1.00 83.88 179 SER A N 1
ATOM 1396 C CA . SER A 1 179 ? 8.481 15.477 13.013 1.00 83.88 179 SER A CA 1
ATOM 1397 C C . SER A 1 179 ? 8.578 15.276 14.528 1.00 83.88 179 SER A C 1
ATOM 1399 O O . SER A 1 179 ? 8.644 14.143 14.992 1.00 83.88 179 SER A O 1
ATOM 1401 N N . ARG A 1 180 ? 8.632 16.363 15.310 1.00 86.75 180 ARG A N 1
ATOM 1402 C CA . ARG A 1 180 ? 8.584 16.319 16.780 1.00 86.75 180 ARG A CA 1
ATOM 1403 C C . ARG A 1 180 ? 7.153 16.303 17.316 1.00 86.75 180 ARG A C 1
ATOM 1405 O O . ARG A 1 180 ? 6.965 15.985 18.486 1.00 86.75 180 ARG A O 1
ATOM 1412 N N . LEU A 1 181 ? 6.179 16.666 16.485 1.00 87.81 181 LEU A N 1
ATOM 1413 C CA . LEU A 1 181 ? 4.764 16.704 16.832 1.00 87.81 181 LEU A CA 1
ATOM 1414 C C . LEU A 1 181 ? 4.207 15.287 16.739 1.00 87.81 181 LEU A C 1
ATOM 1416 O O . LEU A 1 181 ? 4.350 14.628 15.708 1.00 87.81 181 LEU A O 1
ATOM 1420 N N . LYS A 1 182 ? 3.585 14.813 17.819 1.00 82.56 182 LYS A N 1
ATOM 1421 C CA . LYS A 1 182 ? 3.066 13.436 17.897 1.00 82.56 182 LYS A CA 1
ATOM 1422 C C . LYS A 1 182 ? 1.552 13.363 17.738 1.00 82.56 182 LYS A C 1
ATOM 1424 O O . LYS A 1 182 ? 1.027 12.296 17.429 1.00 82.56 182 LYS A O 1
ATOM 1429 N N . VAL A 1 183 ? 0.860 14.488 17.908 1.00 84.38 183 VAL A N 1
ATOM 1430 C CA . VAL A 1 183 ? -0.605 14.566 17.914 1.00 84.38 183 VAL A CA 1
ATOM 1431 C C . VAL A 1 183 ? -1.101 15.394 16.729 1.00 84.38 183 VAL A C 1
ATOM 1433 O O . VAL A 1 183 ? -0.536 16.438 16.409 1.00 84.38 183 VAL A O 1
ATOM 1436 N N . GLY A 1 184 ? -2.190 14.952 16.090 1.00 80.12 184 GLY A N 1
ATOM 1437 C CA . GLY A 1 184 ? -2.767 15.633 14.923 1.00 80.12 184 GLY A CA 1
ATOM 1438 C C . GLY A 1 184 ? -3.167 17.087 15.200 1.00 80.12 184 GLY A C 1
ATOM 1439 O O . GLY A 1 184 ? -2.936 17.955 14.365 1.00 80.12 184 GLY A O 1
ATOM 1440 N N . GLU A 1 185 ? -3.679 17.389 16.395 1.00 84.94 185 GLU A N 1
ATOM 1441 C CA . GLU A 1 185 ? -4.032 18.760 16.795 1.00 84.94 185 GLU A CA 1
ATOM 1442 C C . GLU A 1 185 ? -2.818 19.696 16.867 1.00 84.94 185 GLU A C 1
ATOM 1444 O O . GLU A 1 185 ? -2.889 20.845 16.431 1.00 84.94 185 GLU A O 1
ATOM 1449 N N . GLU A 1 186 ? -1.675 19.209 17.358 1.00 86.25 186 GLU A N 1
ATOM 1450 C CA . GLU A 1 186 ? -0.427 19.979 17.380 1.00 86.25 186 GLU A CA 1
ATOM 1451 C C . GLU A 1 186 ? 0.058 20.279 15.959 1.00 86.25 186 GLU A C 1
ATOM 1453 O O . GLU A 1 186 ? 0.494 21.397 15.672 1.00 86.25 186 GLU A O 1
ATOM 1458 N N . VAL A 1 187 ? -0.069 19.302 15.054 1.00 88.62 187 VAL A N 1
ATOM 1459 C CA . VAL A 1 187 ? 0.245 19.468 13.629 1.00 88.62 187 VAL A CA 1
ATOM 1460 C C . VAL A 1 187 ? -0.649 20.534 13.003 1.00 88.62 187 VAL A C 1
ATOM 1462 O O . VAL A 1 187 ? -0.142 21.420 12.317 1.00 88.62 187 VAL A O 1
ATOM 1465 N N . LEU A 1 188 ? -1.955 20.511 13.274 1.00 89.56 188 LEU A N 1
ATOM 1466 C CA . LEU A 1 188 ? -2.892 21.521 12.776 1.00 89.56 188 LEU A CA 1
ATOM 1467 C C . LEU A 1 188 ? -2.550 22.917 13.307 1.00 89.56 188 LEU A C 1
ATOM 1469 O O . LEU A 1 188 ? -2.477 23.869 12.530 1.00 89.56 188 LEU A O 1
ATOM 1473 N N . ASN A 1 189 ? -2.261 23.049 14.603 1.00 89.31 189 ASN A N 1
ATOM 1474 C CA . ASN A 1 189 ? -1.846 24.317 15.208 1.00 89.31 189 ASN A CA 1
ATOM 1475 C C . ASN A 1 189 ? -0.545 24.850 14.595 1.00 89.31 189 ASN A C 1
ATOM 1477 O O . ASN A 1 189 ? -0.439 26.041 14.292 1.00 89.31 189 ASN A O 1
ATOM 1481 N N . PHE A 1 190 ? 0.432 23.975 14.358 1.00 90.50 190 PHE A N 1
ATOM 1482 C CA . PHE A 1 190 ? 1.672 24.349 13.688 1.00 90.50 190 PHE A CA 1
ATOM 14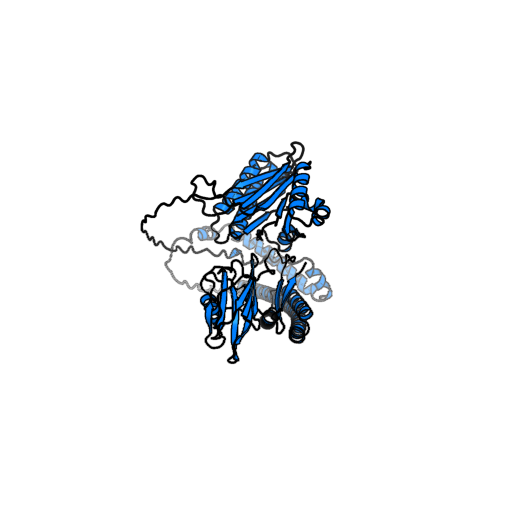83 C C . PHE A 1 190 ? 1.420 24.811 12.248 1.00 90.50 190 PHE A C 1
ATOM 1485 O O . PHE A 1 190 ? 1.928 25.857 11.843 1.00 90.50 190 PHE A O 1
ATOM 1492 N N . LEU A 1 191 ? 0.591 24.088 11.491 1.00 91.62 191 LEU A N 1
ATOM 1493 C CA . LEU A 1 191 ? 0.201 24.469 10.132 1.00 91.62 191 LEU A CA 1
ATOM 1494 C C . LEU A 1 191 ? -0.527 25.819 10.109 1.00 91.62 191 LEU A C 1
ATOM 1496 O O . LEU A 1 191 ? -0.252 26.646 9.244 1.00 91.62 191 LEU A O 1
ATOM 1500 N N . HIS A 1 192 ? -1.387 26.101 11.086 1.00 91.75 192 HI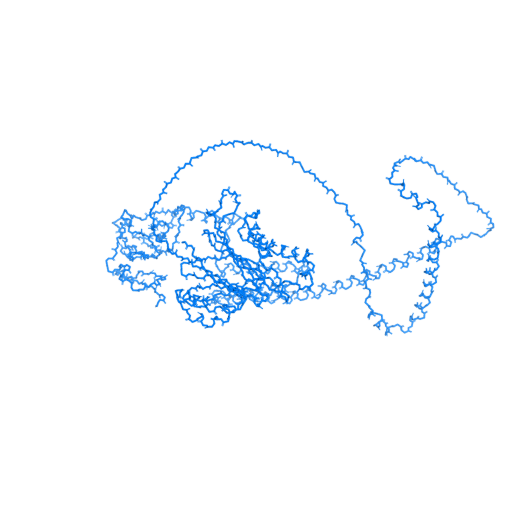S A N 1
ATOM 1501 C CA . HIS A 1 192 ? -2.029 27.408 11.232 1.00 91.75 192 HIS A CA 1
ATOM 1502 C C . HIS A 1 192 ? -1.025 28.548 11.446 1.00 91.75 192 HIS A C 1
ATOM 1504 O O . HIS A 1 192 ? -1.185 29.627 10.870 1.00 91.75 192 HIS A O 1
ATOM 1510 N N . LEU A 1 193 ? 0.004 28.333 12.271 1.00 90.12 193 LEU A N 1
ATOM 1511 C CA . LEU A 1 193 ? 1.071 29.314 12.485 1.00 90.12 193 LEU A CA 1
ATOM 1512 C C . LEU A 1 193 ? 1.908 29.502 11.217 1.00 90.12 193 LEU A C 1
ATOM 1514 O O . LEU A 1 193 ? 2.142 30.640 10.806 1.00 90.12 193 LEU A O 1
ATOM 1518 N N . LEU A 1 194 ? 2.277 28.401 10.560 1.00 90.56 194 LEU A N 1
ATOM 1519 C CA . LEU A 1 194 ? 3.051 28.408 9.320 1.00 90.56 194 LEU A CA 1
ATOM 1520 C C . LEU A 1 194 ? 2.316 29.171 8.209 1.00 90.56 194 LEU A C 1
ATOM 1522 O O . LEU A 1 194 ? 2.910 30.014 7.537 1.00 90.56 194 LEU A O 1
ATOM 1526 N N . GLY A 1 195 ? 1.003 28.960 8.089 1.00 88.31 195 GLY A N 1
ATOM 1527 C CA . GLY A 1 195 ? 0.132 29.657 7.142 1.00 88.31 195 GLY A CA 1
ATOM 1528 C C . GLY A 1 195 ? 0.045 31.163 7.366 1.00 88.31 195 GLY A C 1
ATOM 1529 O O . GLY A 1 195 ? -0.044 31.923 6.404 1.00 88.31 195 GLY A O 1
ATOM 1530 N N . LYS A 1 196 ? 0.125 31.618 8.621 1.00 88.31 196 LYS A N 1
ATOM 1531 C CA . LYS A 1 196 ? 0.171 33.051 8.958 1.00 88.31 196 LYS A CA 1
ATOM 1532 C C . LYS A 1 196 ? 1.544 33.679 8.708 1.00 88.31 196 LYS A C 1
ATOM 1534 O O . LYS A 1 196 ? 1.617 34.888 8.518 1.00 88.31 196 LYS A O 1
ATOM 1539 N N . SER A 1 197 ? 2.612 32.882 8.707 1.00 87.12 197 SER A N 1
ATOM 1540 C CA . SER A 1 197 ? 3.990 33.349 8.507 1.00 87.12 197 SER A CA 1
ATOM 1541 C C . SER A 1 197 ? 4.471 33.345 7.050 1.00 87.12 197 SER A C 1
ATOM 1543 O O . SER A 1 197 ? 5.648 33.602 6.804 1.00 87.12 197 SER A O 1
ATOM 1545 N N . LEU A 1 198 ? 3.599 33.050 6.079 1.00 86.56 198 LEU A N 1
ATOM 1546 C CA . LEU A 1 198 ? 3.976 33.037 4.663 1.00 86.56 198 LEU A CA 1
ATOM 1547 C C . LEU A 1 198 ? 4.403 34.440 4.197 1.00 86.56 198 LEU A C 1
ATOM 1549 O O . LEU A 1 198 ? 3.620 35.387 4.250 1.00 86.56 198 LEU A O 1
ATOM 1553 N N . SER A 1 199 ? 5.648 34.559 3.731 1.00 80.62 199 SER A N 1
ATOM 1554 C CA . SER A 1 199 ? 6.269 35.828 3.316 1.00 80.62 199 SER A CA 1
ATOM 1555 C C . SER A 1 199 ? 6.681 35.874 1.840 1.00 80.62 199 SER A C 1
ATOM 1557 O O . SER A 1 199 ? 6.924 36.953 1.304 1.00 80.62 199 SER A O 1
ATOM 1559 N N . MET A 1 200 ? 6.731 34.720 1.170 1.00 83.31 200 MET A N 1
ATOM 1560 C CA . MET A 1 200 ? 7.033 34.570 -0.259 1.00 83.31 200 MET A CA 1
ATOM 1561 C C . MET A 1 200 ? 5.868 33.872 -0.968 1.00 83.31 200 MET A C 1
ATOM 1563 O O . MET A 1 200 ? 5.137 33.133 -0.296 1.00 83.31 200 MET A O 1
ATOM 1567 N N . PRO A 1 201 ? 5.657 34.077 -2.287 1.00 84.69 201 PRO A N 1
ATOM 1568 C CA . PRO A 1 201 ? 4.547 33.456 -2.994 1.00 84.69 201 PRO A CA 1
ATOM 1569 C C . PRO A 1 201 ? 4.622 31.941 -2.881 1.00 84.69 201 PRO A C 1
ATOM 1571 O O . PRO A 1 201 ? 5.556 31.295 -3.351 1.00 84.69 201 PRO A O 1
ATOM 1574 N N . SER A 1 202 ? 3.668 31.401 -2.146 1.00 89.38 202 SER A N 1
ATOM 1575 C CA . SER A 1 202 ? 3.639 30.014 -1.723 1.00 89.38 202 SER A CA 1
ATOM 1576 C C . SER A 1 202 ? 2.264 29.716 -1.157 1.00 89.38 202 SER A C 1
ATOM 1578 O O . SER A 1 202 ? 1.500 30.616 -0.785 1.00 89.38 202 SER A O 1
ATOM 1580 N N . GLY A 1 203 ? 1.928 28.439 -1.097 1.00 91.38 203 GLY A N 1
ATOM 1581 C CA . GLY A 1 203 ? 0.672 28.042 -0.503 1.00 91.38 203 GLY A CA 1
ATOM 1582 C C . GLY A 1 203 ? 0.633 26.571 -0.176 1.00 91.38 203 GLY A C 1
ATOM 1583 O O . GLY A 1 203 ? 1.401 25.769 -0.707 1.00 91.38 203 GLY A O 1
ATOM 1584 N N . PHE A 1 204 ? -0.278 26.230 0.717 1.00 93.88 204 PHE A N 1
ATOM 1585 C CA . PHE A 1 204 ? -0.566 24.857 1.067 1.00 93.88 204 PHE A CA 1
ATOM 1586 C C . PHE A 1 204 ? -2.028 24.694 1.456 1.00 93.88 204 PHE A C 1
ATOM 1588 O O . PHE A 1 204 ? -2.711 25.637 1.870 1.00 93.88 204 PHE A O 1
ATOM 1595 N N . ILE A 1 205 ? -2.507 23.471 1.300 1.00 94.44 205 ILE A N 1
ATOM 1596 C CA . ILE A 1 205 ? -3.829 23.026 1.710 1.00 94.44 205 ILE A CA 1
ATOM 1597 C C . ILE A 1 205 ? -3.613 21.813 2.598 1.00 94.44 205 ILE A C 1
ATOM 1599 O O . ILE A 1 205 ? -2.817 20.932 2.269 1.00 94.44 205 ILE A O 1
ATOM 1603 N N . PHE A 1 206 ? -4.322 21.756 3.715 1.00 93.31 206 PHE A N 1
ATOM 1604 C CA . PHE A 1 206 ? -4.373 20.548 4.520 1.00 93.31 206 PHE A CA 1
ATOM 1605 C C . PHE A 1 206 ? -5.802 20.072 4.715 1.00 93.31 206 PHE A C 1
ATOM 1607 O O . PHE A 1 206 ? -6.759 20.853 4.701 1.00 93.31 206 PHE A O 1
ATOM 1614 N N . PHE A 1 207 ? -5.918 18.761 4.874 1.00 93.12 207 PHE A N 1
ATOM 1615 C CA . PHE A 1 207 ? -7.169 18.039 4.973 1.00 93.12 207 PHE A CA 1
ATOM 1616 C C . PHE A 1 207 ? -7.159 17.191 6.232 1.00 93.12 207 PHE A C 1
ATOM 1618 O O . PHE A 1 207 ? -6.218 16.435 6.466 1.00 93.12 207 PHE A O 1
ATOM 1625 N N . GLU A 1 208 ? -8.235 17.285 6.997 1.00 89.06 208 GLU A N 1
ATOM 1626 C CA . GLU A 1 208 ? -8.482 16.460 8.174 1.00 89.06 208 GLU A CA 1
ATOM 1627 C C . GLU A 1 208 ? -9.853 15.783 8.024 1.00 89.06 208 GLU A C 1
ATOM 1629 O O . GLU A 1 208 ? -10.778 16.317 7.398 1.00 89.06 208 GLU A O 1
ATOM 1634 N N . LYS A 1 209 ? -10.010 14.601 8.617 1.00 82.25 209 LYS A N 1
ATOM 1635 C CA . LYS A 1 209 ? -11.310 13.936 8.722 1.00 82.25 209 LYS A CA 1
ATOM 1636 C C . LYS A 1 209 ? -11.869 14.167 10.123 1.00 82.25 209 LYS A C 1
ATOM 1638 O O . LYS A 1 209 ? -11.421 13.531 11.073 1.00 82.25 209 LYS A O 1
ATOM 1643 N N . LYS A 1 210 ? -12.858 15.058 10.244 1.00 73.38 210 LYS A N 1
ATOM 1644 C CA . LYS A 1 210 ? -13.607 15.268 11.491 1.00 73.38 210 LYS A CA 1
ATOM 1645 C C . LYS A 1 210 ? -14.756 14.261 11.599 1.00 73.38 210 LYS A C 1
ATOM 1647 O O . LYS A 1 210 ? -15.516 14.069 10.636 1.00 73.38 210 LYS A O 1
ATOM 1652 N N . GLY A 1 211 ? -14.858 13.619 12.766 1.00 48.00 211 GLY A N 1
ATOM 1653 C CA . GLY A 1 211 ? -15.978 12.753 13.138 1.00 48.00 211 GLY A CA 1
ATOM 1654 C C . GLY A 1 211 ? -17.301 13.522 13.089 1.00 48.00 211 GLY A C 1
ATOM 1655 O O . GLY A 1 211 ? -17.347 14.722 13.361 1.00 48.00 211 GLY A O 1
ATOM 1656 N N . GLU A 1 212 ? -18.376 12.862 12.663 1.00 38.09 212 GLU A N 1
ATOM 1657 C CA . GLU A 1 212 ? -19.694 13.492 12.555 1.00 38.09 212 GLU A CA 1
ATOM 1658 C C . GLU A 1 212 ? -20.309 13.717 13.941 1.00 38.09 212 GLU A C 1
ATOM 1660 O O . GLU A 1 212 ? -20.679 12.770 14.634 1.00 38.09 212 GLU A O 1
ATOM 1665 N N . VAL A 1 213 ? -20.504 14.984 14.316 1.00 31.73 213 VAL A N 1
ATOM 1666 C CA . VAL A 1 213 ? -21.529 15.342 15.301 1.00 31.73 213 VAL A CA 1
ATOM 1667 C C . VAL A 1 213 ? -22.877 15.143 14.610 1.00 31.73 213 VAL A C 1
ATOM 1669 O O . VAL A 1 213 ? -23.213 15.860 13.668 1.00 31.73 213 VAL A O 1
ATOM 1672 N N . LYS A 1 214 ? -23.627 14.124 15.041 1.00 29.66 214 LYS A N 1
ATOM 1673 C CA . LYS A 1 214 ? -24.958 13.792 14.518 1.00 29.66 214 LYS A CA 1
ATOM 1674 C C . LYS A 1 214 ? -25.910 14.977 14.705 1.00 29.66 214 LYS A C 1
ATOM 1676 O O . LYS A 1 214 ? -26.430 15.181 15.798 1.00 29.66 214 LYS A O 1
ATOM 1681 N N . LEU A 1 215 ? -26.195 15.703 13.627 1.00 30.84 215 LEU A N 1
ATOM 1682 C CA . LEU A 1 215 ? -27.406 16.511 13.521 1.00 30.84 215 LEU A CA 1
ATOM 1683 C C . LEU A 1 215 ? -28.458 15.724 12.736 1.00 30.84 215 LEU A C 1
ATOM 1685 O O . LEU A 1 215 ? -28.207 15.140 11.685 1.00 30.84 215 LEU A O 1
ATOM 1689 N N . VAL A 1 216 ? -29.621 15.639 13.365 1.00 30.97 216 VAL A N 1
ATOM 1690 C CA . VAL A 1 216 ? -30.743 14.751 13.083 1.00 30.97 216 VAL A CA 1
ATOM 1691 C C . VAL A 1 216 ? -31.673 15.370 12.032 1.00 30.97 216 VAL A C 1
ATOM 1693 O O . VAL A 1 216 ? -32.101 16.502 12.217 1.00 30.97 216 VAL A O 1
ATOM 1696 N N . LYS A 1 217 ? -32.075 14.534 11.053 1.00 30.31 217 LYS A N 1
ATOM 1697 C CA . LYS A 1 217 ? -33.236 14.640 10.126 1.00 30.31 217 LYS A CA 1
ATOM 1698 C C . LYS A 1 217 ? -33.129 15.742 9.049 1.00 30.31 217 LYS A C 1
ATOM 1700 O O . LYS A 1 217 ? -32.568 16.794 9.278 1.00 30.31 217 LYS A O 1
ATOM 1705 N N . GLU A 1 218 ? -33.586 15.529 7.814 1.00 26.94 218 GLU A N 1
ATOM 1706 C CA . GLU A 1 218 ? -34.888 14.967 7.446 1.00 26.94 218 GLU A CA 1
ATOM 1707 C C . GLU A 1 218 ? -34.888 14.334 6.037 1.00 26.94 218 GLU A C 1
ATOM 1709 O O . GLU A 1 218 ? -34.188 14.774 5.127 1.00 26.94 218 GLU A O 1
ATOM 1714 N N . LYS A 1 219 ? -35.669 13.257 5.887 1.00 31.39 219 LYS A N 1
ATOM 1715 C CA . LYS A 1 219 ? -35.910 12.516 4.642 1.00 31.39 219 LYS A CA 1
ATOM 1716 C C . LYS A 1 219 ? -36.908 13.277 3.768 1.00 31.39 219 LYS A C 1
ATOM 1718 O O . LYS A 1 219 ? -37.978 13.607 4.264 1.00 31.39 219 LYS A O 1
ATOM 1723 N N . VAL A 1 220 ? -36.650 13.368 2.462 1.00 26.92 220 VAL A N 1
ATOM 1724 C CA . VAL A 1 220 ? -37.717 13.491 1.455 1.00 26.92 220 VAL A CA 1
ATOM 1725 C C . VAL A 1 220 ? -37.434 12.536 0.298 1.00 26.92 220 VAL A C 1
ATOM 1727 O O . VAL A 1 220 ? -36.377 12.563 -0.326 1.00 26.92 220 VAL A O 1
ATOM 1730 N N . SER A 1 221 ? -38.394 11.643 0.089 1.00 30.78 221 SER A N 1
ATOM 1731 C CA . SER A 1 221 ? -38.545 10.694 -1.012 1.00 30.78 221 SER A CA 1
ATOM 1732 C C . SER A 1 221 ? -39.233 11.342 -2.214 1.00 30.78 221 SER A C 1
ATOM 1734 O O . SER A 1 221 ? -40.176 12.088 -1.984 1.00 30.78 221 SER A O 1
ATOM 1736 N N . GLU A 1 222 ? -38.897 10.940 -3.443 1.00 28.16 222 GLU A N 1
ATOM 1737 C CA . GLU A 1 222 ? -39.850 10.748 -4.564 1.00 28.16 222 GLU A CA 1
ATOM 1738 C C . GLU A 1 222 ? -39.123 10.065 -5.742 1.00 28.16 222 GLU A C 1
ATOM 1740 O O . GLU A 1 222 ? -38.074 10.525 -6.177 1.00 28.16 222 GLU A O 1
ATOM 1745 N N . LYS A 1 223 ? -39.444 8.794 -6.024 1.00 27.38 223 LYS A N 1
ATOM 1746 C CA . LYS A 1 223 ? -40.394 8.256 -7.027 1.00 27.38 223 LYS A CA 1
ATOM 1747 C C . LYS A 1 223 ? -39.829 8.139 -8.451 1.00 27.38 223 LYS A C 1
ATOM 1749 O O . LYS A 1 223 ? -39.467 9.110 -9.101 1.00 27.38 223 LYS A O 1
ATOM 1754 N N . GLU A 1 224 ? -39.821 6.891 -8.909 1.00 29.80 224 GLU A N 1
ATOM 1755 C CA . GLU A 1 224 ? -39.495 6.418 -10.252 1.00 29.80 224 GLU A CA 1
ATOM 1756 C C . GLU A 1 224 ? -40.543 6.822 -11.302 1.00 29.80 224 GLU A C 1
ATOM 1758 O O . GLU A 1 224 ? -41.728 6.970 -10.999 1.00 29.80 224 GLU A O 1
ATOM 1763 N N . SER A 1 225 ? -40.129 6.874 -12.571 1.00 28.81 225 SER A N 1
ATOM 1764 C CA . SER A 1 225 ? -40.893 6.265 -13.674 1.00 28.81 225 SER A CA 1
ATOM 1765 C C . SER A 1 225 ? -40.023 6.050 -14.934 1.00 28.81 225 SER A C 1
ATOM 1767 O O . SER A 1 225 ? -38.989 6.706 -15.082 1.00 28.81 225 SER A O 1
ATOM 1769 N N . PRO A 1 226 ? -40.393 5.092 -15.813 1.00 40.09 226 PRO A N 1
ATOM 1770 C CA . PRO A 1 226 ? -39.513 4.456 -16.802 1.00 40.09 226 PRO A CA 1
ATOM 1771 C C . PRO A 1 226 ? -39.803 4.905 -18.245 1.00 40.09 226 PRO A C 1
ATOM 1773 O O . PRO A 1 226 ? -40.948 5.218 -18.547 1.00 40.09 226 PRO A O 1
ATOM 1776 N N . VAL A 1 227 ? -38.826 4.835 -19.168 1.00 29.97 227 VAL A N 1
ATOM 1777 C CA . VAL A 1 227 ? -39.108 4.745 -20.622 1.00 29.97 227 VAL A CA 1
ATOM 1778 C C . VAL A 1 227 ? -38.025 3.955 -21.374 1.00 29.97 227 VAL A C 1
ATOM 1780 O O . VAL A 1 227 ? -36.824 4.162 -21.209 1.00 29.97 227 VAL A O 1
ATOM 1783 N N . GLU A 1 228 ? -38.516 3.054 -22.221 1.00 27.62 228 GLU A N 1
ATOM 1784 C CA . GLU A 1 228 ? -37.858 2.125 -23.136 1.00 27.62 228 GLU A CA 1
ATOM 1785 C C . GLU A 1 228 ? -36.985 2.746 -24.247 1.00 27.62 228 GLU A C 1
ATOM 1787 O O . GLU A 1 228 ? -37.306 3.768 -24.846 1.00 27.62 228 GLU A O 1
ATOM 1792 N N . GLY A 1 229 ? -35.949 1.986 -24.625 1.00 25.78 229 GLY A N 1
ATOM 1793 C CA . GLY A 1 229 ? -35.804 1.447 -25.983 1.00 25.78 229 GLY A CA 1
ATOM 1794 C C . GLY A 1 229 ? -35.378 2.377 -27.127 1.00 25.78 229 GLY A C 1
ATOM 1795 O O . GLY A 1 229 ? -36.175 3.140 -27.660 1.00 25.78 229 GLY A O 1
ATOM 1796 N N . LYS A 1 230 ? -34.169 2.133 -27.663 1.00 27.72 230 LYS A N 1
ATOM 1797 C CA . LYS A 1 230 ? -33.936 1.947 -29.115 1.00 27.72 230 LYS A CA 1
ATOM 1798 C C . LYS A 1 230 ? -32.539 1.381 -29.402 1.00 27.72 230 LYS A C 1
ATOM 1800 O O . LYS A 1 230 ? -31.522 2.027 -29.178 1.00 27.72 230 LYS A O 1
ATOM 1805 N N . LYS A 1 231 ? -32.519 0.163 -29.958 1.00 31.34 231 LYS A N 1
ATOM 1806 C CA . LYS A 1 231 ? -31.376 -0.439 -30.661 1.00 31.34 231 LYS A CA 1
ATOM 1807 C C . LYS A 1 231 ? -31.088 0.354 -31.940 1.00 31.34 231 LYS A C 1
ATOM 1809 O O . LYS A 1 231 ? -32.012 0.594 -32.715 1.00 31.34 231 LYS A O 1
ATOM 1814 N N . LYS A 1 232 ? -29.813 0.638 -32.223 1.00 28.72 232 LYS A N 1
ATOM 1815 C CA . LYS A 1 232 ? -29.306 0.782 -33.595 1.00 28.72 232 LYS A CA 1
ATOM 1816 C C . LYS A 1 232 ? -27.945 0.103 -33.733 1.00 28.72 232 LYS A C 1
ATOM 1818 O O . LYS A 1 232 ? -26.976 0.462 -33.076 1.00 28.72 232 LYS A O 1
ATOM 1823 N N . VAL A 1 233 ? -27.954 -0.903 -34.599 1.00 33.53 233 VAL A N 1
ATOM 1824 C CA . VAL A 1 233 ? -26.825 -1.565 -35.252 1.00 33.53 233 VAL A CA 1
ATOM 1825 C C . VAL A 1 233 ? -26.374 -0.669 -36.403 1.00 33.53 233 VAL A C 1
ATOM 1827 O O . VAL A 1 233 ? -27.226 -0.376 -37.233 1.00 33.53 233 VAL A O 1
ATOM 1830 N N . ILE A 1 234 ? -25.095 -0.273 -36.453 1.00 31.36 234 ILE A N 1
ATOM 1831 C CA . ILE A 1 234 ? -24.334 0.153 -37.654 1.00 31.36 234 ILE A CA 1
ATOM 1832 C C . ILE A 1 234 ? -22.851 -0.131 -37.319 1.00 31.36 234 ILE A C 1
ATOM 1834 O O . ILE A 1 234 ? -22.328 0.425 -36.361 1.00 31.36 234 ILE A O 1
ATOM 1838 N N . GLU A 1 235 ? -22.285 -1.255 -37.759 1.00 27.20 235 GLU A N 1
ATOM 1839 C CA . GLU A 1 235 ? -21.567 -1.477 -39.031 1.00 27.20 235 GLU A CA 1
ATOM 1840 C C . GLU A 1 235 ? -20.097 -1.011 -38.971 1.00 27.20 235 GLU A C 1
ATOM 1842 O O . GLU A 1 235 ? -19.781 0.164 -38.804 1.00 27.20 235 GLU A O 1
ATOM 1847 N N . LYS A 1 236 ? -19.192 -1.998 -39.032 1.00 29.00 236 LYS A N 1
ATOM 1848 C CA . LYS A 1 236 ? -17.734 -1.839 -39.063 1.00 29.00 236 LYS A CA 1
ATOM 1849 C C . LYS A 1 236 ? -17.309 -1.451 -40.480 1.00 29.00 236 LYS A C 1
ATOM 1851 O O . LYS A 1 236 ? -17.439 -2.270 -41.383 1.00 29.00 236 LYS A O 1
ATOM 1856 N N . GLU A 1 237 ? -16.699 -0.282 -40.647 1.00 29.27 237 GLU A N 1
ATOM 1857 C CA . GLU A 1 237 ? -15.876 0.011 -41.824 1.00 29.27 237 GLU A CA 1
ATOM 1858 C C . GLU A 1 237 ? -14.395 -0.253 -41.523 1.00 29.27 237 GLU A C 1
ATOM 1860 O O . GLU A 1 237 ? -13.743 0.433 -40.731 1.00 29.27 237 GLU A O 1
ATOM 1865 N N . GLU A 1 238 ? -13.849 -1.273 -42.182 1.00 28.91 238 GLU A N 1
ATOM 1866 C CA . GLU A 1 238 ? -12.417 -1.539 -42.256 1.00 28.91 238 GLU A CA 1
ATOM 1867 C C . GLU A 1 238 ? -11.749 -0.552 -43.224 1.00 28.91 238 GLU A C 1
ATOM 1869 O O . GLU A 1 238 ? -11.855 -0.669 -44.446 1.00 28.91 238 GLU A O 1
ATOM 1874 N N . THR A 1 239 ? -10.979 0.400 -42.698 1.00 28.77 239 THR A N 1
ATOM 1875 C CA . THR A 1 239 ? -10.072 1.212 -43.519 1.00 28.77 239 THR A CA 1
ATOM 1876 C C . THR A 1 239 ? -8.713 0.523 -43.655 1.00 28.77 239 THR A C 1
ATOM 1878 O O . THR A 1 239 ? -7.889 0.480 -42.741 1.00 28.77 239 THR A O 1
ATOM 1881 N N . LYS A 1 240 ? -8.456 -0.018 -44.852 1.00 29.31 240 LYS A N 1
ATOM 1882 C CA . LYS A 1 240 ? -7.158 -0.560 -45.283 1.00 29.31 240 LYS A CA 1
ATOM 1883 C C . LYS A 1 240 ? -6.082 0.535 -45.258 1.00 29.31 240 LYS A C 1
ATOM 1885 O O . LYS A 1 240 ? -6.020 1.380 -46.150 1.00 29.31 240 LYS A O 1
ATOM 1890 N N . LYS A 1 241 ? -5.187 0.495 -44.266 1.00 30.55 241 LYS A N 1
ATOM 1891 C CA . LYS A 1 241 ? -3.950 1.294 -44.257 1.00 30.55 241 LYS A CA 1
ATOM 1892 C C . LYS A 1 241 ? -2.997 0.794 -45.349 1.00 30.55 241 LYS A C 1
ATOM 1894 O O . LYS A 1 241 ? -2.570 -0.358 -45.335 1.00 30.55 241 LYS A O 1
ATOM 1899 N N . LYS A 1 242 ? -2.638 1.679 -46.284 1.00 28.11 242 LYS A N 1
ATOM 1900 C CA . LYS A 1 242 ? -1.535 1.478 -47.234 1.00 28.11 242 LYS A CA 1
ATOM 1901 C C . LYS A 1 242 ? -0.220 1.381 -46.454 1.00 28.11 242 LYS A C 1
ATOM 1903 O O . LYS A 1 242 ? 0.147 2.311 -45.742 1.00 28.11 242 LYS A O 1
ATOM 1908 N N . VAL A 1 243 ? 0.471 0.252 -46.587 1.00 30.30 243 VAL A N 1
ATOM 1909 C CA . VAL A 1 243 ? 1.821 0.051 -46.052 1.00 30.30 243 VAL A CA 1
ATOM 1910 C C . VAL A 1 243 ? 2.808 0.814 -46.932 1.00 30.30 243 VAL A C 1
ATOM 1912 O O . VAL A 1 243 ? 2.944 0.539 -48.122 1.00 30.30 243 VAL A O 1
ATOM 1915 N N . ASP A 1 244 ? 3.483 1.788 -46.334 1.00 32.81 244 ASP A N 1
ATOM 1916 C CA . ASP A 1 244 ? 4.506 2.606 -46.974 1.00 32.81 244 ASP A CA 1
ATOM 1917 C C . ASP A 1 244 ? 5.850 1.849 -46.945 1.00 32.81 244 ASP A C 1
ATOM 1919 O O . ASP A 1 244 ? 6.546 1.797 -45.929 1.00 32.81 244 ASP A O 1
ATOM 1923 N N . LEU A 1 245 ? 6.221 1.214 -48.061 1.00 30.98 245 LEU A N 1
ATOM 1924 C CA . LEU A 1 245 ? 7.440 0.393 -48.210 1.00 30.98 245 LEU A CA 1
ATOM 1925 C C . LEU A 1 245 ? 8.758 1.198 -48.157 1.00 30.98 245 LEU A C 1
ATOM 1927 O O . LEU A 1 245 ? 9.840 0.631 -48.292 1.00 30.98 245 LEU A O 1
ATOM 1931 N N . ARG A 1 246 ? 8.705 2.515 -47.915 1.00 37.94 246 ARG A N 1
ATOM 1932 C CA . ARG A 1 246 ? 9.890 3.380 -47.757 1.00 37.94 246 ARG A CA 1
ATOM 1933 C C . ARG A 1 246 ? 10.526 3.339 -46.361 1.00 37.94 246 ARG A C 1
ATOM 1935 O O . ARG A 1 246 ? 11.582 3.933 -46.177 1.00 37.94 246 ARG A O 1
ATOM 1942 N N . LYS A 1 247 ? 9.939 2.620 -45.396 1.00 37.38 247 LYS A N 1
ATOM 1943 C CA . LYS A 1 247 ? 10.489 2.459 -44.031 1.00 37.38 247 LYS A CA 1
ATOM 1944 C C . LYS A 1 247 ? 11.414 1.244 -43.830 1.00 37.38 247 LYS A C 1
ATOM 1946 O O . LYS A 1 247 ? 11.929 1.077 -42.733 1.00 37.38 247 LYS A O 1
ATOM 1951 N N . TYR A 1 248 ? 11.668 0.433 -44.863 1.00 35.94 248 TYR A N 1
ATOM 1952 C CA . TYR A 1 248 ? 12.488 -0.792 -44.767 1.00 35.94 248 TYR A CA 1
ATOM 1953 C C . TYR A 1 248 ? 13.889 -0.696 -45.400 1.00 35.94 248 TYR A C 1
ATOM 1955 O O . TYR A 1 248 ? 14.551 -1.714 -45.579 1.00 35.94 248 TYR A O 1
ATOM 1963 N N . ILE A 1 249 ? 14.378 0.507 -45.719 1.00 27.89 249 ILE A N 1
ATOM 1964 C CA . ILE A 1 249 ? 15.773 0.699 -46.142 1.00 27.89 249 ILE A CA 1
ATOM 1965 C C . ILE A 1 249 ? 16.557 1.231 -44.934 1.00 27.89 249 ILE A C 1
ATOM 1967 O O . ILE A 1 249 ? 16.377 2.396 -44.575 1.00 27.89 249 ILE A O 1
ATOM 1971 N N . PRO A 1 250 ? 17.392 0.414 -44.267 1.00 30.27 250 PRO A N 1
ATOM 1972 C CA . PRO A 1 250 ? 18.223 0.905 -43.180 1.00 30.27 250 PRO A CA 1
ATOM 1973 C C . PRO A 1 250 ? 19.237 1.917 -43.725 1.00 30.27 250 PRO A C 1
ATOM 1975 O O . PRO A 1 250 ? 19.984 1.630 -44.661 1.00 30.27 250 PRO A O 1
ATOM 1978 N N . ASN A 1 251 ? 19.277 3.105 -43.119 1.00 30.36 251 ASN A N 1
ATOM 1979 C CA . ASN A 1 251 ? 20.363 4.061 -43.310 1.00 30.36 251 ASN A CA 1
ATOM 1980 C C . ASN A 1 251 ? 21.644 3.466 -42.713 1.00 30.36 251 ASN A C 1
ATOM 1982 O O . ASN A 1 251 ? 21.863 3.514 -41.503 1.00 30.36 251 ASN A O 1
ATOM 1986 N N . ILE A 1 252 ? 22.487 2.891 -43.566 1.00 30.22 252 ILE A N 1
ATOM 1987 C CA . ILE A 1 252 ? 23.802 2.375 -43.187 1.00 30.22 252 ILE A CA 1
ATOM 1988 C C . ILE A 1 252 ? 24.729 3.580 -42.976 1.00 30.22 252 ILE A C 1
ATOM 1990 O O . ILE A 1 252 ? 25.240 4.157 -43.934 1.00 30.22 252 ILE A O 1
ATOM 1994 N N . LYS A 1 253 ? 24.943 3.974 -41.717 1.00 32.28 253 LYS A N 1
ATOM 1995 C CA . LYS A 1 253 ? 26.063 4.840 -41.325 1.00 32.28 253 LYS A CA 1
ATOM 1996 C C . LYS A 1 253 ? 27.241 3.946 -40.949 1.00 32.28 253 LYS A C 1
ATOM 1998 O O . LYS A 1 253 ? 27.192 3.255 -39.935 1.00 32.28 253 LYS A O 1
ATOM 2003 N N . ILE A 1 254 ? 28.275 3.936 -41.784 1.00 35.69 254 ILE A N 1
ATOM 2004 C CA . ILE A 1 254 ? 29.546 3.267 -41.487 1.00 35.69 254 ILE A CA 1
ATOM 2005 C C . ILE A 1 254 ? 30.347 4.203 -40.561 1.00 35.69 254 ILE A C 1
ATOM 2007 O O . ILE A 1 254 ? 30.555 5.354 -40.942 1.00 35.69 254 ILE A O 1
ATOM 2011 N N . PRO A 1 255 ? 30.781 3.769 -39.363 1.00 36.44 255 PRO A N 1
ATOM 2012 C CA . PRO A 1 255 ? 31.606 4.589 -38.477 1.00 36.44 255 PRO A CA 1
ATOM 2013 C C . PRO A 1 255 ? 33.015 4.777 -39.059 1.00 36.44 255 PRO A C 1
ATOM 2015 O O . PRO A 1 255 ? 33.645 3.803 -39.475 1.00 36.44 255 PRO A O 1
ATOM 2018 N N . GLU A 1 256 ? 33.540 6.003 -39.024 1.00 40.31 256 GLU A N 1
ATOM 2019 C CA . GLU A 1 256 ? 34.846 6.394 -39.595 1.00 40.31 256 GLU A CA 1
ATOM 2020 C C . GLU A 1 256 ? 36.069 5.667 -38.982 1.00 40.31 256 GLU A C 1
ATOM 2022 O O . GLU A 1 256 ? 37.165 5.731 -39.532 1.00 40.31 256 GLU A O 1
ATOM 2027 N N . GLY A 1 257 ? 35.899 4.899 -37.898 1.00 43.41 257 GLY A N 1
ATOM 2028 C CA . GLY A 1 257 ? 36.985 4.185 -37.206 1.00 43.41 257 GLY A CA 1
ATOM 2029 C C . GLY A 1 257 ? 37.281 2.750 -37.671 1.00 43.41 257 GLY A C 1
ATOM 2030 O O . GLY A 1 257 ? 38.294 2.182 -37.269 1.00 43.41 257 GLY A O 1
ATOM 2031 N N . VAL A 1 258 ? 36.444 2.132 -38.516 1.00 42.09 258 VAL A N 1
ATOM 2032 C CA . VAL A 1 258 ? 36.633 0.717 -38.933 1.00 42.09 258 VAL A CA 1
ATOM 2033 C C . VAL A 1 258 ? 37.731 0.564 -40.001 1.00 42.09 258 VAL A C 1
ATOM 2035 O O . VAL A 1 258 ? 38.330 -0.498 -40.146 1.00 42.09 258 VAL A O 1
ATOM 2038 N N . LEU A 1 259 ? 38.057 1.642 -40.721 1.00 38.81 259 LEU A N 1
ATOM 2039 C CA . LEU A 1 259 ? 39.081 1.642 -41.773 1.00 38.81 259 LEU A CA 1
ATOM 2040 C C . LEU A 1 259 ? 40.522 1.650 -41.236 1.00 38.81 259 LEU A C 1
ATOM 2042 O O . LEU A 1 259 ? 41.420 1.165 -41.921 1.00 38.81 259 LEU A O 1
ATOM 2046 N N . GLN A 1 260 ? 40.761 2.143 -40.016 1.00 42.22 260 GLN A N 1
ATOM 2047 C CA . GLN A 1 260 ? 42.117 2.231 -39.455 1.00 42.22 260 GLN A CA 1
ATOM 2048 C C . GLN A 1 260 ? 42.626 0.904 -38.872 1.00 42.22 260 GLN A C 1
ATOM 2050 O O . GLN A 1 260 ? 43.825 0.631 -38.929 1.00 42.22 260 GLN A O 1
ATOM 2055 N N . SER A 1 261 ? 41.745 0.031 -38.373 1.00 40.38 261 SER A N 1
ATOM 2056 C CA . SER A 1 261 ? 42.138 -1.267 -37.796 1.00 40.38 261 SER A CA 1
ATOM 2057 C C . SER A 1 261 ? 42.412 -2.356 -38.844 1.00 40.38 261 SER A C 1
ATOM 2059 O O . SER A 1 261 ? 43.099 -3.332 -38.550 1.00 40.38 261 SER A O 1
ATOM 2061 N N . LEU A 1 262 ? 41.968 -2.163 -40.090 1.00 37.16 262 LEU A N 1
ATOM 2062 C CA . LEU A 1 262 ? 42.279 -3.042 -41.228 1.00 37.16 262 LEU A CA 1
ATOM 2063 C C . LEU A 1 262 ? 43.684 -2.805 -41.818 1.00 37.16 262 LEU A C 1
ATOM 2065 O O . LEU A 1 262 ? 44.189 -3.650 -42.558 1.00 37.16 262 LEU A O 1
ATOM 2069 N N . GLY A 1 263 ? 44.341 -1.695 -41.461 1.00 36.25 263 GLY A N 1
ATOM 2070 C CA . GLY A 1 263 ? 45.637 -1.282 -42.012 1.00 36.25 263 GLY A CA 1
ATOM 2071 C C . GLY A 1 263 ? 46.842 -2.129 -41.587 1.00 36.25 263 GLY A C 1
ATOM 2072 O O . GLY A 1 263 ? 47.903 -2.007 -42.191 1.00 36.25 263 GLY A O 1
ATOM 2073 N N . LYS A 1 264 ? 46.703 -3.010 -40.585 1.00 40.50 264 LYS A N 1
ATOM 2074 C CA . LYS A 1 264 ? 47.818 -3.838 -40.081 1.00 40.50 264 LYS A CA 1
ATOM 2075 C C . LYS A 1 264 ? 47.876 -5.259 -40.652 1.00 40.50 264 LYS A C 1
ATOM 2077 O O . LYS A 1 264 ? 48.906 -5.905 -40.517 1.00 40.50 264 LYS A O 1
ATOM 2082 N N . VAL A 1 265 ? 46.821 -5.743 -41.314 1.00 43.62 265 VAL A N 1
ATOM 2083 C CA . VAL A 1 265 ? 46.737 -7.149 -41.776 1.00 43.62 265 VAL A CA 1
ATOM 2084 C C . VAL A 1 265 ? 46.934 -7.300 -43.296 1.00 43.62 265 VAL A C 1
ATOM 2086 O O . VAL A 1 265 ? 47.105 -8.407 -43.793 1.00 43.62 265 VAL A O 1
ATOM 2089 N N . PHE A 1 266 ? 47.001 -6.208 -44.066 1.00 34.56 266 PHE A N 1
ATOM 2090 C CA . PHE A 1 266 ? 46.954 -6.274 -45.535 1.00 34.56 266 PHE A CA 1
ATOM 2091 C C . PHE A 1 266 ? 48.151 -5.634 -46.259 1.00 34.56 266 PHE A C 1
ATOM 2093 O O . PHE A 1 266 ? 47.980 -4.865 -47.204 1.00 34.56 266 PHE A O 1
ATOM 2100 N N . GLY A 1 267 ? 49.376 -6.018 -45.882 1.00 38.16 267 GLY A N 1
ATOM 2101 C CA . GLY A 1 267 ? 50.611 -5.559 -46.542 1.00 38.16 267 GLY A CA 1
ATOM 2102 C C . GLY A 1 267 ? 50.719 -5.912 -48.036 1.00 38.16 267 GLY A C 1
ATOM 2103 O O . GLY A 1 267 ? 51.304 -5.152 -48.797 1.00 38.16 267 GLY A O 1
ATOM 2104 N N . ASN A 1 268 ? 50.070 -6.994 -48.491 1.00 41.19 268 ASN A N 1
ATOM 2105 C CA . ASN A 1 268 ? 50.179 -7.468 -49.883 1.00 41.19 268 ASN A CA 1
ATOM 2106 C C . ASN A 1 268 ? 48.883 -7.375 -50.711 1.00 41.19 268 ASN A C 1
ATOM 2108 O O . ASN A 1 268 ? 48.873 -7.752 -51.881 1.00 41.19 268 ASN A O 1
ATOM 2112 N N . VAL A 1 269 ? 47.787 -6.842 -50.155 1.00 42.16 269 VAL A N 1
ATOM 2113 C CA . VAL A 1 269 ? 46.493 -6.726 -50.872 1.00 42.16 269 VAL A CA 1
ATOM 2114 C C . VAL A 1 269 ? 46.209 -5.291 -51.344 1.00 42.16 269 VAL A C 1
ATOM 2116 O O . VAL A 1 269 ? 45.360 -5.080 -52.212 1.00 42.16 269 VAL A O 1
ATOM 2119 N N . GLY A 1 270 ? 46.984 -4.300 -50.884 1.00 40.59 270 GLY A N 1
ATOM 2120 C CA . GLY A 1 270 ? 46.825 -2.887 -51.262 1.00 40.59 270 GLY A CA 1
ATOM 2121 C C . GLY A 1 270 ? 46.945 -2.613 -52.768 1.00 40.59 270 GLY A C 1
ATOM 2122 O O . GLY A 1 270 ? 46.186 -1.813 -53.315 1.00 40.59 270 GLY A O 1
ATOM 2123 N N . VAL A 1 271 ? 47.811 -3.343 -53.478 1.00 41.78 271 VAL A N 1
ATOM 2124 C CA . VAL A 1 271 ? 47.982 -3.186 -54.937 1.00 41.78 271 VAL A CA 1
ATOM 2125 C C . VAL A 1 271 ? 46.783 -3.746 -55.713 1.00 41.78 271 VAL A C 1
ATOM 2127 O O . VAL A 1 271 ? 46.416 -3.221 -56.766 1.00 41.78 271 VAL A O 1
ATOM 2130 N N . PHE A 1 272 ? 46.133 -4.787 -55.184 1.00 40.06 272 PHE A N 1
ATOM 2131 C CA . PHE A 1 272 ? 44.973 -5.420 -55.813 1.00 40.06 272 PHE A CA 1
ATOM 2132 C C . PHE A 1 272 ? 43.682 -4.634 -55.528 1.00 40.06 272 PHE A C 1
ATOM 2134 O O . PHE A 1 272 ? 42.899 -4.380 -56.444 1.00 40.06 272 PHE A O 1
ATOM 2141 N N . LEU A 1 273 ? 43.503 -4.147 -54.294 1.00 39.59 273 LEU A N 1
ATOM 2142 C CA . LEU A 1 273 ? 42.373 -3.290 -53.912 1.00 39.59 273 LEU A CA 1
ATOM 2143 C C . LEU A 1 273 ? 42.435 -1.903 -54.565 1.00 39.59 273 LEU A C 1
ATOM 2145 O O . LEU A 1 273 ? 41.404 -1.410 -55.016 1.00 39.59 273 LEU A O 1
ATOM 2149 N N . GLY A 1 274 ? 43.621 -1.300 -54.702 1.00 43.72 274 GLY A N 1
ATOM 2150 C CA . GLY A 1 274 ? 43.788 -0.008 -55.383 1.00 43.72 274 GLY A CA 1
ATOM 2151 C C . GLY A 1 274 ? 43.442 -0.065 -56.876 1.00 43.72 274 GLY A C 1
ATOM 2152 O O . GLY A 1 274 ? 42.823 0.855 -57.415 1.00 43.72 274 GLY A O 1
ATOM 2153 N N . LYS A 1 275 ? 43.755 -1.184 -57.545 1.00 44.72 275 LYS A N 1
ATOM 2154 C CA . LYS A 1 275 ? 43.345 -1.426 -58.938 1.00 44.72 275 LYS A CA 1
ATOM 2155 C C . LYS A 1 275 ? 41.833 -1.619 -59.056 1.00 44.72 275 LYS A C 1
ATOM 2157 O O . LYS A 1 275 ? 41.226 -1.062 -59.967 1.00 44.72 275 LYS A O 1
ATOM 2162 N N . ILE A 1 276 ? 41.214 -2.338 -58.119 1.00 43.53 276 ILE A N 1
ATOM 2163 C CA . ILE A 1 276 ? 39.761 -2.553 -58.095 1.00 43.53 276 ILE A CA 1
ATOM 2164 C C . ILE A 1 276 ? 39.018 -1.235 -57.818 1.00 43.53 276 ILE A C 1
ATOM 2166 O O . ILE A 1 276 ? 38.096 -0.900 -58.558 1.00 43.53 276 ILE A O 1
ATOM 2170 N N . LEU A 1 277 ? 39.456 -0.426 -56.850 1.00 43.97 277 LEU A N 1
ATOM 2171 C CA . LEU A 1 277 ? 38.850 0.876 -56.534 1.00 43.97 277 LEU A CA 1
ATOM 2172 C C . LEU A 1 277 ? 38.927 1.877 -57.698 1.00 43.97 277 LEU A C 1
ATOM 2174 O O . LEU A 1 277 ? 37.942 2.559 -57.977 1.00 43.97 277 LEU A O 1
ATOM 2178 N N . ASN A 1 278 ? 40.040 1.922 -58.438 1.00 51.22 278 ASN A N 1
ATOM 2179 C CA . ASN A 1 278 ? 40.169 2.797 -59.611 1.00 51.22 278 ASN A CA 1
ATOM 2180 C C . ASN A 1 278 ? 39.313 2.339 -60.805 1.00 51.22 278 ASN A C 1
ATOM 2182 O O . ASN A 1 278 ? 38.816 3.175 -61.563 1.00 51.22 278 ASN A O 1
ATOM 2186 N N . ILE A 1 279 ? 39.086 1.029 -60.952 1.00 49.41 279 ILE A N 1
ATOM 2187 C CA . ILE A 1 279 ? 38.137 0.483 -61.935 1.00 49.41 279 ILE A CA 1
ATOM 2188 C C . ILE A 1 279 ? 36.694 0.826 -61.527 1.00 49.41 279 ILE A C 1
ATOM 2190 O O . ILE A 1 279 ? 35.892 1.204 -62.382 1.00 49.41 279 ILE A O 1
ATOM 2194 N N . PHE A 1 280 ? 36.371 0.778 -60.229 1.00 46.62 280 PHE A N 1
ATOM 2195 C CA . PHE A 1 280 ? 35.054 1.149 -59.700 1.00 46.62 280 PHE A CA 1
ATOM 2196 C C . PHE A 1 280 ? 34.760 2.653 -59.807 1.00 46.62 280 PHE A C 1
ATOM 2198 O O . PHE A 1 280 ? 33.648 3.016 -60.188 1.00 46.62 280 PHE A O 1
ATOM 2205 N N . LYS A 1 281 ? 35.743 3.530 -59.561 1.00 48.94 281 LYS A N 1
ATOM 2206 C CA . LYS A 1 281 ? 35.574 4.991 -59.679 1.00 48.94 281 LYS A CA 1
ATOM 2207 C C . LYS A 1 281 ? 35.295 5.421 -61.125 1.00 48.94 281 LYS A C 1
ATOM 2209 O O . LYS A 1 281 ? 34.312 6.112 -61.379 1.00 48.94 281 LYS A O 1
ATOM 2214 N N . LYS A 1 282 ? 36.053 4.882 -62.091 1.00 48.78 282 LYS A N 1
ATOM 2215 C CA . LYS A 1 282 ? 35.801 5.092 -63.531 1.00 48.78 282 LYS A CA 1
ATOM 2216 C C . LYS A 1 282 ? 34.476 4.491 -64.009 1.00 48.78 282 LYS A C 1
ATOM 2218 O O . LYS A 1 282 ? 33.867 5.022 -64.934 1.00 48.78 282 LYS A O 1
ATOM 2223 N N . ALA A 1 283 ? 34.019 3.384 -63.423 1.00 47.34 283 ALA A N 1
ATOM 2224 C CA . ALA A 1 283 ? 32.722 2.799 -63.765 1.00 47.34 283 ALA A CA 1
ATOM 2225 C C . ALA A 1 283 ? 31.546 3.623 -63.212 1.00 47.34 283 ALA A C 1
ATOM 2227 O O . ALA A 1 283 ? 30.512 3.719 -63.870 1.00 47.34 283 ALA A O 1
ATOM 2228 N N . PHE A 1 284 ? 31.708 4.239 -62.038 1.00 44.16 284 PHE A N 1
ATOM 2229 C CA . PHE A 1 284 ? 30.682 5.059 -61.395 1.00 44.16 284 PHE A CA 1
ATOM 2230 C C . PHE A 1 284 ? 30.496 6.417 -62.087 1.00 44.16 284 PHE A C 1
ATOM 2232 O O . PHE A 1 284 ? 29.362 6.789 -62.380 1.00 44.16 284 PHE A O 1
ATOM 2239 N N . GLU A 1 285 ? 31.587 7.101 -62.447 1.00 50.22 285 GLU A N 1
ATOM 2240 C CA . GLU A 1 285 ? 31.544 8.387 -63.170 1.00 50.22 285 GLU A CA 1
ATOM 2241 C C . GLU A 1 285 ? 30.886 8.232 -64.558 1.00 50.22 285 GLU A C 1
ATOM 2243 O O . GLU A 1 285 ? 29.966 8.973 -64.903 1.00 50.22 285 GLU A O 1
ATOM 2248 N N . ASN A 1 286 ? 31.225 7.165 -65.295 1.00 44.94 286 ASN A N 1
ATOM 2249 C CA . ASN A 1 286 ? 30.592 6.847 -66.584 1.00 44.94 286 ASN A CA 1
ATOM 2250 C C . ASN A 1 286 ? 29.111 6.433 -66.459 1.00 44.94 286 ASN A C 1
ATOM 2252 O O . ASN A 1 286 ? 28.323 6.615 -67.388 1.00 44.94 286 ASN A O 1
ATOM 2256 N N . MET A 1 287 ? 28.707 5.858 -65.323 1.00 43.59 287 MET A N 1
ATOM 2257 C CA . MET A 1 287 ? 27.313 5.488 -65.066 1.00 43.59 287 MET A CA 1
ATOM 2258 C C . MET A 1 287 ? 26.465 6.715 -64.708 1.00 43.59 287 MET A C 1
ATOM 2260 O O . MET A 1 287 ? 25.301 6.785 -65.101 1.00 43.59 287 MET A O 1
ATOM 2264 N N . GLN A 1 288 ? 27.045 7.704 -64.026 1.00 42.56 288 GLN A N 1
ATOM 2265 C CA . GLN A 1 288 ? 26.369 8.950 -63.669 1.00 42.56 288 GLN A CA 1
ATOM 2266 C C . GLN A 1 288 ? 26.033 9.778 -64.921 1.00 42.56 288 GLN A C 1
ATOM 2268 O O . GLN A 1 288 ? 24.887 10.201 -65.084 1.00 42.56 288 GLN A O 1
ATOM 2273 N N . GLU A 1 289 ? 26.966 9.901 -65.869 1.00 46.94 289 GLU A N 1
ATOM 2274 C CA . GLU A 1 289 ? 26.721 10.579 -67.152 1.00 46.94 289 GLU A CA 1
ATOM 2275 C C . GLU A 1 289 ? 25.705 9.838 -68.036 1.00 46.94 289 GLU A C 1
ATOM 2277 O O . GLU A 1 289 ? 24.860 10.470 -68.678 1.00 46.94 289 GLU A O 1
ATOM 2282 N N . PHE A 1 290 ? 25.705 8.499 -68.031 1.00 45.31 290 PHE A N 1
ATOM 2283 C CA . PHE A 1 290 ? 24.755 7.699 -68.814 1.00 45.31 290 PHE A CA 1
ATOM 2284 C C . PHE A 1 290 ? 23.327 7.739 -68.242 1.00 45.31 290 PHE A C 1
ATOM 2286 O O . PHE A 1 290 ? 22.353 7.767 -68.995 1.00 45.31 290 PHE A O 1
ATOM 2293 N N . VAL A 1 291 ? 23.173 7.790 -66.915 1.00 45.53 291 VAL A N 1
ATOM 2294 C CA . VAL A 1 291 ? 21.860 7.898 -66.254 1.00 45.53 291 VAL A CA 1
ATOM 2295 C C . VAL A 1 291 ? 21.275 9.306 -66.424 1.00 45.53 291 VAL A C 1
ATOM 2297 O O . VAL A 1 291 ? 20.096 9.430 -66.763 1.00 45.53 291 VAL A O 1
ATOM 2300 N N . PHE A 1 292 ? 22.080 10.366 -66.287 1.00 42.84 292 PHE A N 1
ATOM 2301 C CA . PHE A 1 292 ? 21.600 11.748 -66.430 1.00 42.84 292 PHE A CA 1
ATOM 2302 C C . PHE A 1 292 ? 21.310 12.161 -67.883 1.00 42.84 292 PHE A C 1
ATOM 2304 O O . PHE A 1 292 ? 20.338 12.880 -68.129 1.00 42.84 292 PHE A O 1
ATOM 2311 N N . SER A 1 293 ? 22.080 11.676 -68.862 1.00 48.78 293 SER A N 1
ATOM 2312 C CA . SER A 1 293 ? 21.851 11.993 -70.282 1.00 48.78 293 SER A CA 1
ATOM 2313 C C . SER A 1 293 ? 20.729 11.160 -70.922 1.00 48.78 293 SER A C 1
ATOM 2315 O O . SER A 1 293 ? 20.000 11.662 -71.779 1.00 48.78 293 SER A O 1
ATOM 2317 N N . SER A 1 294 ? 20.509 9.915 -70.478 1.00 47.50 294 SER A N 1
ATOM 2318 C CA . SER A 1 294 ? 19.525 9.007 -71.097 1.00 47.50 294 SER A CA 1
ATOM 2319 C C . SER A 1 294 ? 18.094 9.142 -70.539 1.00 47.50 294 SER A C 1
ATOM 2321 O O . SER A 1 294 ? 17.137 8.703 -71.187 1.00 47.50 294 SER A O 1
ATOM 2323 N N . LEU A 1 295 ? 17.911 9.796 -69.381 1.00 49.41 295 LEU A N 1
ATOM 2324 C CA . LEU A 1 295 ? 16.599 9.979 -68.731 1.00 49.41 295 LEU A CA 1
ATOM 2325 C C . LEU A 1 295 ? 15.964 11.370 -68.913 1.00 49.41 295 LEU A C 1
ATOM 2327 O O . LEU A 1 295 ? 14.774 11.520 -68.641 1.00 49.41 295 LEU A O 1
ATOM 2331 N N . ARG A 1 296 ? 16.688 12.375 -69.429 1.00 42.91 296 ARG A N 1
ATOM 2332 C CA . ARG A 1 296 ? 16.161 13.752 -69.555 1.00 42.91 296 ARG A CA 1
ATOM 2333 C C . ARG A 1 296 ? 15.254 13.987 -70.776 1.00 42.91 296 ARG A C 1
ATOM 2335 O O . ARG A 1 296 ? 14.408 14.869 -70.719 1.00 42.91 296 ARG A O 1
ATOM 2342 N N . ASN A 1 297 ? 15.357 13.184 -71.845 1.00 49.75 297 ASN A N 1
ATOM 2343 C CA . ASN A 1 297 ? 14.702 13.485 -73.136 1.00 49.75 297 ASN A CA 1
ATOM 2344 C C . ASN A 1 297 ? 13.801 12.385 -73.735 1.00 49.75 297 ASN A C 1
ATOM 2346 O O . ASN A 1 297 ? 13.478 12.435 -74.923 1.00 49.75 297 ASN A O 1
ATOM 2350 N N . LYS A 1 298 ? 13.331 11.395 -72.961 1.00 49.91 298 LYS A N 1
ATOM 2351 C CA . LYS A 1 298 ? 12.469 10.332 -73.516 1.00 49.91 298 LYS A CA 1
ATOM 2352 C C . LYS A 1 298 ? 11.036 10.324 -72.961 1.00 49.91 298 LYS A C 1
ATOM 2354 O O . LYS A 1 298 ? 10.797 10.184 -71.766 1.00 49.91 298 LYS A O 1
ATOM 2359 N N . ARG A 1 299 ? 10.059 10.363 -73.882 1.00 49.00 299 ARG A N 1
ATOM 2360 C CA . ARG A 1 299 ? 8.592 10.379 -73.655 1.00 49.00 299 ARG A CA 1
ATOM 2361 C C . ARG A 1 299 ? 8.021 9.229 -72.793 1.00 49.00 299 ARG A C 1
ATOM 2363 O O . ARG A 1 299 ? 6.863 9.310 -72.396 1.00 49.00 299 ARG A O 1
ATOM 2370 N N . TRP A 1 300 ? 8.776 8.172 -72.479 1.00 44.69 300 TRP A N 1
ATOM 2371 C CA . TRP A 1 300 ? 8.282 7.038 -71.678 1.00 44.69 300 TRP A CA 1
ATOM 2372 C C . TRP A 1 300 ? 8.232 7.315 -70.163 1.00 44.69 300 TRP A C 1
ATOM 2374 O O . TRP A 1 300 ? 7.443 6.678 -69.472 1.00 44.69 300 TRP A O 1
ATOM 2384 N N . PHE A 1 301 ? 8.967 8.315 -69.658 1.00 47.31 301 PHE A N 1
ATOM 2385 C CA . PHE A 1 301 ? 8.900 8.738 -68.250 1.00 47.31 301 PHE A CA 1
ATOM 2386 C C . PHE A 1 301 ? 7.642 9.583 -67.957 1.00 47.31 301 PHE A C 1
ATOM 2388 O O . PHE A 1 301 ? 6.980 9.380 -66.946 1.00 47.31 301 PHE A O 1
ATOM 2395 N N . LYS A 1 302 ? 7.204 10.422 -68.914 1.00 48.34 302 LYS A N 1
ATOM 2396 C CA . LYS A 1 302 ? 5.876 11.077 -68.875 1.00 48.34 302 LYS A CA 1
ATOM 2397 C C . LYS A 1 302 ? 4.710 10.087 -69.069 1.00 48.34 302 LYS A C 1
ATOM 2399 O O . LYS A 1 302 ? 3.612 10.348 -68.599 1.00 48.34 302 LYS A O 1
ATOM 2404 N N . LYS A 1 303 ? 4.940 8.929 -69.708 1.00 47.34 303 LYS A N 1
ATOM 2405 C CA . LYS A 1 303 ? 3.927 7.866 -69.892 1.00 47.34 303 LYS A CA 1
ATOM 2406 C C . LYS A 1 303 ? 3.731 6.946 -68.678 1.00 47.34 303 LYS A C 1
ATOM 2408 O O . LYS A 1 303 ? 2.718 6.257 -68.634 1.00 47.34 303 LYS A O 1
ATOM 2413 N N . LEU A 1 304 ? 4.635 6.928 -67.696 1.00 46.62 304 LEU A N 1
ATOM 2414 C CA . LEU A 1 304 ? 4.428 6.174 -66.449 1.00 46.62 304 LEU A CA 1
ATOM 2415 C C . LEU A 1 304 ? 3.392 6.839 -65.525 1.00 46.62 304 LEU A C 1
ATOM 2417 O O . LEU A 1 304 ? 2.692 6.133 -64.811 1.00 46.62 304 LEU A O 1
ATOM 2421 N N . GLY A 1 305 ? 3.209 8.163 -65.618 1.00 41.72 305 GLY A N 1
ATOM 2422 C CA . GLY A 1 305 ? 2.129 8.884 -64.927 1.00 41.72 305 GLY A CA 1
ATOM 2423 C C . GLY A 1 305 ? 0.730 8.659 -65.519 1.00 41.72 305 GLY A C 1
ATOM 2424 O O . GLY A 1 305 ? -0.256 8.846 -64.822 1.00 41.72 305 GLY A O 1
ATOM 2425 N N . ALA A 1 306 ? 0.635 8.203 -66.773 1.00 43.50 306 ALA A N 1
ATOM 2426 C CA . ALA A 1 306 ? -0.639 7.949 -67.458 1.00 43.50 306 ALA A CA 1
ATOM 2427 C C . ALA A 1 306 ? -1.008 6.451 -67.547 1.00 43.50 306 ALA A C 1
ATOM 2429 O O . ALA A 1 306 ? -2.016 6.099 -68.142 1.00 43.50 306 ALA A O 1
ATOM 2430 N N . LYS A 1 307 ? -0.192 5.554 -66.971 1.00 40.81 307 LYS A N 1
ATOM 2431 C CA . LYS A 1 307 ? -0.399 4.089 -66.969 1.00 40.81 307 LYS A CA 1
ATOM 2432 C C . LYS A 1 307 ? -0.891 3.528 -65.623 1.00 40.81 307 LYS A C 1
ATOM 2434 O O . LYS A 1 307 ? -0.756 2.334 -65.372 1.00 40.81 307 LYS A O 1
ATOM 2439 N N . LEU A 1 308 ? -1.468 4.380 -64.772 1.00 40.16 308 LEU A N 1
ATOM 2440 C CA . LEU A 1 308 ? -2.323 3.970 -63.647 1.00 40.16 308 LEU A CA 1
ATOM 2441 C C . LEU A 1 308 ? -3.826 4.081 -63.972 1.00 40.16 308 LEU A C 1
ATOM 2443 O O . LEU A 1 308 ? -4.652 3.729 -63.138 1.00 40.16 308 LEU A O 1
ATOM 2447 N N . SER A 1 309 ? -4.181 4.490 -65.193 1.00 36.66 309 SER A N 1
ATOM 2448 C CA . SER A 1 309 ? -5.537 4.413 -65.735 1.00 36.66 309 SER A CA 1
ATOM 2449 C C . SER A 1 309 ? -5.571 3.427 -66.910 1.00 36.66 309 SER A C 1
ATOM 2451 O O . SER A 1 309 ? -4.859 3.609 -67.893 1.00 36.66 309 SER A O 1
ATOM 2453 N N . GLU A 1 310 ? -6.411 2.401 -66.764 1.00 32.88 310 GLU A N 1
ATOM 2454 C CA . GLU A 1 310 ? -7.003 1.559 -67.821 1.00 32.88 310 GLU A CA 1
ATOM 2455 C C . GLU A 1 310 ? -6.178 0.398 -68.427 1.00 32.88 310 GLU A C 1
ATOM 2457 O O . GLU A 1 310 ? -5.432 0.492 -69.396 1.00 32.88 310 GLU A O 1
ATOM 2462 N N . ILE A 1 311 ? -6.342 -0.748 -67.757 1.00 36.09 311 ILE A N 1
ATOM 2463 C CA . ILE A 1 311 ? -6.782 -2.074 -68.245 1.00 36.09 311 ILE A CA 1
ATOM 2464 C C . ILE A 1 311 ? -6.646 -2.398 -69.761 1.00 36.09 311 ILE A C 1
ATOM 2466 O O . ILE A 1 311 ? -7.336 -1.837 -70.598 1.00 36.09 311 ILE A O 1
ATOM 2470 N N . LYS A 1 312 ? -5.835 -3.450 -70.012 1.00 34.53 312 LYS A N 1
ATOM 2471 C CA . LYS A 1 312 ? -5.846 -4.546 -71.028 1.00 34.53 312 LYS A CA 1
ATOM 2472 C C . LYS A 1 312 ? -6.230 -4.271 -72.500 1.00 34.53 312 LYS A C 1
ATOM 2474 O O . LYS A 1 312 ? -7.327 -3.831 -72.786 1.00 34.53 312 LYS A O 1
ATOM 2479 N N . ILE A 1 313 ? -5.405 -4.806 -73.421 1.00 34.16 313 ILE A N 1
ATOM 2480 C CA . ILE A 1 313 ? -5.700 -5.919 -74.372 1.00 34.16 313 ILE A CA 1
ATOM 2481 C C . ILE A 1 313 ? -4.383 -6.311 -75.110 1.00 34.16 313 ILE A C 1
ATOM 2483 O O . ILE A 1 313 ? -3.495 -5.465 -75.241 1.00 34.16 313 ILE A O 1
ATOM 2487 N N . PRO A 1 314 ? -4.177 -7.592 -75.502 1.00 48.84 314 PRO A N 1
ATOM 2488 C CA . PRO A 1 314 ? -2.874 -8.176 -75.839 1.00 48.84 314 PRO A CA 1
ATOM 2489 C C . PRO A 1 314 ? -2.561 -8.143 -77.347 1.00 48.84 314 PRO A C 1
ATOM 2491 O O . PRO A 1 314 ? -3.465 -8.104 -78.174 1.00 48.84 314 PRO A O 1
ATOM 2494 N N . GLY A 1 315 ? -1.278 -8.220 -77.730 1.00 32.94 315 GLY A N 1
ATOM 2495 C CA . GLY A 1 315 ? -0.906 -8.247 -79.149 1.00 32.94 315 GLY A CA 1
ATOM 2496 C C . GLY A 1 315 ? 0.548 -8.609 -79.469 1.00 32.94 315 GLY A C 1
ATOM 2497 O O . GLY A 1 315 ? 1.429 -7.763 -79.389 1.00 32.94 315 GLY A O 1
ATOM 2498 N N . LYS A 1 316 ? 0.716 -9.861 -79.916 1.00 34.38 316 LYS A N 1
ATOM 2499 C CA . LYS A 1 316 ? 1.659 -10.413 -80.915 1.00 34.38 316 LYS A CA 1
ATOM 2500 C C . LYS A 1 316 ? 3.187 -10.372 -80.689 1.00 34.38 316 LYS A C 1
ATOM 2502 O O . LYS A 1 316 ? 3.834 -9.333 -80.633 1.00 34.38 316 LYS A O 1
ATOM 2507 N N . GLN A 1 317 ? 3.764 -11.581 -80.699 1.00 47.19 317 GLN A N 1
ATOM 2508 C CA . GLN A 1 317 ? 5.190 -11.872 -80.858 1.00 47.19 317 GLN A CA 1
ATOM 2509 C C . GLN A 1 317 ? 5.691 -11.432 -82.241 1.00 47.19 317 GLN A C 1
ATOM 2511 O O . GLN A 1 317 ? 5.087 -11.774 -83.257 1.00 47.19 317 GLN A O 1
ATOM 2516 N N . ILE A 1 318 ? 6.843 -10.761 -82.281 1.00 38.38 318 ILE A N 1
ATOM 2517 C CA . ILE A 1 318 ? 7.647 -10.615 -83.498 1.00 38.38 318 ILE A CA 1
ATOM 2518 C C . ILE A 1 318 ? 9.037 -11.168 -83.187 1.00 38.38 318 ILE A C 1
ATOM 2520 O O . ILE A 1 318 ? 9.817 -10.562 -82.451 1.00 38.38 318 ILE A O 1
ATOM 2524 N N . ARG A 1 319 ? 9.322 -12.350 -83.747 1.00 45.59 319 ARG A N 1
ATOM 2525 C CA . ARG A 1 319 ? 10.682 -12.862 -83.942 1.00 45.59 319 ARG A CA 1
ATOM 2526 C C . ARG A 1 319 ? 11.442 -11.834 -84.778 1.00 45.59 319 ARG A C 1
ATOM 2528 O O . ARG A 1 319 ? 10.999 -11.500 -85.871 1.00 45.59 319 ARG A O 1
ATOM 2535 N N . ARG A 1 320 ? 12.574 -11.341 -84.280 1.00 38.34 320 ARG A N 1
ATOM 2536 C CA . ARG A 1 320 ? 13.567 -10.675 -85.125 1.00 38.34 320 ARG A CA 1
ATOM 2537 C C . ARG A 1 320 ? 14.714 -11.640 -85.357 1.00 38.34 320 ARG A C 1
ATOM 2539 O O . ARG A 1 320 ? 15.403 -12.034 -84.418 1.00 38.34 320 ARG A O 1
ATOM 2546 N N . GLU A 1 321 ? 14.839 -12.032 -86.615 1.00 40.12 321 GLU A N 1
ATOM 2547 C CA . GLU A 1 321 ? 15.981 -12.726 -87.184 1.00 40.12 321 GLU A CA 1
ATOM 2548 C C . GLU A 1 321 ? 17.247 -11.887 -86.994 1.00 40.12 321 GLU A C 1
ATOM 2550 O O . GLU A 1 321 ? 17.245 -10.661 -87.135 1.00 40.12 321 GLU A O 1
ATOM 2555 N N . GLY A 1 322 ? 18.325 -12.564 -86.608 1.00 35.88 322 GLY A N 1
ATOM 2556 C CA . GLY A 1 322 ? 19.641 -11.961 -86.487 1.00 35.88 322 GLY A CA 1
ATOM 2557 C C . GLY A 1 322 ? 20.253 -11.770 -87.867 1.00 35.88 322 GLY A C 1
ATOM 2558 O O . GLY A 1 322 ? 20.451 -12.739 -88.595 1.00 35.88 322 GLY A O 1
ATOM 2559 N N . ILE A 1 323 ? 20.597 -10.530 -88.196 1.00 41.00 323 ILE A N 1
ATOM 2560 C CA . ILE A 1 323 ? 21.474 -10.213 -89.321 1.00 41.00 323 ILE A CA 1
ATOM 2561 C C . ILE A 1 323 ? 22.894 -10.663 -88.946 1.00 41.00 323 ILE A C 1
ATOM 2563 O O . ILE A 1 323 ? 23.423 -10.261 -87.907 1.00 41.00 323 ILE A O 1
ATOM 2567 N N . ARG A 1 324 ? 23.488 -11.524 -89.781 1.00 42.38 324 ARG A N 1
ATOM 2568 C CA . ARG A 1 324 ? 24.912 -11.887 -89.760 1.00 42.38 324 ARG A CA 1
ATOM 2569 C C . ARG A 1 324 ? 25.632 -11.062 -90.825 1.00 42.38 324 ARG A C 1
ATOM 2571 O O . ARG A 1 324 ? 25.244 -11.127 -91.985 1.00 42.38 324 ARG A O 1
ATOM 2578 N N . ILE A 1 325 ? 26.670 -10.332 -90.427 1.00 39.25 325 ILE A N 1
ATOM 2579 C CA . ILE A 1 325 ? 27.687 -9.764 -91.319 1.00 39.25 325 ILE A CA 1
ATOM 2580 C C . ILE A 1 325 ? 29.035 -10.032 -90.638 1.00 39.25 325 ILE A C 1
ATOM 2582 O O . ILE A 1 325 ? 29.197 -9.669 -89.474 1.00 39.25 325 ILE A O 1
ATOM 2586 N N . ASP A 1 326 ? 29.925 -10.705 -91.370 1.00 40.16 326 ASP A N 1
ATOM 2587 C CA . ASP A 1 326 ? 31.285 -11.149 -91.028 1.00 40.16 326 ASP A CA 1
ATOM 2588 C C . ASP A 1 326 ? 31.464 -12.120 -89.847 1.00 40.16 326 ASP A C 1
ATOM 2590 O O . ASP A 1 326 ? 30.853 -12.015 -88.786 1.00 40.16 326 ASP A O 1
ATOM 2594 N N . GLU A 1 327 ? 32.336 -13.108 -90.051 1.00 44.56 327 GLU A N 1
ATOM 2595 C CA . GLU A 1 327 ? 32.551 -14.326 -89.252 1.00 44.56 327 GLU A CA 1
ATOM 2596 C C . GLU A 1 327 ? 33.118 -14.131 -87.829 1.00 44.56 327 GLU A C 1
ATOM 2598 O O . GLU A 1 327 ? 33.751 -15.026 -87.272 1.00 44.56 327 GLU A O 1
ATOM 2603 N N . TYR A 1 328 ? 32.826 -13.021 -87.153 1.00 40.91 328 TYR A N 1
ATOM 2604 C CA . TYR A 1 328 ? 33.025 -12.904 -85.710 1.00 40.91 328 TYR A CA 1
ATOM 2605 C C . TYR A 1 328 ? 31.696 -12.735 -84.979 1.00 40.91 328 TYR A C 1
ATOM 2607 O O . TYR A 1 328 ? 31.083 -11.670 -84.927 1.00 40.91 328 TYR A O 1
ATOM 2615 N N . LYS A 1 329 ? 31.274 -13.812 -84.308 1.00 38.66 329 LYS A N 1
ATOM 2616 C CA . LYS A 1 329 ? 30.182 -13.797 -83.329 1.00 38.66 329 LYS A CA 1
ATOM 2617 C C . LYS A 1 329 ? 30.599 -12.911 -82.151 1.00 38.66 329 LYS A C 1
ATOM 2619 O O . LYS A 1 329 ? 31.208 -13.395 -81.196 1.00 38.66 329 LYS A O 1
ATOM 2624 N N . VAL A 1 330 ? 30.269 -11.618 -82.199 1.00 48.72 330 VAL A N 1
ATOM 2625 C CA . VAL A 1 330 ? 30.466 -10.692 -81.074 1.00 48.72 330 VAL A CA 1
ATOM 2626 C C . VAL A 1 330 ? 29.599 -11.178 -79.915 1.00 48.72 330 VAL A C 1
ATOM 2628 O O . VAL A 1 330 ? 28.398 -10.928 -79.829 1.00 48.72 330 VAL A O 1
ATOM 2631 N N . ARG A 1 331 ? 30.213 -11.963 -79.031 1.00 54.09 331 ARG A N 1
ATOM 2632 C CA . ARG A 1 331 ? 29.579 -12.517 -77.841 1.00 54.09 331 ARG A CA 1
ATOM 2633 C C . ARG A 1 331 ? 29.219 -11.354 -76.927 1.00 54.09 331 ARG A C 1
ATOM 2635 O O . ARG A 1 331 ? 30.106 -10.670 -76.430 1.00 54.09 331 ARG A O 1
ATOM 2642 N N . ASP A 1 332 ? 27.920 -11.168 -76.735 1.00 56.22 332 ASP A N 1
ATOM 2643 C CA . ASP A 1 332 ? 27.253 -10.081 -76.020 1.00 56.22 332 ASP A CA 1
ATOM 2644 C C . ASP A 1 332 ? 28.052 -9.533 -74.813 1.00 56.22 332 ASP A C 1
ATOM 2646 O O . ASP A 1 332 ? 27.989 -10.028 -73.681 1.00 56.22 332 ASP A O 1
ATOM 2650 N N . VAL A 1 333 ? 28.874 -8.510 -75.070 1.00 58.44 333 VAL A N 1
ATOM 2651 C CA . VAL A 1 333 ? 29.803 -7.931 -74.083 1.00 58.44 333 VAL A CA 1
ATOM 2652 C C . VAL A 1 333 ? 29.022 -7.199 -72.984 1.00 58.44 333 VAL A C 1
ATOM 2654 O O . VAL A 1 333 ? 29.484 -7.091 -71.847 1.00 58.44 333 VAL A O 1
ATOM 2657 N N . ARG A 1 334 ? 27.795 -6.754 -73.292 1.00 56.28 334 ARG A N 1
ATOM 2658 C CA . ARG A 1 334 ? 26.881 -6.102 -72.344 1.00 56.28 334 ARG A CA 1
ATOM 2659 C C . ARG A 1 334 ? 26.350 -7.097 -71.312 1.00 56.28 334 ARG A C 1
ATOM 2661 O O . ARG A 1 334 ? 26.403 -6.803 -70.120 1.00 56.28 334 ARG A O 1
ATOM 2668 N N . GLY A 1 335 ? 25.955 -8.299 -71.738 1.00 57.62 335 GLY A N 1
ATOM 2669 C CA . GLY A 1 335 ? 25.513 -9.370 -70.836 1.00 57.62 335 GLY A CA 1
ATOM 2670 C C . GLY A 1 335 ? 26.608 -9.843 -69.870 1.00 57.62 335 GLY A C 1
ATOM 2671 O O . GLY A 1 335 ? 26.341 -10.061 -68.687 1.00 57.62 335 GLY A O 1
ATOM 2672 N N . LYS A 1 336 ? 27.867 -9.924 -70.330 1.00 61.75 336 LYS A N 1
ATOM 2673 C CA . LYS A 1 336 ? 29.016 -10.232 -69.454 1.00 61.75 336 LYS A CA 1
ATOM 2674 C C . LYS A 1 336 ? 29.247 -9.153 -68.391 1.00 61.75 336 LYS A C 1
ATOM 2676 O O . LYS A 1 336 ? 29.461 -9.499 -67.234 1.00 61.75 336 LYS A O 1
ATOM 2681 N N . ARG A 1 337 ? 29.170 -7.867 -68.753 1.00 60.41 337 ARG A N 1
ATOM 2682 C CA . ARG A 1 337 ? 29.352 -6.750 -67.804 1.00 60.41 337 ARG A CA 1
ATOM 2683 C C . ARG A 1 337 ? 28.254 -6.718 -66.738 1.00 60.41 337 ARG A C 1
ATOM 2685 O O . ARG A 1 337 ? 28.570 -6.585 -65.562 1.00 60.41 337 ARG A O 1
ATOM 2692 N N . VAL A 1 338 ? 26.994 -6.933 -67.122 1.00 64.75 338 VAL A N 1
ATOM 2693 C CA . VAL A 1 338 ? 25.869 -7.007 -66.169 1.00 64.75 338 VAL A CA 1
ATOM 2694 C C . VAL A 1 338 ? 26.015 -8.198 -65.222 1.00 64.75 338 VAL A C 1
ATOM 2696 O O . VAL A 1 338 ? 25.807 -8.049 -64.021 1.00 64.75 338 VAL A O 1
ATOM 2699 N N . ARG A 1 339 ? 26.435 -9.367 -65.723 1.00 64.81 339 ARG A N 1
ATOM 2700 C CA . ARG A 1 339 ? 26.670 -10.546 -64.876 1.00 64.81 339 ARG A CA 1
ATOM 2701 C C . ARG A 1 339 ? 27.800 -10.313 -63.867 1.00 64.81 339 ARG A C 1
ATOM 2703 O O . ARG A 1 339 ? 27.655 -10.706 -62.717 1.00 64.81 339 ARG A O 1
ATOM 2710 N N . ILE A 1 340 ? 28.886 -9.648 -64.266 1.00 64.25 340 ILE A N 1
ATOM 2711 C CA . ILE A 1 340 ? 29.992 -9.301 -63.355 1.00 64.25 340 ILE A CA 1
ATOM 2712 C C . ILE A 1 340 ? 29.514 -8.340 -62.257 1.00 64.25 340 ILE A C 1
ATOM 2714 O O . ILE A 1 340 ? 29.810 -8.564 -61.087 1.00 64.25 340 ILE A O 1
ATOM 2718 N N . VAL A 1 341 ? 28.727 -7.318 -62.609 1.00 65.94 341 VAL A N 1
ATOM 2719 C CA . VAL A 1 341 ? 28.155 -6.380 -61.627 1.00 65.94 341 VAL A CA 1
ATOM 2720 C C . VAL A 1 341 ? 27.194 -7.092 -60.674 1.00 65.94 341 VAL A C 1
ATOM 2722 O O . VAL A 1 341 ? 27.272 -6.877 -59.469 1.00 65.94 341 VAL A O 1
ATOM 2725 N N . ALA A 1 342 ? 26.337 -7.982 -61.179 1.00 65.56 342 ALA A N 1
ATOM 2726 C CA . ALA A 1 342 ? 25.418 -8.756 -60.346 1.00 65.56 342 ALA A CA 1
ATOM 2727 C C . ALA A 1 342 ? 26.158 -9.668 -59.353 1.00 65.56 342 ALA A C 1
ATOM 2729 O O . ALA A 1 342 ? 25.786 -9.725 -58.184 1.00 65.56 342 ALA A O 1
ATOM 2730 N N . VAL A 1 343 ? 27.236 -10.332 -59.789 1.00 69.44 343 VAL A N 1
ATOM 2731 C CA . VAL A 1 343 ? 28.080 -11.158 -58.909 1.00 69.44 343 VAL A CA 1
ATOM 2732 C C . VAL A 1 343 ? 28.777 -10.296 -57.855 1.00 69.44 343 VAL A C 1
ATOM 2734 O O . VAL A 1 343 ? 28.760 -10.654 -56.682 1.00 69.44 343 VAL A O 1
ATOM 2737 N N . ALA A 1 344 ? 29.327 -9.139 -58.231 1.00 68.69 344 ALA A N 1
ATOM 2738 C CA . ALA A 1 344 ? 29.954 -8.223 -57.277 1.00 68.69 344 ALA A CA 1
ATOM 2739 C C . ALA A 1 344 ? 28.957 -7.718 -56.215 1.00 68.69 344 ALA A C 1
ATOM 2741 O O . ALA A 1 344 ? 29.279 -7.682 -55.030 1.00 68.69 344 ALA A O 1
ATOM 2742 N N . LEU A 1 345 ? 27.729 -7.389 -56.623 1.00 71.25 345 LEU A N 1
ATOM 2743 C CA . LEU A 1 345 ? 26.667 -6.927 -55.724 1.00 71.25 345 LEU A CA 1
ATOM 2744 C C . LEU A 1 345 ? 26.217 -8.041 -54.762 1.00 71.25 345 LEU A C 1
ATOM 2746 O O . LEU A 1 345 ? 26.011 -7.790 -53.576 1.00 71.25 345 LEU A O 1
ATOM 2750 N N . LEU A 1 346 ? 26.144 -9.284 -55.244 1.00 73.94 346 LEU A N 1
ATOM 2751 C CA . LEU A 1 346 ? 25.828 -10.459 -54.427 1.00 73.94 346 LEU A CA 1
ATOM 2752 C C . LEU A 1 346 ? 26.922 -10.727 -53.380 1.00 73.94 346 LEU A C 1
ATOM 2754 O O . LEU A 1 346 ? 26.607 -10.970 -52.217 1.00 73.94 346 LEU A O 1
ATOM 2758 N N . VAL A 1 347 ? 28.200 -10.598 -53.752 1.00 74.81 347 VAL A N 1
ATOM 2759 C CA . VAL A 1 347 ? 29.330 -10.712 -52.810 1.00 74.81 347 VAL A CA 1
ATOM 2760 C C . VAL A 1 347 ? 29.263 -9.630 -51.726 1.00 74.81 347 VAL A C 1
ATOM 2762 O O . VAL A 1 347 ? 29.456 -9.939 -50.552 1.00 74.81 347 VAL A O 1
ATOM 2765 N N . ILE A 1 348 ? 28.928 -8.385 -52.083 1.00 72.38 348 ILE A N 1
ATOM 2766 C CA . ILE A 1 348 ? 28.753 -7.292 -51.110 1.00 72.38 348 ILE A CA 1
ATOM 2767 C C . ILE A 1 348 ? 27.615 -7.604 -50.125 1.00 72.38 348 ILE A C 1
ATOM 2769 O O . ILE A 1 348 ? 27.788 -7.439 -48.917 1.00 72.38 348 ILE A O 1
ATOM 2773 N N . LEU A 1 349 ? 26.473 -8.091 -50.622 1.00 73.81 349 LEU A N 1
ATOM 2774 C CA . LEU A 1 349 ? 25.335 -8.487 -49.785 1.00 73.81 349 LEU A CA 1
ATOM 2775 C C . LEU A 1 349 ? 25.691 -9.627 -48.824 1.00 73.81 349 LEU A C 1
ATOM 2777 O O . LEU A 1 349 ? 25.357 -9.547 -47.643 1.00 73.81 349 LEU A O 1
ATOM 2781 N N . LEU A 1 350 ? 26.399 -10.657 -49.298 1.00 75.38 350 LEU A N 1
ATOM 2782 C CA . LEU A 1 350 ? 26.832 -11.780 -48.460 1.00 75.38 350 LEU A CA 1
ATOM 2783 C C . LEU A 1 350 ? 27.815 -11.346 -47.369 1.00 75.38 350 LEU A C 1
ATOM 2785 O O . LEU A 1 350 ? 27.682 -11.784 -46.228 1.00 75.38 350 LEU A O 1
ATOM 2789 N N . LEU A 1 351 ? 28.765 -10.461 -47.685 1.00 74.25 351 LEU A N 1
ATOM 2790 C CA . LEU A 1 351 ? 29.708 -9.928 -46.697 1.00 74.25 351 LEU A CA 1
ATOM 2791 C C . LEU A 1 351 ? 28.995 -9.089 -45.631 1.00 74.25 351 LEU A C 1
ATOM 2793 O O . LEU A 1 351 ? 29.239 -9.279 -44.439 1.00 74.25 351 LEU A O 1
ATOM 2797 N N . ALA A 1 352 ? 28.075 -8.210 -46.037 1.00 72.94 352 ALA A N 1
ATOM 2798 C CA . ALA A 1 352 ? 27.287 -7.406 -45.105 1.00 72.94 352 ALA A CA 1
ATOM 2799 C C . ALA A 1 352 ? 26.415 -8.282 -44.188 1.00 72.94 352 ALA A C 1
ATOM 2801 O O . ALA A 1 352 ? 26.363 -8.053 -42.977 1.00 72.94 352 ALA A O 1
ATOM 2802 N N . PHE A 1 353 ? 25.778 -9.317 -44.742 1.00 78.94 353 PHE A N 1
ATOM 2803 C CA . PHE A 1 353 ? 24.959 -10.253 -43.975 1.00 78.94 353 PHE A CA 1
ATOM 2804 C C . PHE A 1 353 ? 25.803 -11.101 -43.012 1.00 78.94 353 PHE A C 1
ATOM 2806 O O . PHE A 1 353 ? 25.437 -11.244 -41.847 1.00 78.94 353 PHE A O 1
ATOM 2813 N N . GLY A 1 354 ? 26.961 -11.599 -43.457 1.00 79.25 354 GLY A N 1
ATOM 2814 C CA . GLY A 1 354 ? 27.882 -12.384 -42.631 1.00 79.25 354 GLY A CA 1
ATOM 2815 C C . GLY A 1 354 ? 28.450 -11.593 -41.451 1.00 79.25 354 GLY A C 1
ATOM 2816 O O . GLY A 1 354 ? 28.460 -12.088 -40.322 1.00 79.25 354 GLY A O 1
ATOM 2817 N N . ILE A 1 355 ? 28.852 -10.336 -41.674 1.00 79.94 355 ILE A N 1
ATOM 2818 C CA . ILE A 1 355 ? 29.330 -9.455 -40.597 1.00 79.94 355 ILE A CA 1
ATOM 2819 C C . ILE A 1 355 ? 28.209 -9.190 -39.584 1.00 79.94 355 ILE A C 1
ATOM 2821 O O . ILE A 1 355 ? 28.424 -9.345 -38.381 1.00 79.94 355 ILE A O 1
ATOM 2825 N N . ASN A 1 356 ? 27.002 -8.852 -40.050 1.00 78.81 356 ASN A N 1
ATOM 2826 C CA . ASN A 1 356 ? 25.871 -8.573 -39.163 1.00 78.81 356 ASN A CA 1
ATOM 2827 C C . ASN A 1 356 ? 25.462 -9.808 -38.342 1.00 78.81 356 ASN A C 1
ATOM 2829 O O . ASN A 1 356 ? 25.270 -9.713 -37.133 1.00 78.81 356 ASN A O 1
ATOM 2833 N N . PHE A 1 357 ? 25.417 -10.986 -38.970 1.00 85.69 357 PHE A N 1
ATOM 2834 C CA . PHE A 1 357 ? 25.130 -12.252 -38.291 1.00 85.69 357 PHE A CA 1
ATOM 2835 C C . PHE A 1 357 ? 26.151 -12.561 -37.188 1.00 85.69 357 PHE A C 1
ATOM 2837 O O . PHE A 1 357 ? 25.779 -12.954 -36.082 1.00 85.69 357 PHE A O 1
ATOM 2844 N N . THR A 1 358 ? 27.437 -12.325 -37.458 1.00 81.75 358 THR A N 1
ATOM 2845 C CA . THR A 1 358 ? 28.515 -12.575 -36.489 1.00 81.75 358 THR A CA 1
ATOM 2846 C C . THR A 1 358 ? 28.427 -11.625 -35.289 1.00 81.75 358 THR A C 1
ATOM 2848 O O . THR A 1 358 ? 28.597 -12.055 -34.148 1.00 81.75 358 THR A O 1
ATOM 2851 N N . ILE A 1 359 ? 28.106 -10.346 -35.522 1.00 79.94 359 ILE A N 1
ATOM 2852 C CA . ILE A 1 359 ? 27.912 -9.356 -34.450 1.00 79.94 359 ILE A CA 1
ATOM 2853 C C . ILE A 1 359 ? 26.689 -9.710 -33.595 1.00 79.94 359 ILE A C 1
ATOM 2855 O O . ILE A 1 359 ? 26.790 -9.691 -32.368 1.00 79.94 359 ILE A O 1
ATOM 2859 N N . SER A 1 360 ? 25.561 -10.079 -34.209 1.00 79.38 360 SER A N 1
ATOM 2860 C CA . SER A 1 360 ? 24.355 -10.492 -33.476 1.00 79.38 360 SER A CA 1
ATOM 2861 C C . SER A 1 360 ? 24.605 -11.737 -32.627 1.00 79.38 360 SER A C 1
ATOM 2863 O O . SER A 1 360 ? 24.293 -11.735 -31.440 1.00 79.38 360 SER A O 1
ATOM 2865 N N . LYS A 1 361 ? 25.281 -12.756 -33.175 1.00 83.25 361 LYS A N 1
ATOM 2866 C CA . LYS A 1 361 ? 25.637 -13.968 -32.420 1.00 83.25 361 LYS A CA 1
ATOM 2867 C C . LYS A 1 361 ? 26.594 -13.698 -31.262 1.00 83.25 361 LYS A C 1
ATOM 2869 O O . LYS A 1 361 ? 26.500 -14.363 -30.234 1.00 83.25 361 LYS A O 1
ATOM 2874 N N . LYS A 1 362 ? 27.505 -12.729 -31.397 1.00 85.81 362 LYS A N 1
ATOM 2875 C CA . LYS A 1 362 ? 28.372 -12.314 -30.287 1.00 85.81 362 LYS A CA 1
ATOM 2876 C C . LYS A 1 362 ? 27.562 -11.658 -29.162 1.00 85.81 362 LYS A C 1
ATOM 2878 O O . LYS A 1 362 ? 27.736 -12.036 -28.010 1.00 85.81 362 LYS A O 1
ATOM 2883 N N . LYS A 1 363 ? 26.634 -10.755 -29.501 1.00 84.56 363 LYS A N 1
ATOM 2884 C CA . LYS A 1 363 ? 25.742 -10.104 -28.525 1.00 84.56 363 LYS A CA 1
ATOM 2885 C C . LYS A 1 363 ? 24.814 -11.097 -27.816 1.00 84.56 363 LYS A C 1
ATOM 2887 O O . LYS A 1 363 ? 24.659 -11.012 -26.603 1.00 84.56 363 LYS A O 1
ATOM 2892 N N . GLU A 1 364 ? 24.244 -12.061 -28.540 1.00 84.38 364 GLU A N 1
ATOM 2893 C CA . GLU A 1 364 ? 23.429 -13.147 -27.958 1.00 84.38 364 GLU A CA 1
ATOM 2894 C C . GLU A 1 364 ? 24.231 -13.987 -26.949 1.00 84.38 364 GLU A C 1
ATOM 2896 O O . GLU A 1 364 ? 23.729 -14.347 -25.891 1.00 84.38 364 GLU A O 1
ATOM 2901 N N . ARG A 1 365 ? 25.509 -14.269 -27.232 1.00 86.50 365 ARG A N 1
ATOM 2902 C CA . ARG A 1 365 ? 26.375 -15.011 -26.300 1.00 86.50 365 ARG A CA 1
ATOM 2903 C C . ARG A 1 365 ? 26.719 -14.209 -25.049 1.00 86.50 365 ARG A C 1
ATOM 2905 O O . ARG A 1 365 ? 26.727 -14.769 -23.960 1.00 86.50 365 ARG A O 1
ATOM 2912 N N . GLU A 1 366 ? 27.021 -12.922 -25.200 1.00 87.38 366 GLU A N 1
ATOM 2913 C CA . GLU A 1 366 ? 27.326 -12.041 -24.065 1.00 87.38 366 GLU A CA 1
ATOM 2914 C C . GLU A 1 366 ? 26.106 -11.871 -23.149 1.00 87.38 366 GLU A C 1
ATOM 2916 O O . GLU A 1 366 ? 26.229 -11.999 -21.933 1.00 87.38 366 GLU A O 1
ATOM 2921 N N . THR A 1 367 ? 24.922 -11.673 -23.732 1.00 87.12 367 THR A N 1
ATOM 2922 C CA . THR A 1 367 ? 23.653 -11.580 -22.988 1.00 87.12 367 THR A CA 1
ATOM 2923 C C . THR A 1 367 ? 23.283 -12.892 -22.300 1.00 87.12 367 THR A C 1
ATOM 2925 O O . THR A 1 367 ? 22.949 -12.870 -21.119 1.00 87.12 367 THR A O 1
ATOM 2928 N N . SER A 1 368 ? 23.421 -14.035 -22.977 1.00 89.31 368 SER A N 1
ATOM 2929 C CA . SER A 1 368 ? 23.163 -15.352 -22.377 1.00 89.31 368 SER A CA 1
ATOM 2930 C C . SER A 1 368 ? 24.133 -15.681 -21.236 1.00 89.31 368 SER A C 1
ATOM 2932 O O . SER A 1 368 ? 23.725 -16.219 -20.205 1.00 89.31 368 SER A O 1
ATOM 2934 N N . LYS A 1 369 ? 25.417 -15.311 -21.360 1.00 91.12 369 LYS A N 1
ATOM 2935 C CA . LYS A 1 369 ? 26.395 -15.487 -20.274 1.00 91.12 369 LYS A CA 1
ATOM 2936 C C . LYS A 1 369 ? 26.014 -14.656 -19.047 1.00 91.12 369 LYS A C 1
ATOM 2938 O O . LYS A 1 369 ? 25.977 -15.191 -17.944 1.00 91.12 369 LYS A O 1
ATOM 2943 N N . PHE A 1 370 ? 25.684 -13.382 -19.255 1.00 90.69 370 PHE A N 1
ATOM 2944 C CA . PHE A 1 370 ? 25.246 -12.491 -18.183 1.00 90.69 370 PHE A CA 1
ATOM 2945 C C . PHE A 1 370 ? 23.963 -12.997 -17.503 1.00 90.69 370 PHE A C 1
ATOM 2947 O O . PHE A 1 370 ? 23.906 -13.071 -16.279 1.00 90.69 370 PHE A O 1
ATOM 2954 N N . ALA A 1 371 ? 22.959 -13.417 -18.280 1.00 91.19 371 ALA A N 1
ATOM 2955 C CA . ALA A 1 371 ? 21.716 -13.971 -17.744 1.00 91.19 371 ALA A CA 1
ATOM 2956 C C . ALA A 1 371 ? 21.960 -15.244 -16.919 1.00 91.19 371 ALA A C 1
ATOM 2958 O O . ALA A 1 371 ? 21.430 -15.376 -15.818 1.00 91.19 371 ALA A O 1
ATOM 2959 N N . ASN A 1 372 ? 22.820 -16.151 -17.393 1.00 92.62 372 ASN A N 1
ATOM 2960 C CA . ASN A 1 372 ? 23.141 -17.376 -16.661 1.00 92.62 372 ASN A CA 1
ATOM 2961 C C . ASN A 1 372 ? 23.864 -17.122 -15.336 1.00 92.62 372 ASN A C 1
ATOM 2963 O O . ASN A 1 372 ? 23.563 -17.800 -14.355 1.00 92.62 372 ASN A O 1
ATOM 2967 N N . GLU A 1 373 ? 24.760 -16.136 -15.270 1.00 93.44 373 GLU A N 1
ATOM 2968 C CA . GLU A 1 373 ? 25.385 -15.727 -14.005 1.00 93.44 373 GLU A CA 1
ATOM 2969 C C . GLU A 1 373 ? 24.330 -15.266 -12.983 1.00 93.44 373 GLU A C 1
ATOM 2971 O O . GLU A 1 373 ? 24.410 -15.626 -11.807 1.00 93.44 373 GLU A O 1
ATOM 2976 N N . ARG A 1 374 ? 23.292 -14.547 -13.430 1.00 94.56 374 ARG A N 1
ATOM 2977 C CA . ARG A 1 374 ? 22.171 -14.124 -12.574 1.00 94.56 374 ARG A CA 1
ATOM 2978 C C . ARG A 1 374 ? 21.250 -15.270 -12.193 1.00 94.56 374 ARG A C 1
ATOM 2980 O O . ARG A 1 374 ? 20.887 -15.369 -11.026 1.00 94.56 374 ARG A O 1
ATOM 2987 N N . PHE A 1 375 ? 20.943 -16.177 -13.116 1.00 96.00 375 PHE A N 1
ATOM 2988 C CA . PHE A 1 375 ? 20.141 -17.364 -12.815 1.00 96.00 375 PHE A CA 1
ATOM 2989 C C . PHE A 1 375 ? 20.762 -18.221 -11.714 1.00 96.00 375 PHE A C 1
ATOM 2991 O O . PHE A 1 375 ? 20.042 -18.662 -10.826 1.00 96.00 375 PHE A O 1
ATOM 2998 N N . VAL A 1 376 ? 22.084 -18.411 -11.728 1.00 96.38 376 VAL A N 1
ATOM 2999 C CA . VAL A 1 376 ? 22.785 -19.166 -10.676 1.00 96.38 376 VAL A CA 1
ATOM 3000 C C . VAL A 1 376 ? 22.663 -18.470 -9.316 1.00 96.38 376 VAL A C 1
ATOM 3002 O O . VAL A 1 376 ? 22.421 -19.130 -8.309 1.00 96.38 376 VAL A O 1
ATOM 3005 N N . GLN A 1 377 ? 22.783 -17.140 -9.273 1.00 96.00 377 GLN A N 1
ATOM 3006 C CA . GLN A 1 377 ? 22.627 -16.372 -8.031 1.00 96.00 377 GLN A CA 1
ATOM 3007 C C . GLN A 1 377 ? 21.184 -16.401 -7.504 1.00 96.00 377 GLN A C 1
ATOM 3009 O O . GLN A 1 377 ? 20.968 -16.578 -6.306 1.00 96.00 377 GLN A O 1
ATOM 3014 N N . ILE A 1 378 ? 20.197 -16.256 -8.393 1.00 96.56 378 ILE A N 1
ATOM 3015 C CA . ILE A 1 378 ? 18.770 -16.366 -8.062 1.00 96.56 378 ILE A CA 1
ATOM 3016 C C . ILE A 1 378 ? 18.483 -17.750 -7.487 1.00 96.56 378 ILE A C 1
ATOM 3018 O O . ILE A 1 378 ? 17.868 -17.863 -6.432 1.00 96.56 378 ILE A O 1
ATOM 3022 N N . GLU A 1 379 ? 18.955 -18.802 -8.150 1.00 96.81 379 GLU A N 1
ATOM 3023 C CA . GLU A 1 379 ? 18.752 -20.179 -7.713 1.00 96.81 379 GLU A CA 1
ATOM 3024 C C . GLU A 1 379 ? 19.357 -20.440 -6.325 1.00 96.81 379 GLU A C 1
ATOM 3026 O O . GLU A 1 379 ? 18.690 -21.035 -5.478 1.00 96.81 379 GLU A O 1
ATOM 3031 N N . ASP A 1 380 ? 20.563 -19.932 -6.050 1.00 97.31 380 ASP A N 1
ATOM 3032 C CA . ASP A 1 380 ? 21.194 -20.018 -4.726 1.00 97.31 380 ASP A CA 1
ATOM 3033 C C . ASP A 1 380 ? 20.361 -19.309 -3.644 1.00 97.31 380 ASP A C 1
ATOM 3035 O O . ASP A 1 380 ? 20.119 -19.869 -2.571 1.00 97.31 380 ASP A O 1
ATOM 3039 N N . PHE A 1 381 ? 19.844 -18.107 -3.921 1.00 96.75 381 PHE A N 1
ATOM 3040 C CA . PHE A 1 381 ? 18.967 -17.414 -2.972 1.00 96.75 381 PHE A CA 1
ATOM 3041 C C . PHE A 1 381 ? 17.638 -18.136 -2.759 1.00 96.75 381 PHE A C 1
ATOM 3043 O O . PHE A 1 381 ? 17.224 -18.285 -1.612 1.00 96.75 381 PHE A O 1
ATOM 3050 N N . LEU A 1 382 ? 16.995 -18.640 -3.813 1.00 96.81 382 LEU A N 1
ATOM 3051 C CA . LEU A 1 382 ? 15.751 -19.404 -3.685 1.00 96.81 382 LEU A CA 1
ATOM 3052 C C . LEU A 1 382 ? 15.957 -20.700 -2.888 1.00 96.81 382 LEU A C 1
ATOM 3054 O O . LEU A 1 382 ? 15.108 -21.057 -2.076 1.00 96.81 382 LEU A O 1
ATOM 3058 N N . ASN A 1 383 ? 17.095 -21.379 -3.049 1.00 96.38 383 ASN A N 1
ATOM 3059 C CA . ASN A 1 383 ? 17.436 -22.556 -2.242 1.00 96.38 383 ASN A CA 1
ATOM 3060 C C . ASN A 1 383 ? 17.662 -22.199 -0.760 1.00 96.38 383 ASN A C 1
ATOM 3062 O O . ASN A 1 383 ? 17.274 -22.957 0.134 1.00 96.38 383 ASN A O 1
ATOM 3066 N N . LYS A 1 384 ? 18.241 -21.026 -0.471 1.00 95.38 384 LYS A N 1
ATOM 3067 C CA . LYS A 1 384 ? 18.353 -20.512 0.905 1.00 95.38 384 LYS A CA 1
ATOM 3068 C C . LYS A 1 384 ? 16.987 -20.210 1.507 1.00 95.38 384 LYS A C 1
ATOM 3070 O O . LYS A 1 384 ? 16.753 -20.601 2.644 1.00 95.38 384 LYS A O 1
ATOM 3075 N N . VAL A 1 385 ? 16.070 -19.593 0.759 1.00 95.12 385 VAL A N 1
ATOM 3076 C CA . VAL A 1 385 ? 14.680 -19.390 1.210 1.00 95.12 385 VAL A CA 1
ATOM 3077 C C . VAL A 1 385 ? 14.037 -20.730 1.569 1.00 95.12 385 VAL A C 1
ATOM 3079 O O . VAL A 1 385 ? 13.539 -20.880 2.681 1.00 95.12 385 VAL A O 1
ATOM 3082 N N . ASP A 1 386 ? 14.110 -21.719 0.676 1.00 94.06 386 ASP A N 1
ATOM 3083 C CA . ASP A 1 386 ? 13.468 -23.029 0.858 1.00 94.06 386 ASP A CA 1
ATOM 3084 C C . ASP A 1 386 ? 13.991 -23.802 2.089 1.00 94.06 386 ASP A C 1
ATOM 3086 O O . ASP A 1 386 ? 13.240 -24.465 2.801 1.00 94.06 386 ASP A O 1
ATOM 3090 N N . SER A 1 387 ? 15.280 -23.657 2.402 1.00 94.06 387 SER A N 1
ATOM 3091 C CA . SER A 1 387 ? 15.900 -24.289 3.577 1.00 94.06 387 SER A CA 1
ATOM 3092 C C . SER A 1 387 ? 15.676 -23.536 4.891 1.00 94.06 387 SER A C 1
ATOM 3094 O O . SER A 1 387 ? 15.651 -24.165 5.949 1.00 94.06 387 SER A O 1
ATOM 3096 N N . THR A 1 388 ? 15.507 -22.210 4.853 1.00 92.38 388 THR A N 1
ATOM 3097 C CA . THR A 1 388 ? 15.476 -21.372 6.068 1.00 92.38 388 THR A CA 1
ATOM 3098 C C . THR A 1 388 ? 14.090 -20.887 6.471 1.00 92.38 388 THR A C 1
ATOM 3100 O O . THR A 1 388 ? 13.907 -20.547 7.637 1.00 92.38 388 THR A O 1
ATOM 3103 N N . TRP A 1 389 ? 13.084 -20.910 5.589 1.00 89.69 389 TRP A N 1
ATOM 3104 C CA . TRP A 1 389 ? 11.776 -20.293 5.873 1.00 89.69 389 TRP A CA 1
ATOM 3105 C C . TRP A 1 389 ? 11.056 -20.850 7.109 1.00 89.69 389 TRP A C 1
ATOM 3107 O O . TRP A 1 389 ? 10.256 -20.142 7.719 1.00 89.69 389 TRP A O 1
ATOM 3117 N N . ARG A 1 390 ? 11.330 -22.104 7.496 1.00 87.38 390 ARG A N 1
ATOM 3118 C CA . ARG A 1 390 ? 10.740 -22.731 8.692 1.00 87.38 390 ARG A CA 1
ATOM 3119 C C . ARG A 1 390 ? 11.412 -22.305 9.995 1.00 87.38 390 ARG A C 1
ATOM 3121 O O . ARG A 1 390 ? 10.753 -22.314 11.029 1.00 87.38 390 ARG A O 1
ATOM 3128 N N . SER A 1 391 ? 12.703 -21.986 9.954 1.00 88.81 391 SER A N 1
ATOM 3129 C CA . SER A 1 391 ? 13.521 -21.693 11.136 1.00 88.81 391 SER A CA 1
ATOM 3130 C C . SER A 1 391 ? 13.776 -20.200 11.332 1.00 88.81 391 SER A C 1
ATOM 3132 O O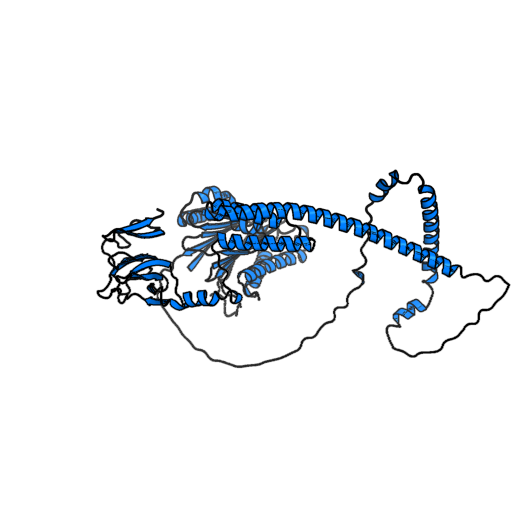 . SER A 1 391 ? 13.749 -19.725 12.461 1.00 88.81 391 SER A O 1
ATOM 3134 N N . ASP A 1 392 ? 14.011 -19.459 10.248 1.00 88.50 392 ASP A N 1
ATOM 3135 C CA . ASP A 1 392 ? 14.258 -18.017 10.248 1.00 88.50 392 ASP A CA 1
ATOM 3136 C C . ASP A 1 392 ? 13.485 -17.352 9.105 1.00 88.50 392 ASP A C 1
ATOM 3138 O O . ASP A 1 392 ? 13.926 -17.270 7.954 1.00 88.50 392 ASP A O 1
ATOM 3142 N N . ARG A 1 393 ? 12.297 -16.855 9.452 1.00 87.62 393 ARG A N 1
ATOM 3143 C CA . ARG A 1 393 ? 11.413 -16.174 8.508 1.00 87.62 393 ARG A CA 1
ATOM 3144 C C . ARG A 1 393 ? 12.007 -14.858 7.999 1.00 87.62 393 ARG A C 1
ATOM 3146 O O . ARG A 1 393 ? 11.860 -14.554 6.821 1.00 87.62 393 ARG A O 1
ATOM 3153 N N . SER A 1 394 ? 12.688 -14.098 8.856 1.00 87.12 394 SER A N 1
ATOM 3154 C CA . SER A 1 394 ? 13.251 -12.785 8.503 1.00 87.12 394 SER A CA 1
ATOM 3155 C C . SER A 1 394 ? 14.421 -12.925 7.522 1.00 87.12 394 SER A C 1
ATOM 3157 O O . SER A 1 394 ? 14.510 -12.213 6.513 1.00 87.12 394 SER A O 1
ATOM 3159 N N . GLY A 1 395 ? 15.286 -13.916 7.758 1.00 88.56 395 GLY A N 1
ATOM 3160 C CA . GLY A 1 395 ? 16.346 -14.295 6.826 1.00 88.56 395 GLY A CA 1
ATOM 3161 C C . GLY A 1 395 ? 15.789 -14.735 5.471 1.00 88.56 395 GLY A C 1
ATOM 3162 O O . GLY A 1 395 ? 16.238 -14.247 4.430 1.00 88.56 395 GLY A O 1
ATOM 3163 N N . ALA A 1 396 ? 14.759 -15.586 5.471 1.00 92.06 396 ALA A N 1
ATOM 3164 C CA . ALA A 1 396 ? 14.092 -16.034 4.250 1.00 92.06 396 ALA A CA 1
ATOM 3165 C C . ALA A 1 396 ? 13.460 -14.871 3.459 1.00 92.06 396 ALA A C 1
ATOM 3167 O O . ALA A 1 396 ? 13.640 -14.794 2.245 1.00 92.06 396 ALA A O 1
ATOM 3168 N N . GLU A 1 397 ? 12.802 -13.915 4.122 1.00 90.50 397 GLU A N 1
ATOM 3169 C CA . GLU A 1 397 ? 12.264 -12.705 3.474 1.00 90.50 3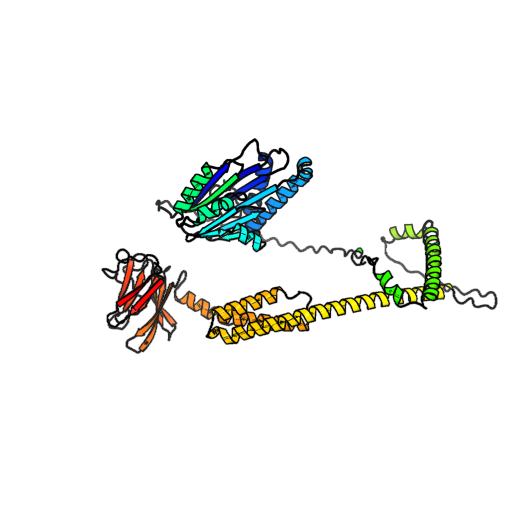97 GLU A CA 1
ATOM 3170 C C . GLU A 1 397 ? 13.372 -11.867 2.824 1.00 90.50 397 GLU A C 1
ATOM 3172 O O . GLU A 1 397 ? 13.236 -11.413 1.686 1.00 90.50 397 GLU A O 1
ATOM 3177 N N . THR A 1 398 ? 14.516 -11.736 3.498 1.00 93.69 398 THR A N 1
ATOM 3178 C CA . THR A 1 398 ? 15.679 -11.016 2.964 1.00 93.69 398 THR A CA 1
ATOM 3179 C C . THR A 1 398 ? 16.256 -11.697 1.720 1.00 93.69 398 THR A C 1
ATOM 3181 O O . THR A 1 398 ? 16.612 -11.022 0.751 1.00 93.69 398 THR A O 1
ATOM 3184 N N . TYR A 1 399 ? 16.372 -13.029 1.713 1.00 95.12 399 TYR A N 1
ATOM 3185 C CA . TYR A 1 399 ? 16.856 -13.769 0.542 1.00 95.12 399 TYR A CA 1
ATOM 3186 C C . TYR A 1 399 ? 15.865 -13.722 -0.620 1.00 95.12 399 TYR A C 1
ATOM 3188 O O . TYR A 1 399 ? 16.290 -13.550 -1.764 1.00 95.12 399 TYR A O 1
ATOM 3196 N N . LEU A 1 400 ? 14.564 -13.798 -0.337 1.00 94.44 400 LEU A N 1
ATOM 3197 C CA . LEU A 1 400 ? 13.522 -13.670 -1.352 1.00 94.44 400 LEU A CA 1
ATOM 3198 C C . LEU A 1 400 ? 13.556 -12.277 -2.002 1.00 94.44 400 LEU A C 1
ATOM 3200 O O . LEU A 1 400 ? 13.506 -12.169 -3.224 1.00 94.44 400 LEU A O 1
ATOM 3204 N N . PHE A 1 401 ? 13.749 -11.220 -1.208 1.00 94.75 401 PHE A N 1
ATOM 3205 C CA . PHE A 1 401 ? 13.928 -9.855 -1.714 1.00 94.75 401 PHE A CA 1
ATOM 3206 C C . PHE A 1 401 ? 15.190 -9.699 -2.581 1.00 94.75 401 PHE A C 1
ATOM 3208 O O . PHE A 1 401 ? 15.164 -9.037 -3.617 1.00 94.75 401 PHE A O 1
ATOM 3215 N N . LYS A 1 402 ? 16.306 -10.333 -2.199 1.00 94.50 402 LYS A N 1
ATOM 3216 C CA . LYS A 1 402 ? 17.531 -10.335 -3.019 1.00 94.50 402 LYS A CA 1
ATOM 3217 C C . LYS A 1 402 ? 17.333 -11.055 -4.353 1.00 94.50 402 LYS A C 1
ATOM 3219 O O . LYS A 1 402 ? 17.855 -10.590 -5.362 1.00 94.50 402 LYS A O 1
ATOM 3224 N N . ALA A 1 403 ? 16.585 -12.159 -4.367 1.00 95.62 403 ALA A N 1
ATOM 3225 C CA . ALA A 1 403 ? 16.236 -12.856 -5.602 1.00 95.62 403 ALA A CA 1
ATOM 3226 C C . ALA A 1 403 ? 15.385 -11.969 -6.528 1.00 95.62 403 ALA A C 1
ATOM 3228 O O . ALA A 1 403 ? 15.687 -11.882 -7.714 1.00 95.62 403 ALA A O 1
ATOM 3229 N N . ASP A 1 404 ? 14.397 -11.252 -5.981 1.00 94.88 404 ASP A N 1
ATOM 3230 C CA . ASP A 1 404 ? 13.552 -10.300 -6.723 1.00 94.88 404 ASP A CA 1
ATOM 3231 C C . ASP A 1 404 ? 14.382 -9.206 -7.413 1.00 94.88 404 ASP A C 1
ATOM 3233 O O . ASP A 1 404 ? 14.254 -8.967 -8.614 1.00 94.88 404 ASP A O 1
ATOM 3237 N N . LYS A 1 405 ? 15.346 -8.621 -6.692 1.00 95.12 405 LYS A N 1
ATOM 3238 C CA . LYS A 1 405 ? 16.256 -7.620 -7.267 1.00 95.12 405 LYS A CA 1
ATOM 3239 C C . LYS A 1 405 ? 17.098 -8.155 -8.420 1.00 95.12 405 LYS A C 1
ATOM 3241 O O . LYS A 1 405 ? 17.339 -7.435 -9.381 1.00 95.12 405 LYS A O 1
ATOM 3246 N N . LEU A 1 406 ? 17.514 -9.417 -8.360 1.00 93.00 406 LEU A N 1
ATOM 3247 C CA . LEU A 1 406 ? 18.243 -10.037 -9.463 1.00 93.00 406 LEU A CA 1
ATOM 3248 C C . LEU A 1 406 ? 17.348 -10.346 -10.666 1.00 93.00 406 LEU A C 1
ATOM 3250 O O . LEU A 1 406 ? 17.852 -10.312 -11.787 1.00 93.00 406 LEU A O 1
ATOM 3254 N N . PHE A 1 407 ? 16.051 -10.610 -10.469 1.00 93.19 407 PHE A N 1
ATOM 3255 C CA . PHE A 1 407 ? 15.110 -10.740 -11.584 1.00 93.19 407 PHE A CA 1
ATOM 3256 C C . PHE A 1 407 ? 14.949 -9.419 -12.354 1.00 93.19 407 PHE A C 1
ATOM 3258 O O . PHE A 1 407 ? 14.890 -9.453 -13.582 1.00 93.19 407 PHE A O 1
ATOM 3265 N N . GLU A 1 408 ? 14.953 -8.266 -11.669 1.00 92.00 408 GLU A N 1
ATOM 3266 C CA . GLU A 1 408 ? 14.904 -6.929 -12.301 1.00 92.00 408 GLU A CA 1
ATOM 3267 C C . GLU A 1 408 ? 16.125 -6.640 -13.202 1.00 92.00 408 GLU A C 1
ATOM 3269 O O . GLU A 1 408 ? 16.036 -5.845 -14.137 1.00 92.00 408 GLU A O 1
ATOM 3274 N N . GLU A 1 409 ? 17.270 -7.279 -12.938 1.00 91.38 409 GLU A N 1
ATOM 3275 C CA . GLU A 1 409 ? 18.523 -7.074 -13.680 1.00 91.38 409 GLU A CA 1
ATOM 3276 C C . GLU A 1 409 ? 18.642 -7.939 -14.951 1.00 91.38 409 GLU A C 1
ATOM 3278 O O . GLU A 1 409 ? 19.594 -7.773 -15.723 1.00 91.38 409 GLU A O 1
ATOM 3283 N N . ILE A 1 410 ? 17.714 -8.872 -15.191 1.00 90.94 410 ILE A N 1
ATOM 3284 C CA . ILE A 1 410 ? 17.762 -9.768 -16.353 1.00 90.94 410 ILE A CA 1
ATOM 3285 C C . ILE A 1 410 ? 17.342 -9.000 -17.622 1.00 90.94 410 ILE A C 1
ATOM 3287 O O . ILE A 1 410 ? 16.273 -8.396 -17.653 1.00 90.94 410 ILE A O 1
ATOM 3291 N N . PRO A 1 411 ? 18.140 -9.030 -18.706 1.00 85.06 411 PRO A N 1
ATOM 3292 C CA . PRO A 1 411 ? 17.795 -8.341 -19.949 1.00 85.06 411 PRO A CA 1
ATOM 3293 C C . PRO A 1 411 ? 16.639 -9.028 -20.696 1.00 85.06 411 PRO A C 1
ATOM 3295 O O . PRO A 1 411 ? 16.604 -10.249 -20.778 1.00 85.06 411 PRO A O 1
ATOM 3298 N N . ASP A 1 412 ? 15.771 -8.259 -21.364 1.00 81.56 412 ASP A N 1
ATOM 3299 C CA . ASP A 1 412 ? 14.606 -8.788 -22.112 1.00 81.56 412 ASP A CA 1
ATOM 3300 C C . ASP A 1 412 ? 14.972 -9.666 -23.329 1.00 81.56 412 ASP A C 1
ATOM 3302 O O . ASP A 1 412 ? 14.194 -10.510 -23.784 1.00 81.56 412 ASP A O 1
ATOM 3306 N N . ASN A 1 413 ? 16.174 -9.474 -23.882 1.00 83.31 413 ASN A N 1
ATOM 3307 C CA . ASN A 1 413 ? 16.642 -10.136 -25.103 1.00 83.31 413 ASN A CA 1
ATOM 3308 C C . ASN A 1 413 ? 17.259 -11.516 -24.817 1.00 83.31 413 ASN A C 1
ATOM 3310 O O . ASN A 1 413 ? 18.407 -11.776 -25.178 1.00 83.31 413 ASN A O 1
ATOM 3314 N N . LEU A 1 414 ? 16.505 -12.390 -24.152 1.00 86.75 414 LEU A N 1
ATOM 3315 C CA . LEU A 1 414 ? 16.928 -13.755 -23.831 1.00 86.75 414 LEU A CA 1
ATOM 3316 C C . LEU A 1 414 ? 16.771 -14.709 -25.019 1.00 86.75 414 LEU A C 1
ATOM 3318 O O . LEU A 1 414 ? 15.846 -14.581 -25.829 1.00 86.75 414 LEU A O 1
ATOM 3322 N N . THR A 1 415 ? 17.647 -15.714 -25.074 1.00 88.31 415 THR A N 1
ATOM 3323 C CA . THR A 1 415 ? 17.453 -16.883 -25.941 1.00 88.31 415 THR A CA 1
ATOM 3324 C C . THR A 1 415 ? 16.275 -17.729 -25.444 1.00 88.31 415 THR A C 1
ATOM 3326 O O . THR A 1 415 ? 15.873 -17.620 -24.287 1.00 88.31 415 THR A O 1
ATOM 3329 N N . ASP A 1 416 ? 15.696 -18.576 -26.296 1.00 86.75 416 ASP A N 1
ATOM 3330 C CA . ASP A 1 416 ? 14.525 -19.381 -25.912 1.00 86.75 416 ASP A CA 1
ATOM 3331 C C . ASP A 1 416 ? 14.817 -20.352 -24.753 1.00 86.75 416 ASP A C 1
ATOM 3333 O O . ASP A 1 416 ? 13.942 -20.602 -23.922 1.00 86.75 416 ASP A O 1
ATOM 3337 N N . ASP A 1 417 ? 16.050 -20.855 -24.654 1.00 87.62 417 ASP A N 1
ATOM 3338 C CA . ASP A 1 417 ? 16.476 -21.714 -23.545 1.00 87.62 417 ASP A CA 1
ATOM 3339 C C . ASP A 1 417 ? 16.604 -20.919 -22.238 1.00 87.62 417 ASP A C 1
ATOM 3341 O O . ASP A 1 417 ? 16.107 -21.348 -21.193 1.00 87.62 417 ASP A O 1
ATOM 3345 N N . ASP A 1 418 ? 17.186 -19.717 -22.304 1.00 90.06 418 ASP A N 1
ATOM 3346 C CA . ASP A 1 418 ? 17.297 -18.819 -21.152 1.00 90.06 418 ASP A CA 1
ATOM 3347 C C . ASP A 1 418 ? 15.911 -18.347 -20.671 1.00 90.06 418 ASP A C 1
ATOM 3349 O O . ASP A 1 418 ? 15.682 -18.236 -19.467 1.00 90.06 418 ASP A O 1
ATOM 3353 N N . LYS A 1 419 ? 14.949 -18.135 -21.583 1.00 91.06 419 LYS A N 1
ATOM 3354 C CA . LYS A 1 419 ? 13.555 -17.805 -21.227 1.00 91.06 419 LYS A CA 1
ATOM 3355 C C . LYS A 1 419 ? 12.888 -18.916 -20.432 1.00 91.06 419 LYS A C 1
ATOM 3357 O O . LYS A 1 419 ? 12.302 -18.640 -19.391 1.00 91.06 419 LYS A O 1
ATOM 3362 N N . LYS A 1 420 ? 13.015 -20.169 -20.878 1.00 92.81 420 LYS A N 1
ATOM 3363 C CA . LYS A 1 420 ? 12.460 -21.321 -20.148 1.00 92.81 420 LYS A CA 1
ATOM 3364 C C . LYS A 1 420 ? 13.050 -21.430 -18.747 1.00 92.81 420 LYS A C 1
ATOM 3366 O O . LYS A 1 420 ? 12.319 -21.683 -17.793 1.00 92.81 420 LYS A O 1
ATOM 3371 N N . LYS A 1 421 ? 14.363 -21.221 -18.612 1.00 92.75 421 LYS A N 1
ATOM 3372 C CA . LYS A 1 421 ? 15.029 -21.237 -17.304 1.00 92.75 421 LYS A CA 1
ATOM 3373 C C . LYS A 1 421 ? 14.543 -20.093 -16.410 1.00 92.75 421 LYS A C 1
ATOM 3375 O O . LYS A 1 421 ? 14.266 -20.322 -15.235 1.00 92.75 421 LYS A O 1
ATOM 3380 N N . ASN A 1 422 ? 14.365 -18.896 -16.968 1.00 93.12 422 ASN A N 1
ATOM 3381 C CA . ASN A 1 422 ? 13.797 -17.759 -16.246 1.00 93.12 422 ASN A CA 1
ATOM 3382 C C . ASN A 1 422 ? 12.374 -18.049 -15.744 1.00 93.12 422 ASN A C 1
ATOM 3384 O O . ASN A 1 422 ? 12.081 -17.834 -14.574 1.00 93.12 422 ASN A O 1
ATOM 3388 N N . GLU A 1 423 ? 11.505 -18.599 -16.596 1.00 93.62 423 GLU A N 1
ATOM 3389 C CA . GLU A 1 423 ? 10.131 -18.973 -16.229 1.00 93.62 423 GLU A CA 1
ATOM 3390 C C . GLU A 1 423 ? 10.094 -20.020 -15.107 1.00 93.62 423 GLU A C 1
ATOM 3392 O O . GLU A 1 423 ? 9.280 -19.917 -14.188 1.00 93.62 423 GLU A O 1
ATOM 3397 N N . GLN A 1 424 ? 10.996 -21.006 -15.140 1.00 95.19 424 GLN A N 1
ATOM 3398 C CA . GLN A 1 424 ? 11.123 -22.006 -14.076 1.00 95.19 424 GLN A CA 1
ATOM 3399 C C . GLN A 1 424 ? 11.528 -21.377 -12.739 1.00 95.19 424 GLN A C 1
ATOM 3401 O O . GLN A 1 424 ? 10.924 -21.683 -11.708 1.00 95.19 424 GLN A O 1
ATOM 3406 N N . LEU A 1 425 ? 12.524 -20.487 -12.748 1.00 95.62 425 LEU A N 1
ATOM 3407 C CA . LEU A 1 425 ? 12.969 -19.785 -11.543 1.00 95.62 425 LEU A CA 1
ATOM 3408 C C . LEU A 1 425 ? 11.891 -18.836 -11.013 1.00 95.62 425 LEU A C 1
ATOM 3410 O O . LEU A 1 425 ? 11.672 -18.786 -9.805 1.00 95.62 425 LEU A O 1
ATOM 3414 N N . LEU A 1 426 ? 11.184 -18.132 -11.898 1.00 93.88 426 LEU A N 1
ATOM 3415 C CA . LEU A 1 426 ? 10.096 -17.230 -11.530 1.00 93.88 426 LEU A CA 1
ATOM 3416 C C . LEU A 1 426 ? 8.936 -17.993 -10.885 1.00 93.88 426 LEU A C 1
ATOM 3418 O O . LEU A 1 426 ? 8.406 -17.565 -9.864 1.00 93.88 426 LEU A O 1
ATOM 3422 N N . LYS A 1 427 ? 8.582 -19.164 -11.424 1.00 94.75 427 LYS A N 1
ATOM 3423 C CA . LYS A 1 427 ? 7.581 -20.037 -10.803 1.00 94.75 427 LYS A CA 1
ATOM 3424 C C . LYS A 1 427 ? 8.006 -20.456 -9.394 1.00 94.75 427 LYS A C 1
ATOM 3426 O O . LYS A 1 427 ? 7.228 -20.312 -8.459 1.00 94.75 427 LYS A O 1
ATOM 3431 N N . LYS A 1 428 ? 9.258 -20.894 -9.229 1.00 94.44 428 LYS A N 1
ATOM 3432 C CA . LYS A 1 428 ? 9.807 -21.265 -7.915 1.00 94.44 428 LYS A CA 1
ATOM 3433 C C . LYS A 1 428 ? 9.810 -20.085 -6.934 1.00 94.44 428 LYS A C 1
ATOM 3435 O O . LYS A 1 428 ? 9.518 -20.275 -5.758 1.00 94.44 428 LYS A O 1
ATOM 3440 N N . TYR A 1 429 ? 10.115 -18.878 -7.409 1.00 95.38 429 TYR A N 1
ATOM 3441 C CA . TYR A 1 429 ? 10.040 -17.647 -6.619 1.00 95.38 429 TYR A CA 1
ATOM 3442 C C . TYR A 1 429 ? 8.616 -17.373 -6.119 1.00 95.38 429 TYR A C 1
ATOM 3444 O O . TYR A 1 429 ? 8.434 -17.122 -4.929 1.00 95.38 429 TYR A O 1
ATOM 3452 N N . VAL A 1 430 ? 7.614 -17.464 -7.000 1.00 92.62 430 VAL A N 1
ATOM 3453 C CA . VAL A 1 430 ? 6.203 -17.259 -6.635 1.00 92.62 430 VAL A CA 1
ATOM 3454 C C . VAL A 1 430 ? 5.753 -18.303 -5.617 1.00 92.62 430 VAL A C 1
ATOM 3456 O O . VAL A 1 430 ? 5.214 -17.929 -4.581 1.00 92.62 430 VAL A O 1
ATOM 3459 N N . ASP A 1 431 ? 6.047 -19.582 -5.858 1.00 90.88 431 ASP A N 1
ATOM 3460 C CA . ASP A 1 431 ? 5.658 -20.673 -4.958 1.00 90.88 431 ASP A CA 1
ATOM 3461 C C . ASP A 1 431 ? 6.258 -20.483 -3.549 1.00 90.88 431 ASP A C 1
ATOM 3463 O O . ASP A 1 431 ? 5.555 -20.601 -2.543 1.00 90.88 431 ASP A O 1
ATOM 3467 N N . LEU A 1 432 ? 7.547 -20.131 -3.455 1.00 92.19 432 LEU A N 1
ATOM 3468 C CA . LEU A 1 432 ? 8.207 -19.858 -2.173 1.00 92.19 432 LEU A CA 1
ATOM 3469 C C . LEU A 1 432 ? 7.675 -18.587 -1.501 1.00 92.19 432 LEU A C 1
ATOM 3471 O O . LEU A 1 432 ? 7.517 -18.563 -0.280 1.00 92.19 432 LEU A O 1
ATOM 3475 N N . GLY A 1 433 ? 7.370 -17.546 -2.276 1.00 89.69 433 GLY A N 1
ATOM 3476 C CA . GLY A 1 433 ? 6.743 -16.327 -1.770 1.00 89.69 433 GLY A CA 1
ATOM 3477 C C . GLY A 1 433 ? 5.350 -16.586 -1.200 1.00 89.69 433 GLY A C 1
ATOM 3478 O O . GLY A 1 433 ? 5.031 -16.113 -0.107 1.00 89.69 433 GLY A O 1
ATOM 3479 N N . ASP A 1 434 ? 4.538 -17.385 -1.885 1.00 88.00 434 ASP A N 1
ATOM 3480 C CA . ASP A 1 434 ? 3.204 -17.763 -1.424 1.00 88.00 434 ASP A CA 1
ATOM 3481 C C . ASP A 1 434 ? 3.270 -18.578 -0.127 1.00 88.00 434 ASP A C 1
ATOM 3483 O O . ASP A 1 434 ? 2.516 -18.298 0.810 1.00 88.00 434 ASP A O 1
ATOM 3487 N N . MET A 1 435 ? 4.229 -19.503 -0.005 1.00 86.31 435 MET A N 1
ATOM 3488 C CA . MET A 1 435 ? 4.476 -20.228 1.249 1.00 86.31 435 MET A CA 1
ATOM 3489 C C . MET A 1 435 ? 4.921 -19.291 2.380 1.00 86.31 435 MET A C 1
ATOM 3491 O O . MET A 1 435 ? 4.348 -19.325 3.473 1.00 86.31 435 MET A O 1
ATOM 3495 N N . LEU A 1 436 ? 5.904 -18.423 2.122 1.00 87.31 436 LEU A N 1
ATOM 3496 C CA . LEU A 1 436 ? 6.482 -17.515 3.117 1.00 87.31 436 LEU A CA 1
ATOM 3497 C C . LEU A 1 436 ? 5.459 -16.500 3.640 1.00 87.31 436 LEU A C 1
ATOM 3499 O O . LEU A 1 436 ? 5.401 -16.220 4.840 1.00 87.31 436 LEU A O 1
ATOM 3503 N N . TYR A 1 437 ? 4.610 -15.972 2.759 1.00 83.12 437 TYR A N 1
ATOM 3504 C CA . TYR A 1 437 ? 3.572 -15.001 3.108 1.00 83.12 437 TYR A CA 1
ATOM 3505 C C . TYR A 1 437 ? 2.210 -15.633 3.411 1.00 83.12 437 TYR A C 1
ATOM 3507 O O . TYR A 1 437 ? 1.262 -14.895 3.677 1.00 83.12 437 TYR A O 1
ATOM 3515 N N . ARG A 1 438 ? 2.105 -16.971 3.407 1.00 81.56 438 ARG A N 1
ATOM 3516 C CA . ARG A 1 438 ? 0.850 -17.726 3.588 1.00 81.56 438 ARG A CA 1
ATOM 3517 C C . ARG A 1 438 ? -0.272 -17.231 2.669 1.00 81.56 438 ARG A C 1
ATOM 3519 O O . ARG A 1 438 ? -1.430 -17.129 3.075 1.00 81.56 438 ARG A O 1
ATOM 3526 N N . ARG A 1 439 ? 0.076 -16.883 1.432 1.00 77.44 439 ARG A N 1
ATOM 3527 C CA . ARG A 1 439 ? -0.887 -16.448 0.419 1.00 77.44 439 ARG A CA 1
ATOM 3528 C C . ARG A 1 439 ? -1.450 -17.683 -0.261 1.00 77.44 439 ARG A C 1
ATOM 3530 O O . ARG A 1 439 ? -0.710 -18.553 -0.700 1.00 77.44 439 ARG A O 1
ATOM 3537 N N . VAL A 1 440 ? -2.773 -17.755 -0.348 1.00 70.38 440 VAL A N 1
ATOM 3538 C CA . VAL A 1 440 ? -3.464 -18.783 -1.126 1.00 70.38 440 VAL A CA 1
ATOM 3539 C C . VAL A 1 440 ? -4.237 -18.063 -2.215 1.00 70.38 440 VAL A C 1
ATOM 3541 O O . VAL A 1 440 ? -5.203 -17.353 -1.932 1.00 70.38 440 VAL A O 1
ATOM 3544 N N . GLY A 1 441 ? -3.792 -18.212 -3.462 1.00 69.31 441 GLY A N 1
ATOM 3545 C CA . GLY A 1 441 ? -4.513 -17.687 -4.615 1.00 69.31 441 GLY A CA 1
ATOM 3546 C C . GLY A 1 441 ? -5.884 -18.349 -4.717 1.00 69.31 441 GLY A C 1
ATOM 3547 O O . GLY A 1 441 ? -5.975 -19.572 -4.791 1.00 69.31 441 GLY A O 1
ATOM 3548 N N . VAL A 1 442 ? -6.951 -17.552 -4.698 1.00 73.06 442 VAL A N 1
ATOM 3549 C CA . VAL A 1 442 ? -8.318 -18.053 -4.873 1.00 73.06 442 VAL A CA 1
ATOM 3550 C C . VAL A 1 442 ? -8.622 -18.084 -6.365 1.00 73.06 442 VAL A C 1
ATOM 3552 O O . VAL A 1 442 ? -8.620 -17.042 -7.020 1.00 73.06 442 VAL A O 1
ATOM 3555 N N . SER A 1 443 ? -8.874 -19.267 -6.915 1.00 74.75 443 SER A N 1
ATOM 3556 C CA . SER A 1 443 ? -9.271 -19.417 -8.311 1.00 74.75 443 SER A CA 1
ATOM 3557 C C . SER A 1 443 ? -10.307 -20.520 -8.485 1.00 74.75 443 SER A C 1
ATOM 3559 O O . SER A 1 443 ? -10.389 -21.486 -7.724 1.00 74.75 443 SER A O 1
ATOM 3561 N N . GLU A 1 444 ? -11.103 -20.381 -9.538 1.00 69.81 444 GLU A N 1
ATOM 3562 C CA . GLU A 1 444 ? -12.058 -21.408 -9.945 1.00 69.81 444 GLU A CA 1
ATOM 3563 C C . GLU A 1 444 ? -11.334 -22.686 -10.398 1.00 69.81 444 GLU A C 1
ATOM 3565 O O . GLU A 1 444 ? -11.734 -23.791 -10.043 1.00 69.81 444 GLU A O 1
ATOM 3570 N N . SER A 1 445 ? -10.181 -22.535 -11.063 1.00 70.12 445 SER A N 1
ATOM 3571 C CA . SER A 1 445 ? -9.325 -23.646 -11.496 1.00 70.12 445 SER A CA 1
ATOM 3572 C C . SER A 1 445 ? -8.701 -24.445 -10.347 1.00 70.12 445 SER A C 1
ATOM 3574 O O . SER A 1 445 ? -8.456 -25.637 -10.506 1.00 70.12 445 SER A O 1
ATOM 3576 N N . ALA A 1 446 ? -8.458 -23.817 -9.193 1.00 66.50 446 ALA A N 1
ATOM 3577 C CA . ALA A 1 446 ? -7.917 -24.474 -8.005 1.00 66.50 446 ALA A CA 1
ATOM 3578 C C . ALA A 1 446 ? -9.009 -25.121 -7.132 1.00 66.50 446 ALA A C 1
ATOM 3580 O O . ALA A 1 446 ? -8.693 -25.740 -6.115 1.00 66.50 446 ALA A O 1
ATOM 3581 N N . GLY A 1 447 ? -10.294 -24.956 -7.480 1.00 71.19 447 GLY A N 1
ATOM 3582 C CA . GLY A 1 447 ? -11.426 -25.501 -6.720 1.00 71.19 447 GLY A CA 1
ATOM 3583 C C . GLY A 1 447 ? -11.555 -24.950 -5.293 1.00 71.19 447 GLY A C 1
ATOM 3584 O O . GLY A 1 447 ? -12.320 -25.477 -4.486 1.00 71.19 447 GLY A O 1
ATOM 3585 N N . ASN A 1 448 ? -10.802 -23.901 -4.954 1.00 76.62 448 ASN A N 1
ATOM 3586 C CA . ASN A 1 448 ? -10.790 -23.286 -3.628 1.00 76.62 448 ASN A CA 1
ATOM 3587 C C . ASN A 1 448 ? -11.704 -22.055 -3.538 1.00 76.62 448 ASN A C 1
ATOM 3589 O O . ASN A 1 448 ? -11.985 -21.598 -2.431 1.00 76.62 448 ASN A O 1
ATOM 3593 N N . ILE A 1 449 ? -12.232 -21.571 -4.670 1.00 75.75 449 ILE A N 1
ATOM 3594 C CA . ILE A 1 449 ? -13.184 -20.456 -4.700 1.00 75.75 449 ILE A CA 1
ATOM 3595 C C . ILE A 1 449 ? -14.482 -20.781 -3.965 1.00 75.75 449 ILE A C 1
ATOM 3597 O O . ILE A 1 449 ? -14.954 -19.961 -3.188 1.00 75.75 449 ILE A O 1
ATOM 3601 N N . ASN A 1 450 ? -15.001 -22.003 -4.113 1.00 73.25 450 ASN A N 1
ATOM 3602 C CA . ASN A 1 450 ? -16.216 -22.423 -3.416 1.00 73.25 450 ASN A CA 1
ATOM 3603 C C . ASN A 1 450 ? -15.987 -22.476 -1.907 1.00 73.25 450 ASN A C 1
ATOM 3605 O O . ASN A 1 450 ? -16.796 -21.948 -1.163 1.00 73.25 450 ASN A O 1
ATOM 3609 N N . LYS A 1 451 ? -14.836 -22.991 -1.452 1.00 70.00 451 LYS A N 1
ATOM 3610 C CA . LYS A 1 451 ? -14.475 -22.997 -0.023 1.00 70.00 451 LYS A CA 1
ATOM 3611 C C . LYS A 1 451 ? -14.353 -21.579 0.542 1.00 70.00 451 LYS A C 1
ATOM 3613 O O . LYS A 1 451 ? -14.780 -21.324 1.663 1.00 70.00 451 LYS A O 1
ATOM 3618 N N . TYR A 1 452 ? -13.779 -20.661 -0.236 1.00 69.31 452 TYR A N 1
ATOM 3619 C CA . TYR A 1 452 ? -13.660 -19.253 0.138 1.00 69.31 452 TYR A CA 1
ATOM 3620 C C . TYR A 1 452 ? -15.029 -18.555 0.209 1.00 69.31 452 TYR A C 1
ATOM 3622 O O . TYR A 1 452 ? -15.304 -17.818 1.156 1.00 69.31 452 TYR A O 1
ATOM 3630 N N . LEU A 1 453 ? -15.901 -18.810 -0.770 1.00 69.69 453 LEU A N 1
ATOM 3631 C CA . LEU A 1 453 ? -17.252 -18.256 -0.825 1.00 69.69 453 LEU A CA 1
ATOM 3632 C C . LEU A 1 453 ? -18.157 -18.846 0.261 1.00 69.69 453 LEU A C 1
ATOM 3634 O O . LEU A 1 453 ? -18.825 -18.085 0.947 1.00 69.69 453 LEU A O 1
ATOM 3638 N N . GLU A 1 454 ? -18.141 -20.162 0.474 1.00 68.31 454 GLU A N 1
ATOM 3639 C CA . GLU A 1 454 ? -18.896 -20.853 1.531 1.00 68.31 454 GLU A CA 1
ATOM 3640 C C . GLU A 1 454 ? -18.552 -20.307 2.918 1.00 68.31 454 GLU A C 1
ATOM 3642 O O . GLU A 1 454 ? -19.457 -20.019 3.699 1.00 68.31 454 GLU A O 1
ATOM 3647 N N . ALA A 1 455 ? -17.264 -20.090 3.209 1.00 66.62 455 ALA A N 1
ATOM 3648 C CA . ALA A 1 455 ? -16.838 -19.518 4.482 1.00 66.62 455 ALA A CA 1
ATOM 3649 C C . ALA A 1 455 ? -17.404 -18.105 4.704 1.00 66.62 455 ALA A C 1
ATOM 3651 O O . ALA A 1 455 ? -17.784 -17.776 5.821 1.00 66.62 455 ALA A O 1
ATOM 3652 N N . ARG A 1 456 ? -17.513 -17.279 3.655 1.00 66.75 456 ARG A N 1
ATOM 3653 C CA . ARG A 1 456 ? -18.122 -15.939 3.748 1.00 66.75 456 ARG A CA 1
ATOM 3654 C C . ARG A 1 456 ? -19.646 -15.963 3.782 1.00 66.75 456 ARG A C 1
ATOM 3656 O O . ARG A 1 456 ? -20.249 -15.163 4.487 1.00 66.75 456 ARG A O 1
ATOM 3663 N N . LEU A 1 457 ? -20.268 -16.866 3.030 1.00 66.81 457 LEU A N 1
ATOM 3664 C CA . LEU A 1 457 ? -21.721 -17.020 3.002 1.00 66.81 457 LEU A CA 1
ATOM 3665 C C . LEU A 1 457 ? -22.253 -17.590 4.324 1.00 66.81 457 LEU A C 1
ATOM 3667 O O . LEU A 1 457 ? -23.355 -17.228 4.726 1.00 66.81 457 LEU A O 1
ATOM 3671 N N . GLY A 1 458 ? -21.470 -18.421 5.023 1.00 72.88 458 GLY A N 1
ATOM 3672 C CA . GLY A 1 458 ? -21.862 -19.057 6.285 1.00 72.88 458 GLY A CA 1
ATOM 3673 C C . GLY A 1 458 ? -22.168 -18.083 7.429 1.00 72.88 458 GLY A C 1
ATOM 3674 O O . GLY A 1 458 ? -23.063 -18.353 8.223 1.00 72.88 458 GLY A O 1
ATOM 3675 N N . PHE A 1 459 ? -21.486 -16.936 7.492 1.00 79.50 459 PHE A N 1
ATOM 3676 C CA . PHE A 1 459 ? -21.744 -15.892 8.498 1.00 79.50 459 PHE A CA 1
ATOM 3677 C C . PHE A 1 459 ? -22.797 -14.857 8.048 1.00 79.50 459 PHE A C 1
ATOM 3679 O O . PHE A 1 459 ? -23.283 -14.058 8.848 1.00 79.50 459 PHE A O 1
ATOM 3686 N N . GLY A 1 460 ? -23.200 -14.899 6.774 1.00 76.25 460 GLY A N 1
ATOM 3687 C CA . GLY A 1 460 ? -24.173 -13.990 6.174 1.00 76.25 460 GLY A CA 1
ATOM 3688 C C . GLY A 1 460 ? -23.559 -12.738 5.534 1.00 76.25 460 GLY A C 1
ATOM 3689 O O . GLY A 1 460 ? -22.417 -12.354 5.779 1.00 76.25 460 GLY A O 1
ATOM 3690 N N . GLU A 1 461 ? -24.340 -12.081 4.674 1.00 76.12 461 GLU A N 1
ATOM 3691 C CA . GLU A 1 461 ? -23.902 -10.896 3.927 1.00 76.12 461 GLU A CA 1
ATOM 3692 C C . GLU A 1 461 ? -23.577 -9.722 4.865 1.00 76.12 461 GLU A C 1
ATOM 3694 O O . GLU A 1 461 ? -24.386 -9.375 5.727 1.00 76.12 461 GLU A O 1
ATOM 3699 N N . GLY A 1 462 ? -22.407 -9.100 4.692 1.00 77.44 462 GLY A N 1
ATOM 3700 C CA . GLY A 1 462 ? -21.926 -8.015 5.558 1.00 77.44 462 GLY A CA 1
ATOM 3701 C C . GLY A 1 462 ? -21.266 -8.484 6.858 1.00 77.44 462 GLY A C 1
ATOM 3702 O O . GLY A 1 462 ? -21.209 -7.711 7.804 1.00 77.44 462 GLY A O 1
ATOM 3703 N N . SER A 1 463 ? -20.831 -9.745 6.926 1.00 84.31 463 SER A N 1
ATOM 3704 C CA . SER A 1 463 ? -20.009 -10.276 8.018 1.00 84.31 463 SER A CA 1
ATOM 3705 C C . SER A 1 463 ? -18.562 -9.772 7.935 1.00 84.31 463 SER A C 1
ATOM 3707 O O . SER A 1 463 ? -17.953 -9.792 6.857 1.00 84.31 463 SER A O 1
ATOM 3709 N N . SER A 1 464 ? -18.002 -9.366 9.075 1.00 88.56 464 SER A N 1
ATOM 3710 C CA . SER A 1 464 ? -16.581 -9.048 9.240 1.00 88.56 464 SER A CA 1
ATOM 3711 C C . SER A 1 464 ? -16.028 -9.723 10.501 1.00 88.56 464 SER A C 1
ATOM 3713 O O . SER A 1 464 ? -15.935 -9.077 11.551 1.00 88.56 464 SER A O 1
ATOM 3715 N N . PRO A 1 465 ? -15.621 -11.004 10.403 1.00 89.88 465 PRO A N 1
ATOM 3716 C CA . PRO A 1 465 ? -15.006 -11.728 11.509 1.00 89.88 465 PRO A CA 1
ATOM 3717 C C . PRO A 1 465 ? -13.737 -11.024 12.000 1.00 89.88 465 PRO A C 1
ATOM 3719 O O . PRO A 1 465 ? -12.878 -10.671 11.186 1.00 89.88 465 PRO A O 1
ATOM 3722 N N . THR A 1 466 ? -13.616 -10.818 13.308 1.00 91.38 466 THR A N 1
ATOM 3723 C CA . THR A 1 466 ? -12.488 -10.100 13.921 1.00 91.38 466 THR A CA 1
ATOM 3724 C C . THR A 1 466 ? -11.528 -11.009 14.663 1.00 91.38 466 THR A C 1
ATOM 3726 O O . THR A 1 466 ? -10.323 -10.785 14.575 1.00 91.38 466 THR A O 1
ATOM 3729 N N . ASP A 1 467 ? -12.034 -12.030 15.348 1.00 93.69 467 ASP A N 1
ATOM 3730 C CA . ASP A 1 467 ? -11.217 -12.961 16.119 1.00 93.69 467 ASP A CA 1
ATOM 3731 C C . ASP A 1 467 ? -11.862 -14.351 16.192 1.00 93.69 467 ASP A C 1
ATOM 3733 O O . ASP A 1 467 ? -13.051 -14.524 15.893 1.00 93.69 467 ASP A O 1
ATOM 3737 N N . ILE A 1 468 ? -11.059 -15.355 16.537 1.00 93.88 468 ILE A N 1
ATOM 3738 C CA . ILE A 1 468 ? -11.472 -16.753 16.594 1.00 93.88 468 ILE A CA 1
ATOM 3739 C C . ILE A 1 468 ? -10.780 -17.499 17.729 1.00 93.88 468 ILE A C 1
ATOM 3741 O O . ILE A 1 468 ? -9.568 -17.413 17.891 1.00 93.88 468 ILE A O 1
ATOM 3745 N N . ASP A 1 469 ? -11.544 -18.324 18.438 1.00 93.75 469 ASP A N 1
ATOM 3746 C CA . ASP A 1 469 ? -11.004 -19.270 19.412 1.00 93.75 469 ASP A CA 1
ATOM 3747 C C . ASP A 1 469 ? -11.639 -20.657 19.238 1.00 93.75 469 ASP A C 1
ATOM 3749 O O . ASP A 1 469 ? -12.670 -20.830 18.579 1.00 93.75 469 ASP A O 1
ATOM 3753 N N . THR A 1 470 ? -11.002 -21.671 19.808 1.00 92.31 470 THR A N 1
ATOM 3754 C CA . THR A 1 470 ? -11.438 -23.067 19.775 1.00 92.31 470 THR A CA 1
ATOM 3755 C C . THR A 1 470 ? -11.842 -23.522 21.166 1.00 92.31 470 THR A C 1
ATOM 3757 O O . THR A 1 470 ? -11.158 -23.234 22.144 1.00 92.31 470 THR A O 1
ATOM 3760 N N . TYR A 1 471 ? -12.911 -24.306 21.267 1.00 89.69 471 TYR A N 1
ATOM 3761 C CA . TYR A 1 471 ? -13.269 -24.952 22.526 1.00 89.69 471 TYR A CA 1
ATOM 3762 C C . TYR A 1 471 ? -13.820 -26.356 22.300 1.00 89.69 471 TYR A C 1
ATOM 3764 O O . TYR A 1 471 ? -14.274 -26.708 21.207 1.00 89.69 471 TYR A O 1
ATOM 3772 N N . LYS A 1 472 ? -13.769 -27.165 23.359 1.00 88.38 472 LYS A N 1
ATOM 3773 C CA . LYS A 1 472 ? -14.342 -28.512 23.388 1.00 88.38 472 LYS A CA 1
ATOM 3774 C C . LYS A 1 472 ? -15.563 -28.519 24.284 1.00 88.38 472 LYS A C 1
ATOM 3776 O O . LYS A 1 472 ? -15.501 -28.026 25.410 1.00 88.38 472 LYS A O 1
ATOM 3781 N N . ASP A 1 473 ? -16.662 -29.085 23.800 1.00 84.31 473 ASP A N 1
ATOM 3782 C CA . ASP A 1 473 ? -17.806 -29.347 24.668 1.00 84.31 473 ASP A CA 1
ATOM 3783 C C . ASP A 1 473 ? -17.513 -30.503 25.645 1.00 84.31 473 ASP A C 1
ATOM 3785 O O . ASP A 1 473 ? -16.494 -31.195 25.563 1.00 84.31 473 ASP A O 1
ATOM 3789 N N . LYS A 1 474 ? -18.439 -30.740 26.580 1.00 82.06 474 LYS A N 1
ATOM 3790 C CA . LYS A 1 474 ? -18.338 -31.842 27.554 1.00 82.06 474 LYS A CA 1
ATOM 3791 C C . LYS A 1 474 ? -18.315 -33.233 26.904 1.00 82.06 474 LYS A C 1
ATOM 3793 O O . LYS A 1 474 ? -17.909 -34.190 27.555 1.00 82.06 474 LYS A O 1
ATOM 3798 N N . SER A 1 475 ? -18.754 -33.344 25.652 1.00 83.44 475 SER A N 1
ATOM 3799 C CA . SER A 1 475 ? -18.761 -34.583 24.868 1.00 83.44 475 SER A CA 1
ATOM 3800 C C . SER A 1 475 ? -17.484 -34.752 24.034 1.00 83.44 475 SER A C 1
ATOM 3802 O O . SER A 1 475 ? -17.340 -35.757 23.342 1.00 83.44 475 SER A O 1
ATOM 3804 N N . GLY A 1 476 ? -16.552 -33.794 24.096 1.00 82.06 476 GLY A N 1
ATOM 3805 C CA . GLY A 1 476 ? -15.297 -33.800 23.348 1.00 82.06 476 GLY A CA 1
ATOM 3806 C C . GLY A 1 476 ? -15.402 -33.283 21.912 1.00 82.06 476 GLY A C 1
ATOM 3807 O O . GLY A 1 476 ? -14.410 -33.357 21.187 1.00 82.06 476 GLY A O 1
ATOM 3808 N N . ASN A 1 477 ? -16.551 -32.747 21.490 1.00 85.62 477 ASN A N 1
ATOM 3809 C CA . ASN A 1 477 ? -16.692 -32.152 20.163 1.00 85.62 477 ASN A CA 1
ATOM 3810 C C . ASN A 1 477 ? -15.988 -30.794 20.120 1.00 85.62 477 ASN A C 1
ATOM 3812 O O . ASN A 1 477 ? -16.164 -29.968 21.018 1.00 85.62 477 ASN A O 1
ATOM 3816 N N . GLU A 1 478 ? -15.223 -30.559 19.058 1.00 88.69 478 GLU A N 1
ATOM 3817 C CA . GLU A 1 478 ? -14.504 -29.308 18.833 1.00 88.69 478 GLU A CA 1
ATOM 3818 C C . GLU A 1 478 ? -15.348 -28.313 18.030 1.00 88.69 478 GLU A C 1
ATOM 3820 O O . GLU A 1 478 ? -15.899 -28.629 16.969 1.00 88.69 478 GLU A O 1
ATOM 3825 N N . TYR A 1 479 ? -15.404 -27.082 18.527 1.00 91.19 479 TYR A N 1
ATOM 3826 C CA . TYR A 1 479 ? -16.085 -25.966 17.887 1.00 91.19 479 TYR A CA 1
ATOM 3827 C C . TYR A 1 479 ? -15.159 -24.758 17.816 1.00 91.19 479 TYR A C 1
ATOM 3829 O O . TYR A 1 479 ? -14.276 -24.574 18.654 1.00 91.19 479 TYR A O 1
ATOM 3837 N N . LEU A 1 480 ? -15.419 -23.908 16.831 1.00 92.56 480 LEU A N 1
ATOM 3838 C CA . LEU A 1 480 ? -14.865 -22.566 16.753 1.00 92.56 480 LEU A CA 1
ATOM 3839 C C . LEU A 1 480 ? -15.891 -21.575 17.284 1.00 92.56 480 LEU A C 1
ATOM 3841 O O . LEU A 1 480 ? -17.092 -21.725 17.039 1.00 92.56 480 LEU A O 1
ATOM 3845 N N . VAL A 1 481 ? -15.411 -20.544 17.957 1.00 93.50 481 VAL A N 1
ATOM 3846 C CA . VAL A 1 481 ? -16.183 -19.350 18.287 1.00 93.50 481 VAL A CA 1
ATOM 3847 C C . VAL A 1 481 ? -15.552 -18.166 17.585 1.00 93.50 481 VAL A C 1
ATOM 3849 O O . VAL A 1 481 ? -14.341 -17.993 17.631 1.00 93.50 481 VAL A O 1
ATOM 3852 N N . VAL A 1 482 ? -16.370 -17.393 16.882 1.00 93.75 482 VAL A N 1
ATOM 3853 C CA . VAL A 1 482 ? -15.921 -16.317 15.998 1.00 93.75 482 VAL A CA 1
ATOM 3854 C C . VAL A 1 482 ? -16.666 -15.048 16.370 1.00 93.75 482 VAL A C 1
ATOM 3856 O O . VAL A 1 482 ? -17.899 -15.048 16.366 1.00 93.75 482 VAL A O 1
ATOM 3859 N N . SER A 1 483 ? -15.943 -13.977 16.678 1.00 93.81 483 SER A N 1
ATOM 3860 C CA . SER A 1 483 ? -16.521 -12.642 16.860 1.00 93.81 483 SER A CA 1
ATOM 3861 C C . SER A 1 483 ? -16.680 -11.939 15.515 1.00 93.81 483 SER A C 1
ATOM 3863 O O . SER A 1 483 ? -15.825 -12.054 14.637 1.00 93.81 483 SER A O 1
ATOM 3865 N N . ASP A 1 484 ? -17.785 -11.217 15.340 1.00 92.88 484 ASP A N 1
ATOM 3866 C CA . ASP A 1 484 ? -18.065 -10.419 14.150 1.00 92.88 484 ASP A CA 1
ATOM 3867 C C . ASP A 1 484 ? -18.482 -9.003 14.538 1.00 92.88 484 ASP A C 1
ATOM 3869 O O . ASP A 1 484 ? -19.559 -8.772 15.105 1.00 92.88 484 ASP A O 1
ATOM 3873 N N . LYS A 1 485 ? -17.615 -8.057 14.187 1.00 92.56 485 LYS A N 1
ATOM 3874 C CA . LYS A 1 485 ? -17.777 -6.640 14.494 1.00 92.56 485 LYS A CA 1
ATOM 3875 C C . LYS A 1 485 ? -18.931 -5.990 13.744 1.00 92.56 485 LYS A C 1
ATOM 3877 O O . LYS A 1 485 ? -19.642 -5.189 14.332 1.00 92.56 485 LYS A O 1
ATOM 3882 N N . ASP A 1 486 ? -19.117 -6.295 12.463 1.00 90.00 486 ASP A N 1
ATOM 3883 C CA . ASP A 1 486 ? -20.112 -5.598 11.635 1.00 90.00 486 ASP A CA 1
ATOM 3884 C C . ASP A 1 486 ? -21.526 -6.145 11.872 1.00 90.00 486 ASP A C 1
ATOM 3886 O O . ASP A 1 486 ? -22.524 -5.437 11.693 1.00 90.00 486 ASP A O 1
ATOM 3890 N N . LYS A 1 487 ? -21.621 -7.405 12.307 1.00 89.44 487 LYS A N 1
ATOM 3891 C CA . LYS A 1 487 ? -22.877 -8.040 12.726 1.00 89.44 487 LYS A CA 1
ATOM 3892 C C . LYS A 1 487 ? -23.190 -7.876 14.206 1.00 89.44 487 LYS A C 1
ATOM 3894 O O . LYS A 1 487 ? -24.279 -8.280 14.609 1.00 89.44 487 LYS A O 1
ATOM 3899 N N . ASN A 1 488 ? -22.283 -7.294 14.991 1.00 93.88 488 ASN A N 1
ATOM 3900 C CA . ASN A 1 488 ? -22.382 -7.185 16.447 1.00 93.88 488 ASN A CA 1
ATOM 3901 C C . ASN A 1 488 ? -22.748 -8.529 17.096 1.00 93.88 488 ASN A C 1
ATOM 3903 O O . ASN A 1 488 ? -23.664 -8.606 17.909 1.00 93.88 488 ASN A O 1
ATOM 3907 N N . SER A 1 489 ? -22.116 -9.618 16.664 1.00 92.88 489 SER A N 1
ATOM 3908 C CA . SER A 1 489 ? -22.531 -10.952 17.096 1.00 92.88 489 SER A CA 1
ATOM 3909 C C . SER A 1 489 ? -21.355 -11.905 17.198 1.00 92.88 489 SER A C 1
ATOM 3911 O O . SER A 1 489 ? -20.275 -11.658 16.665 1.00 92.88 489 SER A O 1
ATOM 3913 N N . VAL A 1 490 ? -21.581 -13.009 17.901 1.00 94.06 490 VAL A N 1
ATOM 3914 C CA . VAL A 1 490 ? -20.637 -14.119 17.984 1.00 94.06 490 VAL A CA 1
ATOM 3915 C C . VAL A 1 490 ? -21.284 -15.351 17.385 1.00 94.06 490 VAL A C 1
ATOM 3917 O O . VAL A 1 490 ? -22.470 -15.613 17.596 1.00 94.06 490 VAL A O 1
ATOM 3920 N N . TYR A 1 491 ? -20.502 -16.127 16.650 1.00 93.56 491 TYR A N 1
ATOM 3921 C CA . TYR A 1 491 ? -20.942 -17.347 15.999 1.00 93.56 491 TYR A CA 1
ATOM 3922 C C . TYR A 1 491 ? -20.195 -18.553 16.547 1.00 93.56 491 TYR A C 1
ATOM 3924 O O . TYR A 1 491 ? -18.982 -18.512 16.721 1.00 93.56 491 TYR A O 1
ATOM 3932 N N . ARG A 1 492 ? -20.911 -19.660 16.743 1.00 92.12 492 ARG A N 1
ATOM 3933 C CA . ARG A 1 492 ? -20.326 -20.990 16.888 1.00 92.12 492 ARG A CA 1
ATOM 3934 C C . ARG A 1 492 ? -20.283 -21.666 15.526 1.00 92.12 492 ARG A C 1
ATOM 3936 O O . ARG A 1 492 ? -21.323 -21.798 14.878 1.00 92.12 492 ARG A O 1
ATOM 3943 N N . VAL A 1 493 ? -19.118 -22.170 15.141 1.00 91.12 493 VAL A N 1
ATOM 3944 C CA . VAL A 1 493 ? -18.934 -23.010 13.956 1.00 91.12 493 VAL A CA 1
ATOM 3945 C C . VAL A 1 493 ? -18.536 -24.406 14.402 1.00 91.12 493 VAL A C 1
ATOM 3947 O O . VAL A 1 493 ? -17.549 -24.591 15.109 1.00 91.12 493 VAL A O 1
ATOM 3950 N N . SER A 1 494 ? -19.310 -25.406 14.005 1.00 87.25 494 SER A N 1
ATOM 3951 C CA . SER A 1 494 ? -18.959 -26.805 14.252 1.00 87.25 494 SER A CA 1
ATOM 3952 C C . SER A 1 494 ? -17.938 -27.287 13.228 1.00 87.25 494 SER A C 1
ATOM 3954 O O . SER A 1 494 ? -18.118 -27.098 12.027 1.00 87.25 494 SER A O 1
ATOM 3956 N N . LEU A 1 495 ? -16.857 -27.919 13.690 1.00 85.12 495 LEU A N 1
ATOM 3957 C CA . LEU A 1 495 ? -15.814 -28.433 12.796 1.00 85.12 495 LEU A CA 1
ATOM 3958 C C . LEU A 1 495 ? -16.246 -29.693 12.034 1.00 85.12 495 LEU A C 1
ATOM 3960 O O . LEU A 1 495 ? -15.636 -30.033 11.021 1.00 85.12 495 LEU A O 1
ATOM 3964 N N . TYR A 1 496 ? -17.299 -30.368 12.500 1.00 81.50 496 TYR A N 1
ATOM 3965 C CA . TYR A 1 496 ? -17.781 -31.615 11.914 1.00 81.50 496 TYR A CA 1
ATOM 3966 C C . TYR A 1 496 ? -18.718 -31.374 10.724 1.00 81.50 496 TYR A C 1
ATOM 3968 O O . TYR A 1 496 ? -18.439 -31.793 9.603 1.00 81.50 496 TYR A O 1
ATOM 3976 N N . ASP A 1 497 ? -19.821 -30.664 10.960 1.00 81.94 497 ASP A N 1
ATOM 3977 C CA . ASP A 1 497 ? -20.870 -30.394 9.966 1.00 81.94 497 ASP A CA 1
ATOM 3978 C C . ASP A 1 497 ? -20.749 -29.002 9.322 1.00 81.94 497 ASP A C 1
ATOM 3980 O O . ASP A 1 497 ? -21.519 -28.677 8.420 1.00 81.94 497 ASP A O 1
ATOM 3984 N N . LYS A 1 498 ? -19.780 -28.181 9.760 1.00 82.62 498 LYS A N 1
ATOM 3985 C CA . LYS A 1 498 ? -19.573 -26.787 9.322 1.00 82.62 498 LYS A CA 1
ATOM 3986 C C . LYS A 1 498 ? -20.780 -25.879 9.568 1.00 82.62 498 LYS A C 1
ATOM 3988 O O . LYS A 1 498 ? -20.867 -24.804 8.976 1.00 82.62 498 LYS A O 1
ATOM 3993 N N . ALA A 1 499 ? -21.707 -26.279 10.439 1.00 85.50 499 ALA A N 1
ATOM 3994 C CA . ALA A 1 499 ? -22.872 -25.471 10.752 1.00 85.50 499 ALA A CA 1
ATOM 3995 C C . ALA A 1 499 ? -22.458 -24.222 11.539 1.00 85.50 499 ALA A C 1
ATOM 3997 O O . ALA A 1 499 ? -21.805 -24.321 12.582 1.00 85.50 499 ALA A O 1
ATOM 3998 N N . VAL A 1 500 ? -22.882 -23.056 11.049 1.00 88.88 500 VAL A N 1
ATOM 3999 C CA . VAL A 1 500 ? -22.689 -21.755 11.697 1.00 88.88 500 VAL A CA 1
ATOM 4000 C C . VAL A 1 500 ? -23.974 -21.382 12.431 1.00 88.88 500 VAL A C 1
ATOM 4002 O O . VAL A 1 500 ? -25.054 -21.366 11.838 1.00 88.88 500 VAL A O 1
ATOM 4005 N N . LYS A 1 501 ? -23.882 -21.096 13.731 1.00 90.81 501 LYS A N 1
ATOM 4006 C CA . LYS A 1 501 ? -25.013 -20.646 14.555 1.00 90.81 501 LYS A CA 1
ATOM 4007 C C . LYS A 1 501 ? -24.615 -19.418 15.359 1.00 90.81 501 LYS A C 1
ATOM 4009 O O . LYS A 1 501 ? -23.572 -19.429 15.999 1.00 90.81 501 LYS A O 1
ATOM 4014 N N . SER A 1 502 ? -25.450 -18.385 15.352 1.00 91.56 502 SER A N 1
ATOM 4015 C CA . SER A 1 502 ? -25.237 -17.205 16.193 1.00 91.56 502 SER A CA 1
ATOM 4016 C C . SER A 1 502 ? -25.537 -17.532 17.659 1.00 91.56 502 SER A C 1
ATOM 4018 O O . SER A 1 502 ? -26.480 -18.276 17.951 1.00 91.56 502 SER A O 1
ATOM 4020 N N . LEU A 1 503 ? -24.710 -17.019 18.566 1.00 93.25 503 LEU A N 1
ATOM 4021 C CA . LEU A 1 503 ? -24.959 -17.066 20.002 1.00 93.25 503 LEU A CA 1
ATOM 4022 C C . LEU A 1 503 ? -26.077 -16.072 20.359 1.00 93.25 503 LEU A C 1
ATOM 4024 O O . LEU A 1 503 ? -26.180 -15.019 19.730 1.00 93.25 503 LEU A O 1
ATOM 4028 N N . PRO A 1 504 ? -26.921 -16.390 21.353 1.00 92.62 504 PRO A N 1
ATOM 4029 C CA . PRO A 1 504 ? -28.035 -15.528 21.726 1.00 92.62 504 PRO A CA 1
ATOM 4030 C C . PRO A 1 504 ? -27.552 -14.205 22.337 1.00 92.62 504 PRO A C 1
ATOM 4032 O O . PRO A 1 504 ? -26.760 -14.193 23.278 1.00 92.62 504 PRO A O 1
ATOM 4035 N N . ASP A 1 505 ? -28.080 -13.093 21.829 1.00 91.69 505 ASP A N 1
ATOM 4036 C CA . ASP A 1 505 ? -27.852 -11.740 22.349 1.00 91.69 505 ASP A CA 1
ATOM 4037 C C . ASP A 1 505 ? -29.131 -10.893 22.235 1.00 91.69 505 ASP A C 1
ATOM 4039 O O . ASP A 1 505 ? -29.193 -9.874 21.547 1.00 91.69 505 ASP A O 1
ATOM 4043 N N . ASP A 1 506 ? -30.203 -11.360 22.876 1.00 87.75 506 ASP A N 1
ATOM 4044 C CA . ASP A 1 506 ? -31.523 -10.719 22.792 1.00 87.75 506 ASP A CA 1
ATOM 4045 C C . ASP A 1 506 ? -31.515 -9.280 23.338 1.00 87.75 506 ASP A C 1
ATOM 4047 O O . ASP A 1 506 ? -32.232 -8.410 22.839 1.00 87.75 506 ASP A O 1
ATOM 4051 N N . ASP A 1 507 ? -30.659 -9.027 24.331 1.00 87.94 507 ASP A N 1
ATOM 4052 C CA . ASP A 1 507 ? -30.495 -7.725 24.979 1.00 87.94 507 ASP A CA 1
ATOM 4053 C C . ASP A 1 507 ? -29.566 -6.782 24.184 1.00 87.94 507 ASP A C 1
ATOM 4055 O O . ASP A 1 507 ? -29.418 -5.616 24.556 1.00 87.94 507 ASP A O 1
ATOM 4059 N N . LYS A 1 508 ? -28.977 -7.256 23.072 1.00 90.31 508 LYS A N 1
ATOM 4060 C CA . LYS A 1 508 ? -28.017 -6.525 22.225 1.00 90.31 508 LYS A CA 1
ATOM 4061 C C . LYS A 1 508 ? -26.864 -5.937 23.031 1.00 90.31 508 LYS A C 1
ATOM 4063 O O . LYS A 1 508 ? -26.528 -4.757 22.892 1.00 90.31 508 LYS A O 1
ATOM 4068 N N . VAL A 1 509 ? -26.297 -6.762 23.905 1.00 92.25 509 VAL A N 1
ATOM 4069 C CA . VAL A 1 509 ? -25.140 -6.402 24.722 1.00 92.25 509 VAL A CA 1
ATOM 4070 C C . VAL A 1 509 ? -23.913 -6.231 23.840 1.00 92.25 509 VAL A C 1
ATOM 4072 O O . VAL A 1 509 ? -23.065 -5.419 24.164 1.00 92.25 509 VAL A O 1
ATOM 4075 N N . LEU A 1 510 ? -23.791 -6.937 22.721 1.00 94.38 510 LEU A N 1
ATOM 4076 C CA . LEU A 1 510 ? -22.657 -6.770 21.819 1.00 94.38 510 LEU A CA 1
ATOM 4077 C C . LEU A 1 510 ? -22.887 -5.583 20.873 1.00 94.38 510 LEU A C 1
ATOM 4079 O O . LEU A 1 510 ? -23.943 -5.437 20.251 1.00 94.38 510 LEU A O 1
ATOM 4083 N N . VAL A 1 511 ? -21.884 -4.715 20.743 1.00 93.44 511 VAL A N 1
ATOM 4084 C CA . VAL A 1 511 ? -21.947 -3.493 19.920 1.00 93.44 511 VAL A CA 1
ATOM 4085 C C . VAL A 1 511 ? -20.712 -3.319 19.037 1.00 93.44 511 VAL A C 1
ATOM 4087 O O . VAL A 1 511 ? -20.822 -2.750 17.953 1.00 93.44 511 VAL A O 1
ATOM 4090 N N . ASP A 1 512 ? -19.539 -3.733 19.504 1.00 94.12 512 ASP A N 1
ATOM 4091 C CA . ASP A 1 512 ? -18.274 -3.728 18.769 1.00 94.12 512 ASP A CA 1
ATOM 4092 C C . ASP A 1 512 ? -17.356 -4.864 19.280 1.00 94.12 512 ASP A C 1
ATOM 4094 O O . ASP A 1 512 ? -16.320 -4.590 19.900 1.00 94.12 512 ASP A O 1
ATOM 4098 N N . PRO A 1 513 ? -17.750 -6.143 19.095 1.00 95.88 513 PRO A N 1
ATOM 4099 C CA . PRO A 1 513 ? -16.967 -7.283 19.559 1.00 95.88 513 PRO A CA 1
ATOM 4100 C C . PRO A 1 513 ? -15.673 -7.400 18.745 1.00 95.88 513 PRO A C 1
ATOM 4102 O O . PRO A 1 513 ? -15.708 -7.460 17.518 1.00 95.88 513 PRO A O 1
ATOM 4105 N N . LEU A 1 514 ? -14.529 -7.440 19.430 1.00 94.00 514 LEU A N 1
ATOM 4106 C CA . LEU A 1 514 ? -13.211 -7.531 18.802 1.00 94.00 514 LEU A CA 1
ATOM 4107 C C . LEU A 1 514 ? -12.564 -8.879 19.083 1.00 94.00 514 LEU A C 1
ATOM 4109 O O . LEU A 1 514 ? -12.439 -9.682 18.162 1.00 94.00 514 LEU A O 1
ATOM 4113 N N . TYR A 1 515 ? -12.206 -9.132 20.341 1.00 96.19 515 TYR A N 1
ATOM 4114 C CA . TYR A 1 515 ? -11.457 -10.324 20.741 1.00 96.19 515 TYR A CA 1
ATOM 4115 C C . TYR A 1 515 ? -12.355 -11.317 21.459 1.00 96.19 515 TYR A C 1
ATOM 4117 O O . TYR A 1 515 ? -13.261 -10.915 22.194 1.00 96.19 515 TYR A O 1
ATOM 4125 N N . ILE A 1 516 ? -12.107 -12.604 21.265 1.00 96.25 516 ILE A N 1
ATOM 4126 C CA . ILE A 1 516 ? -12.910 -13.682 21.833 1.00 96.25 516 ILE A CA 1
ATOM 4127 C C . ILE A 1 516 ? -12.011 -14.734 22.461 1.00 96.25 516 ILE A C 1
ATOM 4129 O O . ILE A 1 516 ? -10.969 -15.078 21.921 1.00 96.25 516 ILE A O 1
ATOM 4133 N N . SER A 1 517 ? -12.420 -15.261 23.610 1.00 96.00 517 SER A N 1
ATOM 4134 C CA . SER A 1 517 ? -11.737 -16.404 24.198 1.00 96.00 517 SER A CA 1
ATOM 4135 C C . SER A 1 517 ? -12.704 -17.285 24.978 1.00 96.00 517 SER A C 1
ATOM 4137 O O . SER A 1 517 ? -13.599 -16.803 25.682 1.00 96.00 517 SER A O 1
ATOM 4139 N N . ALA A 1 518 ? -12.548 -18.594 24.826 1.00 93.19 518 ALA A N 1
ATOM 4140 C CA . ALA A 1 518 ? -13.349 -19.591 25.509 1.00 93.19 518 ALA A CA 1
ATOM 4141 C C . ALA A 1 518 ? -12.711 -19.976 26.852 1.00 93.19 518 ALA A C 1
ATOM 4143 O O . ALA A 1 518 ? -11.606 -20.508 26.913 1.00 93.19 518 ALA A O 1
ATOM 4144 N N . GLY A 1 519 ? -13.445 -19.745 27.939 1.00 90.75 519 GLY A N 1
ATOM 4145 C CA . GLY A 1 519 ? -13.111 -20.221 29.279 1.00 90.75 519 GLY A CA 1
ATOM 4146 C C . GLY A 1 519 ? -13.830 -21.526 29.637 1.00 90.75 519 GLY A C 1
ATOM 4147 O O . GLY A 1 519 ? -14.603 -22.096 28.855 1.00 90.75 519 GLY A O 1
ATOM 4148 N N . LYS A 1 520 ? -13.624 -21.994 30.871 1.00 88.56 520 LYS A N 1
ATOM 4149 C CA . LYS A 1 520 ? -14.306 -23.176 31.422 1.00 88.56 520 LYS A CA 1
ATOM 4150 C C . LYS A 1 520 ? -15.800 -22.940 31.652 1.00 88.56 520 LYS A C 1
ATOM 4152 O O . LYS A 1 520 ? -16.582 -23.879 31.504 1.00 88.56 520 LYS A O 1
ATOM 4157 N N . LYS A 1 521 ? -16.210 -21.728 32.033 1.00 89.88 521 LYS A N 1
ATOM 4158 C CA . LYS A 1 521 ? -17.614 -21.381 32.337 1.00 89.88 521 LYS A CA 1
ATOM 4159 C C . LYS A 1 521 ? -18.405 -20.923 31.118 1.00 89.88 521 LYS A C 1
ATOM 4161 O O . LYS A 1 521 ? -19.633 -20.964 31.149 1.00 89.88 521 LYS A O 1
ATOM 4166 N N . GLY A 1 522 ? -17.734 -20.490 30.058 1.00 92.50 522 GLY A N 1
ATOM 4167 C CA . GLY A 1 522 ? -18.394 -19.958 28.875 1.00 92.50 522 GLY A CA 1
ATOM 4168 C C . GLY A 1 522 ? -17.432 -19.227 27.956 1.00 92.50 522 GLY A C 1
ATOM 4169 O O . GLY A 1 522 ? -16.221 -19.421 28.021 1.00 92.50 522 GLY A O 1
ATOM 4170 N N . VAL A 1 523 ? -17.981 -18.366 27.110 1.00 94.75 523 VAL A N 1
ATOM 4171 C CA . VAL A 1 523 ? -17.225 -17.561 26.150 1.00 94.75 523 VAL A CA 1
ATOM 4172 C C . VAL A 1 523 ? -17.201 -16.112 26.603 1.00 94.75 523 VAL A C 1
ATOM 4174 O O . VAL A 1 523 ? -18.231 -15.541 26.967 1.00 94.75 523 VAL A O 1
ATOM 4177 N N . TYR A 1 524 ? -16.013 -15.525 26.559 1.00 96.19 524 TYR A N 1
ATOM 4178 C CA . TYR A 1 524 ? -15.756 -14.134 26.886 1.00 96.19 524 TYR A CA 1
ATOM 4179 C C . TYR A 1 524 ? -15.431 -13.373 25.610 1.00 96.19 524 TYR A C 1
ATOM 4181 O O . TYR A 1 524 ? -14.744 -13.883 24.725 1.00 96.19 524 TYR A O 1
ATOM 4189 N N . VAL A 1 525 ? -15.927 -12.146 25.522 1.00 96.88 525 VAL A N 1
ATOM 4190 C CA . VAL A 1 525 ? -15.752 -11.264 24.372 1.00 96.88 525 VAL A CA 1
ATOM 4191 C C . VAL A 1 525 ? -15.313 -9.907 24.887 1.00 96.88 525 VAL A C 1
ATOM 4193 O O . VAL A 1 525 ? -15.987 -9.321 25.732 1.00 96.88 525 VAL A O 1
ATOM 4196 N N . PHE A 1 526 ? -14.207 -9.391 24.370 1.00 96.44 526 PHE A N 1
ATOM 4197 C CA . PHE A 1 526 ? -13.864 -7.990 24.545 1.00 96.44 526 PHE A CA 1
ATOM 4198 C C . PHE A 1 526 ? -14.583 -7.164 23.480 1.00 96.44 526 PHE A C 1
ATOM 4200 O O . PHE A 1 526 ? -14.288 -7.257 22.286 1.00 96.44 526 PHE A O 1
ATOM 4207 N N . ASP A 1 527 ? -15.523 -6.351 23.937 1.00 95.06 527 ASP A N 1
ATOM 4208 C CA . ASP A 1 527 ? -16.235 -5.349 23.167 1.00 95.06 527 ASP A CA 1
ATOM 4209 C C . ASP A 1 527 ? -15.589 -3.976 23.384 1.00 95.06 527 ASP A C 1
ATOM 4211 O O . ASP A 1 527 ? -15.443 -3.504 24.516 1.00 95.06 527 ASP A O 1
ATOM 4215 N N . ALA A 1 528 ? -15.223 -3.300 22.297 1.00 92.56 528 ALA A N 1
ATOM 4216 C CA . ALA A 1 528 ? -14.498 -2.032 22.366 1.00 92.56 528 ALA A CA 1
ATOM 4217 C C . ALA A 1 528 ? -15.274 -0.911 23.079 1.00 92.56 528 ALA A C 1
ATOM 4219 O O . ALA A 1 528 ? -14.664 0.054 23.551 1.00 92.56 528 ALA A O 1
ATOM 4220 N N . LYS A 1 529 ? -16.607 -1.004 23.138 1.00 92.56 529 LYS A N 1
ATOM 4221 C CA . LYS A 1 529 ? -17.476 0.008 23.749 1.00 92.56 529 LYS A CA 1
ATOM 4222 C C . LYS A 1 529 ? -17.907 -0.363 25.156 1.00 92.56 529 LYS A C 1
ATOM 4224 O O . LYS A 1 529 ? -18.069 0.535 25.974 1.00 92.56 529 LYS A O 1
ATOM 4229 N N . ILE A 1 530 ? -18.101 -1.648 25.433 1.00 93.00 530 ILE A N 1
ATOM 4230 C CA . ILE A 1 530 ? -18.692 -2.102 26.700 1.00 93.00 530 ILE A CA 1
ATOM 4231 C C . ILE A 1 530 ? -17.646 -2.670 27.658 1.00 93.00 530 ILE A C 1
ATOM 4233 O O . ILE A 1 530 ? -17.825 -2.566 28.870 1.00 93.00 530 ILE A O 1
ATOM 4237 N N . GLY A 1 531 ? -16.520 -3.173 27.155 1.00 93.94 531 GLY A N 1
ATOM 4238 C CA . GLY A 1 531 ? -15.533 -3.910 27.938 1.00 93.94 531 GLY A CA 1
ATOM 4239 C C . GLY A 1 531 ? -15.743 -5.407 27.758 1.00 93.94 531 GLY A C 1
ATOM 4240 O O . GLY A 1 531 ? -15.872 -5.873 26.632 1.00 93.94 531 GLY A O 1
ATOM 4241 N N . ILE A 1 532 ? -15.773 -6.181 28.839 1.00 95.88 532 ILE A N 1
ATOM 4242 C CA . ILE A 1 532 ? -15.943 -7.636 28.732 1.00 95.88 532 ILE A CA 1
ATOM 4243 C C . ILE A 1 532 ? -17.422 -8.029 28.774 1.00 95.88 532 ILE A C 1
ATOM 4245 O O . ILE A 1 532 ? -18.131 -7.742 29.740 1.00 95.88 532 ILE A O 1
ATOM 4249 N N . ALA A 1 533 ? -17.863 -8.762 27.754 1.00 95.69 533 ALA A N 1
ATOM 4250 C CA . ALA A 1 533 ? -19.129 -9.483 27.721 1.00 95.69 533 ALA A CA 1
ATOM 4251 C C . ALA A 1 533 ? -18.887 -10.986 27.924 1.00 95.69 533 ALA A C 1
ATOM 4253 O O . ALA A 1 533 ? -17.881 -11.535 27.476 1.00 95.69 533 ALA A O 1
ATOM 4254 N N . PHE A 1 534 ? -19.818 -11.663 28.590 1.00 95.25 534 PHE A N 1
ATOM 4255 C CA . PHE A 1 534 ? -19.718 -13.081 28.923 1.00 95.25 534 PHE A CA 1
ATOM 4256 C C . PHE A 1 534 ? -21.012 -13.821 28.585 1.00 95.25 534 PHE A C 1
ATOM 4258 O O . PHE A 1 534 ? -22.098 -13.375 28.955 1.00 95.25 534 PHE A O 1
ATOM 4265 N N . ALA A 1 535 ? -20.887 -14.966 27.916 1.00 95.19 535 ALA A N 1
ATOM 4266 C CA . ALA A 1 535 ? -21.967 -15.917 27.674 1.00 95.19 535 ALA A CA 1
ATOM 4267 C C . ALA A 1 535 ? -21.634 -17.257 28.340 1.00 95.19 535 ALA A C 1
ATOM 4269 O O . ALA A 1 535 ? -20.731 -17.976 27.907 1.00 95.19 535 ALA A O 1
ATOM 4270 N N . GLU A 1 536 ? -22.372 -17.599 29.395 1.00 93.75 536 GLU A N 1
ATOM 4271 C CA . GLU A 1 536 ? -22.194 -18.845 30.149 1.00 93.75 536 GLU A CA 1
ATOM 4272 C C . GLU A 1 536 ? -22.706 -20.060 29.363 1.00 93.75 536 GLU A C 1
ATOM 4274 O O . GLU A 1 536 ? -23.684 -19.960 28.617 1.00 93.75 536 GLU A O 1
ATOM 4279 N N . TYR A 1 537 ? -22.112 -21.233 29.580 1.00 90.75 537 TYR A N 1
ATOM 4280 C CA . TYR A 1 537 ? -22.708 -22.484 29.119 1.00 90.75 537 TYR A CA 1
ATOM 4281 C C . TYR A 1 537 ? -24.050 -22.759 29.825 1.00 90.75 537 TYR A C 1
ATOM 4283 O O . TYR A 1 537 ? -24.217 -22.550 31.030 1.00 90.75 537 TYR A O 1
ATOM 4291 N N . ASP A 1 538 ? -25.026 -23.266 29.082 1.00 88.25 538 ASP A N 1
ATOM 4292 C CA . ASP A 1 538 ? -26.264 -23.814 29.621 1.00 88.25 538 ASP A CA 1
ATOM 4293 C C . ASP A 1 538 ? -26.088 -25.284 30.059 1.00 88.25 538 ASP A C 1
ATOM 4295 O O . ASP A 1 538 ? -25.028 -25.902 29.906 1.00 88.25 538 ASP A O 1
ATOM 4299 N N . SER A 1 539 ? -27.146 -25.872 30.625 1.00 80.94 539 SER A N 1
ATOM 4300 C CA . SER A 1 539 ? -27.143 -27.275 31.061 1.00 80.94 539 SER A CA 1
ATOM 4301 C C . SER A 1 539 ? -26.924 -28.272 29.917 1.00 80.94 539 SER A C 1
ATOM 4303 O O . SER A 1 539 ? -26.466 -29.386 30.166 1.00 80.94 539 SER A O 1
ATOM 4305 N N . ASN A 1 540 ? -27.213 -27.868 28.679 1.00 80.38 540 ASN A N 1
ATOM 4306 C CA . ASN A 1 540 ? -27.118 -28.673 27.465 1.00 80.38 540 ASN A CA 1
ATOM 4307 C C . ASN A 1 540 ? -25.792 -28.450 26.707 1.00 80.38 540 ASN A C 1
ATOM 4309 O O . ASN A 1 540 ? -25.586 -29.048 25.653 1.00 80.38 540 ASN A O 1
ATOM 4313 N N . GLY A 1 541 ? -24.890 -27.602 27.218 1.00 77.25 541 GLY A N 1
ATOM 4314 C CA . GLY A 1 541 ? -23.637 -27.232 26.549 1.00 77.25 541 GLY A CA 1
ATOM 4315 C C . GLY A 1 541 ? -23.799 -26.223 25.403 1.00 77.25 541 GLY A C 1
ATOM 4316 O O . GLY A 1 541 ? -22.859 -26.016 24.632 1.00 77.25 541 GLY A O 1
ATOM 4317 N N . TRP A 1 542 ? -24.973 -25.604 25.269 1.00 89.25 542 TRP A N 1
ATOM 4318 C CA . TRP A 1 542 ? -25.210 -24.415 24.450 1.00 89.25 542 TRP A CA 1
ATOM 4319 C C . TRP A 1 542 ? -24.905 -23.139 25.252 1.00 89.25 542 TRP A C 1
ATOM 4321 O O . TRP A 1 542 ? -24.474 -23.217 26.396 1.00 89.25 542 TRP A O 1
ATOM 4331 N N . PHE A 1 543 ? -25.061 -21.959 24.655 1.00 91.56 543 PHE A N 1
ATOM 4332 C CA . PHE A 1 543 ? -24.734 -20.683 25.294 1.00 91.56 543 PHE A CA 1
ATOM 4333 C C . PHE A 1 543 ? -25.989 -19.976 25.800 1.00 91.56 543 PHE A C 1
ATOM 4335 O O . PHE A 1 543 ? -26.994 -19.896 25.090 1.00 91.56 543 PHE A O 1
ATOM 4342 N N . LYS A 1 544 ? -25.916 -19.431 27.014 1.00 93.38 544 LYS A N 1
ATOM 4343 C CA . LYS A 1 544 ? -26.861 -18.428 27.515 1.00 93.38 544 LYS A CA 1
ATOM 4344 C C . LYS A 1 544 ? -26.589 -17.077 26.847 1.00 93.38 544 LYS A C 1
ATOM 4346 O O . LYS A 1 544 ? -25.578 -16.896 26.173 1.00 93.38 544 LYS A O 1
ATOM 4351 N N . LYS A 1 545 ? -27.507 -16.129 27.046 1.00 93.81 545 LYS A N 1
ATOM 4352 C CA . LYS A 1 545 ? -27.365 -14.764 26.533 1.00 93.81 545 LYS A CA 1
ATOM 4353 C C . LYS A 1 545 ? -26.123 -14.061 27.085 1.00 93.81 545 LYS A C 1
ATOM 4355 O O . LYS A 1 545 ? -25.722 -14.329 28.221 1.00 93.81 545 LYS A O 1
ATOM 4360 N N . PHE A 1 546 ? -25.563 -13.147 26.299 1.00 95.38 546 PHE A N 1
ATOM 4361 C CA . PHE A 1 546 ? -24.457 -12.307 26.747 1.00 95.38 546 PHE A CA 1
ATOM 4362 C C . PHE A 1 546 ? -24.875 -11.371 27.883 1.00 95.38 546 PHE A C 1
ATOM 4364 O O . PHE A 1 546 ? -25.973 -10.817 27.894 1.00 95.38 546 PHE A O 1
ATOM 4371 N N . VAL A 1 547 ? -23.971 -11.189 28.843 1.00 94.12 547 VAL A N 1
ATOM 4372 C CA . VAL A 1 547 ? -24.105 -10.244 29.955 1.00 94.12 547 VAL A CA 1
ATOM 4373 C C . VAL A 1 547 ? -22.793 -9.477 30.099 1.00 94.12 547 VAL A C 1
ATOM 4375 O O . VAL A 1 547 ? -21.715 -10.062 29.990 1.00 94.12 547 VAL A O 1
ATOM 4378 N N . ALA A 1 548 ? -22.868 -8.169 30.346 1.00 92.19 548 ALA A N 1
ATOM 4379 C CA . ALA A 1 548 ? -21.686 -7.365 30.642 1.00 92.19 548 ALA A CA 1
ATOM 4380 C C . ALA A 1 548 ? -21.100 -7.751 32.011 1.00 92.19 548 ALA A C 1
ATOM 4382 O O . ALA A 1 548 ? -21.831 -7.891 32.997 1.00 92.19 548 ALA A O 1
ATOM 4383 N N . VAL A 1 549 ? -19.781 -7.918 32.086 1.00 91.12 549 VAL A N 1
ATOM 4384 C CA . VAL A 1 549 ? -19.096 -8.300 33.324 1.00 91.12 549 VAL A CA 1
ATOM 4385 C C . VAL A 1 549 ? -18.841 -7.058 34.177 1.00 91.12 549 VAL A C 1
ATOM 4387 O O . VAL A 1 549 ? -18.104 -6.152 33.792 1.00 91.12 549 VAL A O 1
ATOM 4390 N N . SER A 1 550 ? -19.447 -7.021 35.365 1.00 85.69 550 SER A N 1
ATOM 4391 C CA . SER A 1 550 ? -19.264 -5.925 36.324 1.00 85.69 550 SER A CA 1
ATOM 4392 C C . SER A 1 550 ? -17.799 -5.801 36.762 1.00 85.69 550 SER A C 1
ATOM 4394 O O . SER A 1 550 ? -17.176 -6.798 37.119 1.00 85.69 550 SER A O 1
ATOM 4396 N N . GLY A 1 551 ? -17.266 -4.574 36.784 1.00 85.75 551 GLY A N 1
ATOM 4397 C CA . GLY A 1 551 ? -15.870 -4.280 37.149 1.00 85.75 551 GLY A CA 1
ATOM 4398 C C . GLY A 1 551 ? -14.847 -4.519 36.033 1.00 85.75 551 GLY A C 1
ATOM 4399 O O . GLY A 1 551 ? -13.655 -4.307 36.242 1.00 85.75 551 GLY A O 1
ATOM 4400 N N . LEU A 1 552 ? -15.302 -4.960 34.856 1.00 90.56 552 LEU A N 1
ATOM 4401 C CA . LEU A 1 552 ? -14.518 -5.051 33.621 1.00 90.56 552 LEU A CA 1
ATOM 4402 C C . LEU A 1 552 ? -15.217 -4.286 32.493 1.00 90.56 552 LEU A C 1
ATOM 4404 O O . LEU A 1 552 ? -15.183 -4.691 31.326 1.00 90.56 552 LEU A O 1
ATOM 4408 N N . SER A 1 553 ? -15.878 -3.184 32.852 1.00 92.12 553 SER A N 1
ATOM 4409 C CA . SER A 1 553 ? -16.454 -2.280 31.868 1.00 92.12 553 SER A CA 1
ATOM 4410 C C . SER A 1 553 ? -15.346 -1.551 31.108 1.00 92.12 553 SER A C 1
ATOM 4412 O O . SER A 1 553 ? -14.195 -1.485 31.552 1.00 92.12 553 SER A O 1
ATOM 4414 N N . ARG A 1 554 ? -15.674 -0.963 29.955 1.00 91.06 554 ARG A N 1
ATOM 4415 C CA . ARG A 1 554 ? -14.696 -0.195 29.172 1.00 91.06 554 ARG A CA 1
ATOM 4416 C C . ARG A 1 554 ? -14.044 0.926 29.988 1.00 91.06 554 ARG A C 1
ATOM 4418 O O . ARG A 1 554 ? -12.874 1.221 29.753 1.00 91.06 554 ARG A O 1
ATOM 4425 N N . GLU A 1 555 ? -14.784 1.520 30.919 1.00 88.88 555 GLU A N 1
ATOM 4426 C CA . GLU A 1 555 ? -14.332 2.600 31.803 1.00 88.88 555 GLU A CA 1
ATOM 4427 C C . GLU A 1 555 ? -13.345 2.103 32.872 1.00 88.88 555 GLU A C 1
ATOM 4429 O O . GLU A 1 555 ? -12.422 2.828 33.242 1.00 88.88 555 GLU A O 1
ATOM 4434 N N . ASP A 1 556 ? -13.484 0.849 33.312 1.00 90.19 556 ASP A N 1
ATOM 4435 C CA . ASP A 1 556 ? -12.595 0.222 34.300 1.00 90.19 556 ASP A CA 1
ATOM 4436 C C . ASP A 1 556 ? -11.259 -0.234 33.681 1.00 90.19 556 ASP A C 1
ATOM 4438 O O . ASP A 1 556 ? -10.234 -0.351 34.363 1.00 90.19 556 ASP A O 1
ATOM 4442 N N . ILE A 1 557 ? -11.246 -0.483 32.368 1.00 90.94 557 ILE A N 1
ATOM 4443 C CA . ILE A 1 557 ? -10.066 -0.945 31.634 1.00 90.94 557 ILE A CA 1
ATOM 4444 C C . ILE A 1 557 ? -9.206 0.255 31.214 1.00 90.94 557 ILE A C 1
ATOM 4446 O O . ILE A 1 557 ? -9.484 0.948 30.235 1.00 90.94 557 ILE A O 1
ATOM 4450 N N . LYS A 1 558 ? -8.106 0.472 31.945 1.00 88.62 558 LYS A N 1
ATOM 4451 C CA . LYS A 1 558 ? -7.183 1.606 31.732 1.00 88.62 558 LYS A CA 1
ATOM 4452 C C . LYS A 1 558 ? -6.460 1.595 30.382 1.00 88.62 558 LYS A C 1
ATOM 4454 O O . LYS A 1 558 ? -6.105 2.658 29.885 1.00 88.62 558 LYS A O 1
ATOM 4459 N N . ALA A 1 559 ? -6.209 0.413 29.823 1.00 86.88 559 ALA A N 1
ATOM 4460 C CA . ALA A 1 559 ? -5.528 0.264 28.542 1.00 86.88 559 ALA A CA 1
ATOM 4461 C C . ALA A 1 559 ? -6.387 0.809 27.388 1.00 86.88 559 ALA A C 1
ATOM 4463 O O . ALA A 1 559 ? -7.616 0.661 27.376 1.00 86.88 559 ALA A O 1
ATOM 4464 N N . THR A 1 560 ? -5.744 1.447 26.411 1.00 85.19 560 THR A N 1
ATOM 4465 C CA . THR A 1 560 ? -6.417 2.043 25.251 1.00 85.19 560 THR A CA 1
ATOM 4466 C C . THR A 1 560 ? -6.221 1.242 23.970 1.00 85.19 560 THR A C 1
ATOM 4468 O O . THR A 1 560 ? -7.199 1.076 23.240 1.00 85.19 560 THR A O 1
ATOM 4471 N N . ASP A 1 561 ? -5.027 0.687 23.734 1.00 89.25 561 ASP A N 1
ATOM 4472 C CA . ASP A 1 561 ? -4.713 -0.150 22.562 1.00 89.25 561 ASP A CA 1
ATOM 4473 C C . ASP A 1 561 ? -4.575 -1.636 22.938 1.00 89.25 561 ASP A C 1
ATOM 4475 O O . ASP A 1 561 ? -3.472 -2.175 23.067 1.00 89.25 561 ASP A O 1
ATOM 4479 N N . ILE A 1 562 ? -5.716 -2.307 23.129 1.00 91.25 562 ILE A N 1
ATOM 4480 C CA . ILE A 1 562 ? -5.759 -3.756 23.377 1.00 91.25 562 ILE A CA 1
ATOM 4481 C C . ILE A 1 562 ? -5.583 -4.507 22.062 1.00 91.25 562 ILE A C 1
ATOM 4483 O O . ILE A 1 562 ? -6.305 -4.265 21.093 1.00 91.25 562 ILE A O 1
ATOM 4487 N N . VAL A 1 563 ? -4.637 -5.440 22.047 1.00 92.56 563 VAL A N 1
ATOM 4488 C CA . VAL A 1 563 ? -4.232 -6.210 20.863 1.00 92.56 563 VAL A CA 1
ATOM 4489 C C . VAL A 1 563 ? -4.707 -7.655 20.925 1.00 92.56 563 VAL A C 1
ATOM 4491 O O . VAL A 1 563 ? -4.876 -8.279 19.884 1.00 92.56 563 VAL A O 1
ATOM 4494 N N . GLU A 1 564 ? -4.893 -8.189 22.130 1.00 92.25 564 GLU A N 1
ATOM 4495 C CA . GLU A 1 564 ? -5.264 -9.585 22.335 1.00 92.25 564 GLU A CA 1
ATOM 4496 C C . GLU A 1 564 ? -5.969 -9.756 23.682 1.00 92.25 564 GLU A C 1
ATOM 4498 O O . GLU A 1 564 ? -5.705 -9.021 24.642 1.00 92.25 564 GLU A O 1
ATOM 4503 N N . MET A 1 565 ? -6.853 -10.747 23.751 1.00 94.50 565 MET A N 1
ATOM 4504 C CA . MET A 1 565 ? -7.494 -11.195 24.979 1.00 94.50 565 MET A CA 1
ATOM 4505 C C . MET A 1 565 ? -7.361 -12.707 25.079 1.00 94.50 565 MET A C 1
ATOM 4507 O O . MET A 1 565 ? -7.605 -13.416 24.109 1.00 94.50 565 MET A O 1
ATOM 4511 N N . ILE A 1 566 ? -7.054 -13.200 26.275 1.00 94.06 566 ILE A N 1
ATOM 4512 C CA . ILE A 1 566 ? -7.088 -14.630 26.558 1.00 94.06 566 ILE A CA 1
ATOM 4513 C C . ILE A 1 566 ? -7.684 -14.888 27.936 1.00 94.06 566 ILE A C 1
ATOM 4515 O O . ILE A 1 566 ? -7.423 -14.158 28.897 1.00 94.06 566 ILE A O 1
ATOM 4519 N N . VAL A 1 567 ? -8.490 -15.940 28.037 1.00 92.56 567 VAL A N 1
ATOM 4520 C CA . VAL A 1 567 ? -9.022 -16.431 29.307 1.00 92.56 567 VAL A CA 1
ATOM 4521 C C . VAL A 1 567 ? -8.253 -17.677 29.701 1.00 92.56 567 VAL A C 1
ATOM 4523 O O . VAL A 1 567 ? -8.179 -18.650 28.957 1.00 92.56 567 VAL A O 1
ATOM 4526 N N . LEU A 1 568 ? -7.639 -17.634 30.878 1.00 86.75 568 LEU A N 1
ATOM 4527 C CA . LEU A 1 568 ? -6.783 -18.705 31.375 1.00 86.75 568 LEU A CA 1
ATOM 4528 C C . LEU A 1 568 ? -7.223 -19.150 32.767 1.00 86.75 568 LEU A C 1
ATOM 4530 O O . LEU A 1 568 ? -7.972 -18.467 33.466 1.00 86.75 568 LEU A O 1
ATOM 4534 N N . THR A 1 569 ? -6.628 -20.258 33.214 1.00 79.50 569 THR A N 1
ATOM 4535 C CA . THR A 1 569 ? -6.793 -20.868 34.546 1.00 79.50 569 THR A CA 1
ATOM 4536 C C . THR A 1 569 ? -8.160 -21.513 34.781 1.00 79.50 569 THR A C 1
ATOM 4538 O O . THR A 1 569 ? -9.066 -21.429 33.964 1.00 79.50 569 THR A O 1
ATOM 4541 N N . GLU A 1 570 ? -8.314 -22.207 35.910 1.00 78.69 570 GLU A N 1
ATOM 4542 C CA . GLU A 1 570 ? -9.580 -22.867 36.254 1.00 78.69 570 GLU A CA 1
ATOM 4543 C C . GLU A 1 570 ? -10.681 -21.900 36.693 1.00 78.69 570 GLU A C 1
ATOM 4545 O O . GLU A 1 570 ? -11.856 -22.260 36.671 1.00 78.69 570 GLU A O 1
ATOM 4550 N N . ASN A 1 571 ? -10.297 -20.686 37.091 1.00 85.19 571 ASN A N 1
ATOM 4551 C CA . ASN A 1 571 ? -11.219 -19.677 37.596 1.00 85.19 571 ASN A CA 1
ATOM 4552 C C . ASN A 1 571 ? -11.704 -18.706 36.509 1.00 85.19 571 ASN A C 1
ATOM 4554 O O . ASN A 1 571 ? -12.523 -17.843 36.828 1.00 85.19 571 ASN A O 1
ATOM 4558 N N . ASP A 1 572 ? -11.255 -18.886 35.261 1.00 88.12 572 ASP A N 1
ATOM 4559 C CA . ASP A 1 572 ? -11.488 -17.996 34.118 1.00 88.12 572 ASP A CA 1
ATOM 4560 C C . ASP A 1 572 ? -10.984 -16.567 34.371 1.00 88.12 572 ASP A C 1
ATOM 4562 O O . ASP A 1 572 ? -11.724 -15.585 34.328 1.00 88.12 572 ASP A O 1
ATOM 4566 N N . ASN A 1 573 ? -9.685 -16.458 34.653 1.00 89.88 573 ASN A N 1
ATOM 4567 C CA . ASN A 1 573 ? -9.004 -15.175 34.768 1.00 89.88 573 ASN A CA 1
ATOM 4568 C C . ASN A 1 573 ? -8.799 -14.579 33.371 1.00 89.88 573 ASN A C 1
ATOM 4570 O O . ASN A 1 573 ? -8.256 -15.242 32.484 1.00 89.88 573 ASN A O 1
ATOM 4574 N N . ILE A 1 574 ? -9.198 -13.320 33.197 1.00 93.12 574 ILE A N 1
ATOM 4575 C CA . ILE A 1 574 ? -9.116 -12.611 31.918 1.00 93.12 574 ILE A CA 1
ATOM 4576 C C . ILE A 1 574 ? -7.806 -11.826 31.861 1.00 93.12 574 ILE A C 1
ATOM 4578 O O . ILE A 1 574 ? -7.515 -11.020 32.747 1.00 93.12 574 ILE A O 1
ATOM 4582 N N . TYR A 1 575 ? -7.039 -12.039 30.797 1.00 93.50 575 TYR A N 1
ATOM 4583 C CA . TYR A 1 575 ? -5.805 -11.322 30.506 1.00 93.50 575 TYR A CA 1
ATOM 4584 C C . TYR A 1 575 ? -5.979 -10.516 29.223 1.00 93.50 575 TYR A C 1
ATOM 4586 O O . TYR A 1 575 ? -6.462 -11.031 28.215 1.00 93.50 575 TYR A O 1
ATOM 4594 N N . LEU A 1 576 ? -5.572 -9.250 29.270 1.00 93.00 576 LEU A N 1
ATOM 4595 C CA . LEU A 1 576 ? -5.619 -8.330 28.140 1.00 93.00 576 LEU A CA 1
ATOM 4596 C C . LEU A 1 576 ? -4.199 -7.876 27.821 1.00 93.00 576 LEU A C 1
ATOM 4598 O O . LEU A 1 576 ? -3.501 -7.362 28.698 1.00 93.00 576 LEU A O 1
ATOM 4602 N N . LEU A 1 577 ? -3.775 -8.063 26.574 1.00 92.31 577 LEU A N 1
ATOM 4603 C CA . LEU A 1 577 ? -2.489 -7.580 26.093 1.00 92.31 577 LEU A CA 1
ATOM 4604 C C . LEU A 1 577 ? -2.665 -6.181 25.508 1.00 92.31 577 LEU A C 1
ATOM 4606 O O . LEU A 1 577 ? -3.410 -5.993 24.546 1.00 92.31 577 LEU A O 1
ATOM 4610 N N . SER A 1 578 ? -1.953 -5.213 26.078 1.00 91.06 578 SER A N 1
ATOM 4611 C CA . SER A 1 578 ? -1.903 -3.832 25.594 1.00 91.06 578 SER A CA 1
ATOM 4612 C C . SER A 1 578 ? -0.549 -3.529 24.960 1.00 91.06 578 SER A C 1
ATOM 4614 O O . SER A 1 578 ? 0.463 -4.117 25.347 1.00 91.06 578 SER A O 1
ATOM 4616 N N . ARG A 1 579 ? -0.528 -2.603 23.998 1.00 86.56 579 ARG A N 1
ATOM 4617 C CA . ARG A 1 579 ? 0.709 -1.990 23.472 1.00 86.56 579 ARG A CA 1
ATOM 4618 C C . ARG A 1 579 ? 1.184 -0.769 24.251 1.00 86.56 579 ARG A C 1
ATOM 4620 O O . ARG A 1 579 ? 2.303 -0.322 24.001 1.00 86.56 579 ARG A O 1
ATOM 4627 N N . ASP A 1 580 ? 0.323 -0.242 25.112 1.00 80.50 580 ASP A N 1
ATOM 4628 C CA . ASP A 1 580 ? 0.583 0.960 25.908 1.00 80.50 580 ASP A CA 1
ATOM 4629 C C . ASP A 1 580 ? 1.661 0.758 26.983 1.00 80.50 580 ASP A C 1
ATOM 4631 O O . ASP A 1 580 ? 1.744 -0.363 27.545 1.00 80.50 580 ASP A O 1
#

Foldseek 3Di:
DKDKDKFFDDDPVFQKAKDKDWDAQVPPPPDPFVDHWIKIKIKMKGWPDRDDVVVLVVQLVVQLVCQLRVPPDPDSLVSNVSSVVSSVVSLVVVCVVDPVCVVTPMDMWMKMWTDDPAFIKIFTDDAKFKWKDDQLAIDGPSVVCVVVVHRMDTDHADALIKIKIWHHPLCVVCVVVLSVGRGSVVNVVVVVVSSVPDDHGMMMMMMGDDDDPDDDDDDDDDDDDDDDDDDDDDDDDDDDDDDDPPVPDDPDDDDPPPVVVVVPPPPPCCVVVVVVVVVVVVVVVVVVCCVVVVPPDDPVVVVVVVVVDDDDDDDDDDDDDDDDDDDDPPDPPVVVVVVVVVVVVVVVVVVVVVVVVVVVVVVQVVLQVVLVVLLVLLVVLLVVLVVCLVPDLPSSVVSLVVSVVSLVVRDPPHDPVSVVSNVVSVVSSVVSVCVSVVPDDDDVVVVCVVVVVCVVPQVHDQWDWAEKDWDAFPVRFIWMWTDTQRVLWIWIAGPPPRHIDTADAPVSPRHGWHAWEAAPQFIWTQHQQFFIWTWGQDPVRGTDHIDRDPCRTNVNDPANAWDYWYFDDNVRDIDTDGPD